Protein AF-0000000080482591 (afdb_homodimer)

Solvent-accessible surface area (backbone atoms only — not comparable to full-atom values): 23354 Å² total; per-residue (Å²): 73,25,28,40,28,28,32,41,30,44,70,78,58,51,58,39,72,62,49,44,59,31,68,75,32,85,56,33,44,74,42,36,35,61,38,74,46,78,33,84,80,27,32,34,32,37,31,32,37,48,74,42,53,70,57,46,51,53,49,53,71,67,36,82,56,42,76,45,73,30,67,38,70,90,74,28,37,31,41,41,30,29,55,61,43,74,59,43,49,51,52,51,46,50,32,34,74,49,56,43,43,75,45,67,59,30,36,47,39,66,87,54,96,52,64,26,38,32,41,34,37,36,28,46,62,68,36,62,71,49,50,73,75,70,54,55,89,56,47,44,75,46,80,70,47,74,45,74,61,66,76,69,45,61,60,54,55,81,62,41,54,72,70,45,42,53,53,50,50,46,32,46,75,50,24,41,42,40,90,75,62,63,41,50,50,58,58,40,8,64,73,72,72,49,53,37,71,56,42,50,53,44,51,50,48,49,44,34,53,29,52,49,45,47,45,25,69,51,62,57,59,120,72,23,28,41,28,30,33,40,30,46,70,78,57,48,58,41,72,61,48,44,60,31,68,73,32,84,57,32,44,74,42,36,36,60,38,74,44,76,32,85,80,26,33,34,32,40,31,32,37,47,74,43,54,70,57,45,52,52,48,52,71,67,35,83,55,44,77,46,70,30,68,37,70,91,74,27,37,30,42,41,32,30,54,61,41,73,57,42,48,50,52,51,47,50,32,34,75,49,57,44,43,74,47,68,60,32,35,48,39,68,88,55,98,52,64,25,38,34,38,35,36,36,27,46,61,68,37,61,70,48,49,73,75,70,54,53,89,55,46,44,75,47,80,70,48,72,46,76,60,66,77,69,45,63,55,50,53,80,59,41,53,74,68,46,42,52,53,49,52,46,31,47,73,50,24,39,43,39,91,74,62,61,42,51,50,58,57,40,9,63,73,73,71,51,54,37,70,56,41,48,53,43,52,50,48,48,45,34,50,27,52,51,46,46,46,28,70,54,61,57,60,119

InterPro domains:
  IPR007050 Bacterioopsin activator-type, HTH domain [PF04967] (160-211)
  IPR036388 Winged helix-like DNA-binding domain superfamily [G3DSA:1.10.10.10] (153-212)
  IPR056493 HVO_0513-like, N-terminal [PF24278] (16-149)

Organism: Haloferax mediterranei (strain ATCC 33500 / DSM 1411 / JCM 8866 / NBRC 14739 / NCIMB 2177 / R-4) (NCBI:txid523841)

Sequence (444 aa):
MRYASGVLIWNDGQLHPLETAIEACPAVTIDTSYQISRVGDRLVELCEFSGDMARLEQLLECEGSVHDFAVTRETGLAYVEYSQSPSMELLFDILVAYSLVLVPPLVYTDDYTDRGVRLTVVGTESAITCITADLPPEVDIYPESLGEYVPKRGQLVDLLTERQRTVFEAAVELGYYEVPREATHEEIAAAVGRAPATVSEQLQRIEANLLPRYLDTEFGRIMRYASGVLIWNDGQLHPLETAIEACPAVTIDTSYQISRVGDRLVELCEFSGDMARLEQLLECEGSVHDFAVTRETGLAYVEYSQSPSMELLFDILVAYSLVLVPPLVYTDDYTDRGVRLTVVGTESAITCITADLPPEVDIYPESLGEYVPKRGQLVDLLTERQRTVFEAAVELGYYEVPREATHEEIAAAVGRAPATVSEQLQRIEANLLPRYLDTEFGRI

Foldseek 3Di:
DKKWKWWKDFQVCPQDVVSNLCVVPVQKAWWKWFDWDDDDQKIKTKTAMDGQVVVVVVSLVPRPQWDDKDADRVGRIMITIGGDDPLNVQVVVLCVVLVKDWHDIWGWDDPDPDITIITMIDDDPVSNVCSVVSRDPRMDIGIDDMDDDDPCVVVLVVQADPLLVLLVVLCVVQQCVPVVGRDALPRSCVVSVHDSVVSVVSVVSSCVRRVVVVCCVVVVPD/DKKWKWWKDFQVCPQDVVSNLCVVPVQKAWWKWFDWDDDDQKIKTKTAMDGQVVVVVVSLVPRPQWDDKDADRVGRIMITIGGDDPLNVQVVVLCVVLVKDWHDIWGWDDPDPDITIITMIDDDPVSNVCSVVSRDPRMDIGIDDMDDDDPCVVVLVVLADPLLVLLVVLLVVQQCVPVVGRDALPRSCVVSVHDSVVSVVSVVSSCVRRVVVVCCVVVVPD

Radius of gyration: 22.98 Å; Cα contacts (8 Å, |Δi|>4): 824; chains: 2; bounding box: 55×59×52 Å

Secondary structure (DSSP, 8-state):
-EEEEEEEEETTS-S-HHHHHHHT-TTEEEEEEEEEEEETTEEEEEEEEEE-HHHHHHHHHH-TTEEEEEEETTTTEEEEEEEPPHHHHHHHHHHHHTTPEEEEEEEEE-SSSS-EEEEEEEE-HHHHHHGGGG--TTEEEEEEEEEE----SSTTGGGS-HHHHHHHHHHHHTTTTSSS----HHHHHHHHT--HHHHHHHHHHHHHHHHHHHHHHHH---/-EEEEEEEEETTS-S-HHHHHHHT-TTEEEEEEEEEEEETTEEEEEEEEEE-HHHHHHHHHH-TTEEEEEEETTTTEEEEEEEPPHHHHHHHHHHHHTTPEEEEEEEEE-SSSS-EEEEEEEE-HHHHHHGGGG--TTEEEEEEEEEE----SSTTGGGS-HHHHHHHHHHHHTTTTSSS----HHHHHHHHTS-HHHHHHHHHHHHHHHHHHHHHHHH---

Nearest PDB structures (foldseek):
  4rww-assembly1_C  TM=5.204E-01  e=1.479E+00  Listeria monocytogenes EGD-e
  6v7w-assembly1_B  TM=1.881E-01  e=3.441E-02  Pseudomonas aeruginosa UCBPP-PA14
  3jz3-assembly1_A  TM=3.760E-01  e=6.970E-01  Escherichia coli K-12
  3jz3-assembly1_B  TM=3.330E-01  e=5.530E-01  Escherichia coli K-12
  7kzt-assembly1_B  TM=1.809E-01  e=2.460E-01  Homo sapiens

pLDDT: mean 83.69, std 12.85, range [25.97, 95.88]

Structure (mmCIF, N/CA/C/O backbone):
data_AF-0000000080482591-model_v1
#
loop_
_entity.id
_entity.type
_entity.pdbx_description
1 polymer 'Transcription regulator'
#
loop_
_atom_site.group_PDB
_atom_site.id
_atom_site.type_symbol
_atom_site.label_atom_id
_atom_site.label_alt_id
_atom_site.label_comp_id
_atom_site.label_asym_id
_atom_site.label_entity_id
_atom_site.label_seq_id
_atom_site.pdbx_PDB_ins_code
_atom_site.Cartn_x
_atom_site.Cartn_y
_atom_site.Cartn_z
_atom_site.occupancy
_atom_site.B_iso_or_equiv
_atom_site.auth_seq_id
_atom_site.auth_comp_id
_atom_site.auth_asym_id
_atom_site.auth_atom_id
_atom_site.pdbx_PDB_model_num
ATOM 1 N N . MET A 1 1 ? 17.844 1.832 -14.484 1 90.19 1 MET A N 1
ATOM 2 C CA . MET A 1 1 ? 16.5 1.256 -14.508 1 90.19 1 MET A CA 1
ATOM 3 C C . MET A 1 1 ? 15.5 2.225 -15.148 1 90.19 1 MET A C 1
ATOM 5 O O . MET A 1 1 ? 15.633 3.439 -14.992 1 90.19 1 MET A O 1
ATOM 9 N N . ARG A 1 2 ? 14.562 1.663 -15.93 1 91.38 2 ARG A N 1
ATOM 10 C CA . ARG A 1 2 ? 13.602 2.469 -16.672 1 91.38 2 ARG A CA 1
ATOM 11 C C . ARG A 1 2 ? 12.164 2.076 -16.328 1 91.38 2 ARG A C 1
ATOM 13 O O . ARG A 1 2 ? 11.93 0.985 -15.805 1 91.38 2 ARG A O 1
ATOM 20 N N . TYR A 1 3 ? 11.305 3.102 -16.516 1 92.25 3 TYR A N 1
ATOM 21 C CA . TYR A 1 3 ? 9.891 2.811 -16.312 1 92.25 3 TYR A CA 1
ATOM 22 C C . TYR A 1 3 ? 9.062 3.25 -17.516 1 92.25 3 TYR A C 1
ATOM 24 O O . TYR A 1 3 ? 9.531 4.051 -18.344 1 92.25 3 TYR A O 1
ATOM 32 N N . ALA A 1 4 ? 7.973 2.635 -17.672 1 93 4 ALA A N 1
ATOM 33 C CA . ALA A 1 4 ? 6.938 3.062 -18.609 1 93 4 ALA A CA 1
ATOM 34 C C . ALA A 1 4 ? 5.574 3.127 -17.938 1 93 4 ALA A C 1
ATOM 36 O O . ALA A 1 4 ? 5.238 2.264 -17.109 1 93 4 ALA A O 1
ATOM 37 N N . SER A 1 5 ? 4.926 4.207 -18.156 1 90.12 5 SER A N 1
ATOM 38 C CA . SER A 1 5 ? 3.557 4.359 -17.672 1 90.12 5 SER A CA 1
ATOM 39 C C . SER A 1 5 ? 2.598 4.676 -18.828 1 90.12 5 SER A C 1
ATOM 41 O O . SER A 1 5 ? 2.969 5.355 -19.781 1 90.12 5 SER A O 1
ATOM 43 N N . GLY A 1 6 ? 1.441 4.148 -18.672 1 91.69 6 GLY A N 1
ATOM 44 C CA . GLY A 1 6 ? 0.423 4.359 -19.688 1 91.69 6 GLY A CA 1
ATOM 45 C C . GLY A 1 6 ? -0.917 3.748 -19.328 1 91.69 6 GLY A C 1
ATOM 46 O O . GLY A 1 6 ? -1.083 3.205 -18.234 1 91.69 6 GLY A O 1
ATOM 47 N N . VAL A 1 7 ? -1.84 3.936 -20.203 1 91.62 7 VAL A N 1
ATOM 48 C CA . VAL A 1 7 ? -3.184 3.4 -20.016 1 91.62 7 VAL A CA 1
ATOM 49 C C . VAL A 1 7 ? -3.424 2.254 -21 1 91.62 7 VAL A C 1
ATOM 51 O O . VAL A 1 7 ? -3.17 2.389 -22.203 1 91.62 7 VAL A O 1
ATOM 54 N N . LEU A 1 8 ? -3.838 1.136 -20.484 1 90.75 8 LEU A N 1
ATOM 55 C CA . LEU A 1 8 ? -4.242 -0.003 -21.312 1 90.75 8 LEU A CA 1
ATOM 56 C C . LEU A 1 8 ? -5.758 -0.047 -21.469 1 90.75 8 LEU A C 1
ATOM 58 O O . LEU A 1 8 ? -6.492 0.11 -20.484 1 90.75 8 LEU A O 1
ATOM 62 N N . ILE A 1 9 ? -6.156 -0.178 -22.672 1 87 9 ILE A N 1
ATOM 63 C CA . ILE A 1 9 ? -7.574 -0.327 -22.969 1 87 9 ILE A CA 1
ATOM 64 C C . ILE A 1 9 ? -7.812 -1.648 -23.703 1 87 9 ILE A C 1
ATOM 66 O O . ILE A 1 9 ? -7.074 -1.996 -24.625 1 87 9 ILE A O 1
ATOM 70 N N . TRP A 1 10 ? -8.789 -2.365 -23.25 1 78.12 10 TRP A N 1
ATOM 71 C CA . TRP A 1 10 ? -9.117 -3.639 -23.891 1 78.12 10 TRP A CA 1
ATOM 72 C C . TRP A 1 10 ? -10.312 -3.488 -24.828 1 78.12 10 TRP A C 1
ATOM 74 O O . TRP A 1 10 ? -11.359 -2.977 -24.422 1 78.12 10 TRP A O 1
ATOM 84 N N . ASN A 1 11 ? -10.07 -3.891 -25.938 1 69.81 11 ASN A N 1
ATOM 85 C CA . ASN A 1 11 ? -11.109 -3.748 -26.953 1 69.81 11 ASN A CA 1
ATOM 86 C C . ASN A 1 11 ? -12.164 -4.848 -26.844 1 69.81 11 ASN A C 1
ATOM 88 O O . ASN A 1 11 ? -13.273 -4.695 -27.344 1 69.81 11 ASN A O 1
ATOM 92 N N . ASP A 1 12 ? -11.781 -5.949 -26.375 1 60.12 12 ASP A N 1
ATOM 93 C CA . ASP A 1 12 ? -12.773 -7.016 -26.422 1 60.12 12 ASP A CA 1
ATOM 94 C C . ASP A 1 12 ? -13.695 -6.965 -25.203 1 60.12 12 ASP A C 1
ATOM 96 O O . ASP A 1 12 ? -14.523 -7.855 -25 1 60.12 12 ASP A O 1
ATOM 100 N N . GLY A 1 13 ? -13.672 -5.93 -24.547 1 56.47 13 GLY A N 1
ATOM 101 C CA . GLY A 1 13 ? -14.57 -5.719 -23.422 1 56.47 13 GLY A CA 1
ATOM 102 C C . GLY A 1 13 ? -14.203 -6.543 -22.203 1 56.47 13 GLY A C 1
ATOM 103 O O . GLY A 1 13 ? -14.969 -6.621 -21.234 1 56.47 13 GLY A O 1
ATOM 104 N N . GLN A 1 14 ? -13.141 -7.344 -22.297 1 59.59 14 GLN A N 1
ATOM 105 C CA . GLN A 1 14 ? -12.945 -8.273 -21.188 1 59.59 14 GLN A CA 1
ATOM 106 C C . GLN A 1 14 ? -11.656 -7.961 -20.438 1 59.59 14 GLN A C 1
ATOM 108 O O . GLN A 1 14 ? -10.852 -8.859 -20.188 1 59.59 14 GLN A O 1
ATOM 113 N N . LEU A 1 15 ? -11.398 -6.77 -20.25 1 59.47 15 LEU A N 1
ATOM 114 C CA . LEU A 1 15 ? -10.125 -6.516 -19.578 1 59.47 15 LEU A CA 1
ATOM 115 C C . LEU A 1 15 ? -10.016 -7.344 -18.297 1 59.47 15 LEU A C 1
ATOM 117 O O . LEU A 1 15 ? -9.086 -8.148 -18.156 1 59.47 15 LEU A O 1
ATOM 121 N N . HIS A 1 16 ? -10.891 -6.973 -17.266 1 66.62 16 HIS A N 1
ATOM 122 C CA . HIS A 1 16 ? -10.914 -7.574 -15.938 1 66.62 16 HIS A CA 1
ATOM 123 C C . HIS A 1 16 ? -12.25 -8.242 -15.656 1 66.62 16 HIS A C 1
ATOM 125 O O . HIS A 1 16 ? -13.312 -7.652 -15.898 1 66.62 16 HIS A O 1
ATOM 131 N N . PRO A 1 17 ? -12.141 -9.547 -15.516 1 68.5 17 PRO A N 1
ATOM 132 C CA . PRO A 1 17 ? -13.43 -10.203 -15.281 1 68.5 17 PRO A CA 1
ATOM 133 C C . PRO A 1 17 ? -14.352 -9.383 -14.375 1 68.5 17 PRO A C 1
ATOM 135 O O . PRO A 1 17 ? -15.562 -9.336 -14.609 1 68.5 17 PRO A O 1
ATOM 138 N N . LEU A 1 18 ? -13.672 -8.734 -13.5 1 74.94 18 LEU A N 1
ATOM 139 C CA . LEU A 1 18 ? -14.5 -7.953 -12.594 1 74.94 18 LEU A CA 1
ATOM 140 C C . LEU A 1 18 ? -15.031 -6.703 -13.289 1 74.94 18 LEU A C 1
ATOM 142 O O . LEU A 1 18 ? -16.094 -6.199 -12.945 1 74.94 18 LEU A O 1
ATOM 146 N N . GLU A 1 19 ? -14.242 -6.27 -14.234 1 72.88 19 GLU A N 1
ATOM 147 C CA . GLU A 1 19 ? -14.703 -5.074 -14.938 1 72.88 19 GLU A CA 1
ATOM 148 C C . GLU A 1 19 ? -15.961 -5.355 -15.742 1 72.88 19 GLU A C 1
ATOM 150 O O . GLU A 1 19 ? -16.891 -4.547 -15.758 1 72.88 19 GLU A O 1
ATOM 155 N N . THR A 1 20 ? -15.906 -6.48 -16.375 1 71.38 20 THR A N 1
ATOM 156 C CA . THR A 1 20 ? -17.078 -6.855 -17.172 1 71.38 20 THR A CA 1
ATOM 157 C C . THR A 1 20 ? -18.312 -6.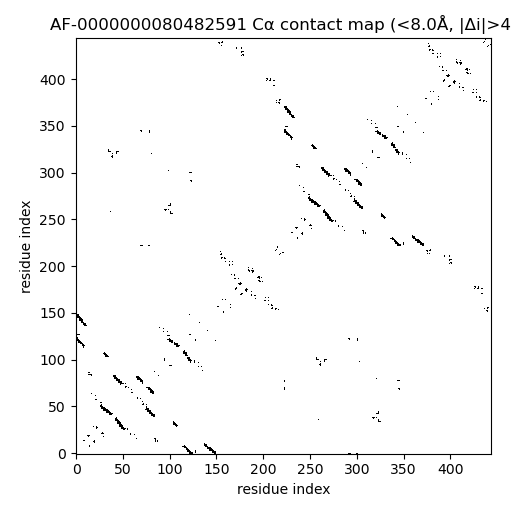98 -16.281 1 71.38 20 THR A C 1
ATOM 159 O O . THR A 1 20 ? -19.391 -6.512 -16.625 1 71.38 20 THR A O 1
ATOM 162 N N . ALA A 1 21 ? -18.094 -7.645 -15.195 1 75.25 21 ALA A N 1
ATOM 163 C CA . ALA A 1 21 ? -19.188 -7.82 -14.25 1 75.25 21 ALA A CA 1
ATOM 164 C C . ALA A 1 21 ? -19.672 -6.477 -13.703 1 75.25 21 ALA A C 1
ATOM 166 O O . ALA A 1 21 ? -20.859 -6.262 -13.516 1 75.25 21 ALA A O 1
ATOM 167 N N . ILE A 1 22 ? -18.75 -5.594 -13.523 1 77.69 22 ILE A N 1
ATOM 168 C CA . ILE A 1 22 ? -19.047 -4.301 -12.93 1 77.69 22 ILE A CA 1
ATOM 169 C C . ILE A 1 22 ? -19.688 -3.391 -13.969 1 77.69 22 ILE A C 1
ATOM 171 O O . ILE A 1 22 ? -20.547 -2.568 -13.641 1 77.69 22 ILE A O 1
ATOM 175 N N . GLU A 1 23 ? -19.266 -3.508 -15.18 1 73.94 23 GLU A N 1
ATOM 176 C CA . GLU A 1 23 ? -19.875 -2.715 -16.25 1 73.94 23 GLU A CA 1
ATOM 177 C C . GLU A 1 23 ? -21.375 -2.912 -16.281 1 73.94 23 GLU A C 1
ATOM 179 O O . GLU A 1 23 ? -22.125 -1.987 -16.625 1 73.94 23 GLU A O 1
ATOM 184 N N . ALA A 1 24 ? -21.719 -4.07 -15.945 1 75.56 24 ALA A N 1
ATOM 185 C CA . ALA A 1 24 ? -23.141 -4.375 -15.961 1 75.56 24 ALA A CA 1
ATOM 186 C C . ALA A 1 24 ? -23.828 -3.85 -14.703 1 75.56 24 ALA A C 1
ATOM 188 O O . ALA A 1 24 ? -25.047 -3.928 -14.578 1 75.56 24 ALA A O 1
ATOM 189 N N . CYS A 1 25 ? -23.109 -3.371 -13.789 1 81.12 25 CYS A N 1
ATOM 190 C CA . CYS A 1 25 ? -23.641 -2.842 -12.539 1 81.12 25 CYS A CA 1
ATOM 191 C C . CYS A 1 25 ? -23.172 -1.406 -12.312 1 81.12 25 CYS A C 1
ATOM 193 O O . CYS A 1 25 ? -22.25 -1.163 -11.539 1 81.12 25 CYS A O 1
ATOM 195 N N . PRO A 1 26 ? -23.953 -0.442 -12.781 1 83.75 26 PRO A N 1
ATOM 196 C CA . PRO A 1 26 ? -23.531 0.958 -12.719 1 83.75 26 PRO A CA 1
ATOM 197 C C . PRO A 1 26 ? -23.422 1.478 -11.289 1 83.75 26 PRO A C 1
ATOM 199 O O . PRO A 1 26 ? -22.828 2.531 -11.055 1 83.75 26 PRO A O 1
ATOM 202 N N . ALA A 1 27 ? -23.891 0.727 -10.352 1 90.12 27 ALA A N 1
ATOM 203 C CA . ALA A 1 27 ? -23.875 1.161 -8.953 1 90.12 27 ALA A CA 1
ATOM 204 C C . ALA A 1 27 ? -22.5 0.973 -8.328 1 90.12 27 ALA A C 1
ATOM 206 O O . ALA A 1 27 ? -22.219 1.519 -7.258 1 90.12 27 ALA A O 1
ATOM 207 N N . VAL A 1 28 ? -21.703 0.268 -9.062 1 89.88 28 VAL A N 1
ATOM 208 C CA . VAL A 1 28 ? -20.391 -0.037 -8.508 1 89.88 28 VAL A CA 1
ATOM 209 C C . VAL A 1 28 ? -19.312 0.296 -9.539 1 89.88 28 VAL A C 1
ATOM 211 O O . VAL A 1 28 ? -19.5 0.078 -10.734 1 89.88 28 VAL A O 1
ATOM 214 N N . THR A 1 29 ? -18.234 0.851 -9.102 1 87.25 29 THR A N 1
ATOM 215 C CA . THR A 1 29 ? -17.094 1.143 -9.961 1 87.25 29 THR A CA 1
ATOM 216 C C . THR A 1 29 ? -15.797 0.696 -9.305 1 87.25 29 THR A C 1
ATOM 218 O O . THR A 1 29 ? -15.617 0.863 -8.094 1 87.25 29 THR A O 1
ATOM 221 N N . ILE A 1 30 ? -14.953 0.106 -10.133 1 88.88 30 ILE A N 1
ATOM 222 C CA . ILE A 1 30 ? -13.625 -0.206 -9.633 1 88.88 30 ILE A CA 1
ATOM 223 C C . ILE A 1 30 ? -12.695 0.985 -9.859 1 88.88 30 ILE A C 1
ATOM 225 O O . ILE A 1 30 ? -12.594 1.502 -10.969 1 88.88 30 ILE A O 1
ATOM 229 N N . ASP A 1 31 ? -12.008 1.396 -8.852 1 85.5 31 ASP A N 1
ATOM 230 C CA . ASP A 1 31 ? -11.242 2.637 -8.922 1 85.5 31 ASP A CA 1
ATOM 231 C C . ASP A 1 31 ? -9.742 2.355 -9.023 1 85.5 31 ASP A C 1
ATOM 233 O O . ASP A 1 31 ? -9.062 2.877 -9.906 1 85.5 31 ASP A O 1
ATOM 237 N N . THR A 1 32 ? -9.266 1.58 -8.047 1 87.06 32 THR A N 1
ATOM 238 C CA . THR A 1 32 ? -7.824 1.431 -7.887 1 87.06 32 THR A CA 1
ATOM 239 C C . THR A 1 32 ? -7.473 0.006 -7.469 1 87.06 32 THR A C 1
ATOM 241 O O . THR A 1 32 ? -8.172 -0.599 -6.656 1 87.06 32 THR A O 1
ATOM 244 N N . SER A 1 33 ? -6.453 -0.58 -8.133 1 90.12 33 SER A N 1
ATOM 245 C CA . SER A 1 33 ? -5.855 -1.831 -7.68 1 90.12 33 SER A CA 1
ATOM 246 C C . SER A 1 33 ? -4.531 -1.582 -6.961 1 90.12 33 SER A C 1
ATOM 248 O O . SER A 1 33 ? -3.596 -1.037 -7.547 1 90.12 33 SER A O 1
ATOM 250 N N . TYR A 1 34 ? -4.457 -1.935 -5.723 1 88.12 34 TYR A N 1
ATOM 251 C CA . TYR A 1 34 ? -3.273 -1.677 -4.91 1 88.12 34 TYR A CA 1
ATOM 252 C C . TYR A 1 34 ? -2.256 -2.803 -5.055 1 88.12 34 TYR A C 1
ATOM 254 O O . TYR A 1 34 ? -1.05 -2.578 -4.934 1 88.12 34 TYR A O 1
ATOM 262 N N . GLN A 1 35 ? -2.807 -3.955 -5.207 1 91.25 35 GLN A N 1
ATOM 263 C CA . GLN A 1 35 ? -1.945 -5.121 -5.363 1 91.25 35 GLN A CA 1
ATOM 264 C C . GLN A 1 35 ? -2.637 -6.211 -6.18 1 91.25 35 GLN A C 1
ATOM 266 O O . GLN A 1 35 ? -3.83 -6.465 -6 1 91.25 35 GLN A O 1
ATOM 271 N N . ILE A 1 36 ? -1.915 -6.762 -7.055 1 92.06 36 ILE A N 1
ATOM 272 C CA . ILE A 1 36 ? -2.406 -7.902 -7.82 1 92.06 36 ILE A CA 1
ATOM 273 C C . ILE A 1 36 ? -1.288 -8.93 -7.992 1 92.06 36 ILE A C 1
ATOM 275 O O . ILE A 1 36 ? -0.133 -8.562 -8.227 1 92.06 36 ILE A O 1
ATOM 279 N N . SER A 1 37 ? -1.583 -10.156 -7.789 1 88.81 37 SER A N 1
ATOM 280 C CA . SER A 1 37 ? -0.582 -11.211 -7.918 1 88.81 37 SER A CA 1
ATOM 281 C C . SER A 1 37 ? -1.201 -12.5 -8.445 1 88.81 37 SER A C 1
ATOM 283 O O . SER A 1 37 ? -2.385 -12.766 -8.227 1 88.81 37 SER A O 1
ATOM 285 N N . ARG A 1 38 ? -0.414 -13.156 -9.062 1 86.06 38 ARG A N 1
ATOM 286 C CA . ARG A 1 38 ? -0.824 -14.484 -9.523 1 86.06 38 ARG A CA 1
ATOM 287 C C . ARG A 1 38 ? -0.598 -15.531 -8.445 1 86.06 38 ARG A C 1
ATOM 289 O O . ARG A 1 38 ? 0.444 -15.539 -7.785 1 86.06 38 ARG A O 1
ATOM 296 N N . VAL A 1 39 ? -1.597 -16.312 -8.25 1 82.62 39 VAL A N 1
ATOM 297 C CA . VAL A 1 39 ? -1.513 -17.453 -7.344 1 82.62 39 VAL A CA 1
ATOM 298 C C . VAL A 1 39 ? -1.964 -18.719 -8.07 1 82.62 39 VAL A C 1
ATOM 300 O O . VAL A 1 39 ? -3.135 -19.094 -7.992 1 82.62 39 VAL A O 1
ATOM 303 N N . GLY A 1 40 ? -0.934 -19.422 -8.594 1 76.44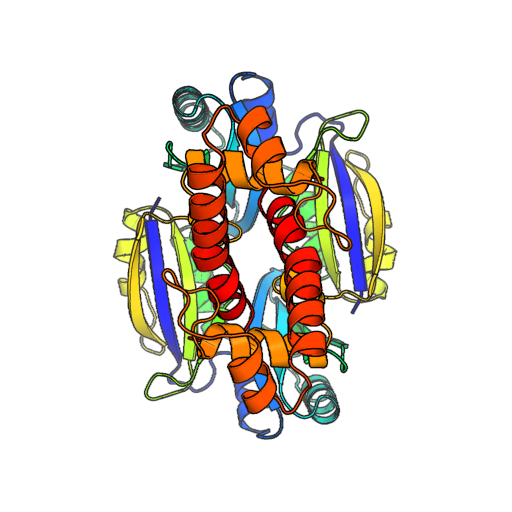 40 GLY A N 1
ATOM 304 C CA . GLY A 1 40 ? -1.295 -20.531 -9.453 1 76.44 40 GLY A CA 1
ATOM 305 C C . GLY A 1 40 ? -2.02 -20.109 -10.711 1 76.44 40 GLY A C 1
ATOM 306 O O . GLY A 1 40 ? -1.505 -19.297 -11.484 1 76.44 40 GLY A O 1
ATOM 307 N N . ASP A 1 41 ? -3.211 -20.656 -10.891 1 81.19 41 ASP A N 1
ATOM 308 C CA . ASP A 1 41 ? -4.012 -20.312 -12.062 1 81.19 41 ASP A CA 1
ATOM 309 C C . ASP A 1 41 ? -5.031 -19.234 -11.742 1 81.19 41 ASP A C 1
ATOM 311 O O . ASP A 1 41 ? -5.945 -18.969 -12.531 1 81.19 41 ASP A O 1
ATOM 315 N N . ARG A 1 42 ? -4.816 -18.641 -10.578 1 89.25 42 ARG A N 1
ATOM 316 C CA . ARG A 1 42 ? -5.734 -17.594 -10.125 1 89.25 42 ARG A CA 1
ATOM 317 C C . ARG A 1 42 ? -4.996 -16.297 -9.844 1 89.25 42 ARG A C 1
ATOM 319 O O . ARG A 1 42 ? -3.766 -16.25 -9.906 1 89.25 42 ARG A O 1
ATOM 326 N N . LEU A 1 43 ? -5.828 -15.305 -9.742 1 92.56 43 LEU A N 1
ATOM 327 C CA . LEU A 1 43 ? -5.297 -14 -9.336 1 92.56 43 LEU A CA 1
ATOM 328 C C . LEU A 1 43 ? -5.883 -13.57 -8 1 92.56 43 LEU A C 1
ATOM 330 O O . LEU A 1 43 ? -7.039 -13.867 -7.691 1 92.56 43 LEU A O 1
ATOM 334 N N . VAL A 1 44 ? -5.109 -13 -7.195 1 93.44 44 VAL A N 1
ATOM 335 C CA . VAL A 1 44 ? -5.586 -12.312 -6 1 93.44 44 VAL A CA 1
ATOM 336 C C . VAL A 1 44 ? -5.309 -10.812 -6.117 1 93.44 44 VAL A C 1
ATOM 338 O O . VAL A 1 44 ? -4.266 -10.406 -6.629 1 93.44 44 VAL A O 1
ATOM 341 N N . GLU A 1 45 ? -6.277 -10.109 -5.688 1 93.44 45 GLU A N 1
ATOM 342 C CA . GLU A 1 45 ? -6.172 -8.664 -5.895 1 93.44 45 GLU A CA 1
ATOM 343 C C . GLU A 1 45 ? -6.742 -7.895 -4.707 1 93.44 45 GLU A C 1
ATOM 345 O O . GLU A 1 45 ? -7.766 -8.289 -4.141 1 93.44 45 GLU A O 1
ATOM 350 N N . LEU A 1 46 ? -6.043 -6.977 -4.242 1 93.12 46 LEU A N 1
ATOM 351 C CA . LEU A 1 46 ? -6.543 -5.953 -3.328 1 93.12 46 LEU A CA 1
ATOM 352 C C . LEU A 1 46 ? -6.898 -4.68 -4.082 1 93.12 46 LEU A C 1
ATOM 354 O O . LEU A 1 46 ? -6.023 -4.035 -4.672 1 93.12 46 LEU A O 1
ATOM 358 N N . CYS A 1 47 ? -8.172 -4.301 -4.094 1 91.94 47 CYS A N 1
ATOM 359 C CA . CYS A 1 47 ? -8.625 -3.178 -4.906 1 91.94 47 CYS A CA 1
ATOM 360 C C . CYS A 1 47 ? -9.664 -2.352 -4.156 1 91.94 47 CYS A C 1
ATOM 362 O O . CYS A 1 47 ? -10.172 -2.775 -3.115 1 91.94 47 CYS A O 1
ATOM 364 N N . GLU A 1 48 ? -9.875 -1.217 -4.656 1 89 48 GLU A N 1
ATOM 365 C CA . GLU A 1 48 ? -10.828 -0.275 -4.086 1 89 48 GLU A CA 1
ATOM 366 C C . GLU A 1 48 ? -11.977 0.005 -5.059 1 89 48 GLU A C 1
ATOM 368 O O . GLU A 1 48 ? -11.742 0.253 -6.242 1 89 48 GLU A O 1
ATOM 373 N N . PHE A 1 49 ? -13.117 -0.069 -4.504 1 89.94 49 PHE A N 1
ATOM 374 C CA . PHE A 1 49 ? -14.328 0.197 -5.266 1 89.94 49 PHE A CA 1
ATOM 375 C C . PHE A 1 49 ? -15.062 1.414 -4.711 1 89.94 49 PHE A C 1
ATOM 377 O O . PHE A 1 49 ? -14.836 1.811 -3.566 1 89.94 49 PHE A O 1
ATOM 384 N N . SER A 1 50 ? -15.805 2 -5.516 1 85.88 50 SER A N 1
ATOM 385 C CA . SER A 1 50 ? -16.734 3.041 -5.094 1 85.88 50 SER A CA 1
ATOM 386 C C . SER A 1 50 ? -18.172 2.695 -5.488 1 85.88 50 SER A C 1
ATOM 388 O O . SER A 1 50 ? -18.391 1.843 -6.348 1 85.88 50 SER A O 1
ATOM 390 N N . GLY A 1 51 ? -19.141 3.391 -4.715 1 90.19 51 GLY A N 1
ATOM 391 C CA . GLY A 1 51 ? -20.547 3.148 -4.984 1 90.19 51 GLY A CA 1
ATOM 392 C C . GLY A 1 51 ? -21.234 2.334 -3.904 1 90.19 51 GLY A C 1
ATOM 393 O O . GLY A 1 51 ? -20.984 2.539 -2.713 1 90.19 51 GLY A O 1
ATOM 394 N N . ASP A 1 52 ? -22.141 1.435 -4.332 1 93.25 52 ASP A N 1
ATOM 395 C CA . ASP A 1 52 ? -22.938 0.629 -3.414 1 93.25 52 ASP A CA 1
ATOM 396 C C . ASP A 1 52 ? -22.234 -0.68 -3.072 1 93.25 52 ASP A C 1
ATOM 398 O O . ASP A 1 52 ? -22.281 -1.638 -3.848 1 93.25 52 ASP A O 1
ATOM 402 N N . MET A 1 53 ? -21.766 -0.759 -1.838 1 92.19 53 MET A N 1
ATOM 403 C CA . MET A 1 53 ? -20.969 -1.911 -1.443 1 92.19 53 MET A CA 1
ATOM 404 C C . MET A 1 53 ? -21.844 -3.148 -1.262 1 92.19 53 MET A C 1
ATOM 406 O O . MET A 1 53 ? -21.359 -4.277 -1.411 1 92.19 53 MET A O 1
ATOM 410 N N . ALA A 1 54 ? -23.078 -2.967 -0.955 1 94.06 54 ALA A N 1
ATOM 411 C CA . ALA A 1 54 ? -23.984 -4.117 -0.881 1 94.06 54 ALA A CA 1
ATOM 412 C C . ALA A 1 54 ? -24.172 -4.758 -2.254 1 94.06 54 ALA A C 1
ATOM 414 O O . ALA A 1 54 ? -24.203 -5.988 -2.369 1 94.06 54 ALA A O 1
ATOM 415 N N . ARG A 1 55 ? -24.328 -3.938 -3.158 1 93.12 55 ARG A N 1
ATOM 416 C CA . ARG A 1 55 ? -24.453 -4.434 -4.523 1 93.12 55 ARG A CA 1
ATOM 417 C C . ARG A 1 55 ? -23.141 -5.082 -4.992 1 93.12 55 ARG A C 1
ATOM 419 O O . ARG A 1 55 ? -23.172 -6.066 -5.738 1 93.12 55 ARG A O 1
ATOM 426 N N . LEU A 1 56 ? -21.984 -4.48 -4.637 1 93.62 56 LEU A N 1
ATOM 427 C CA . LEU A 1 56 ? -20.703 -5.086 -4.969 1 93.62 56 LEU A CA 1
ATOM 428 C C . LEU A 1 56 ? -20.609 -6.508 -4.434 1 93.62 56 LEU A C 1
ATOM 430 O O . LEU A 1 56 ? -20.219 -7.426 -5.156 1 93.62 56 LEU A O 1
ATOM 434 N N . GLU A 1 57 ? -20.969 -6.695 -3.234 1 93.94 57 GLU A N 1
ATOM 435 C CA . GLU A 1 57 ? -20.906 -8.023 -2.625 1 93.94 57 GLU A CA 1
ATOM 436 C C . GLU A 1 57 ? -21.812 -9.008 -3.355 1 93.94 57 GLU A C 1
ATOM 438 O O . GLU A 1 57 ? -21.438 -10.164 -3.559 1 93.94 57 GLU A O 1
ATOM 443 N N . GLN A 1 58 ? -22.969 -8.586 -3.682 1 93 58 GLN A N 1
ATOM 444 C CA . GLN A 1 58 ? -23.891 -9.43 -4.434 1 93 58 GLN A CA 1
ATOM 445 C C . GLN A 1 58 ? -23.297 -9.82 -5.785 1 93 58 GLN A C 1
ATOM 447 O O . GLN A 1 58 ? -23.406 -10.977 -6.211 1 93 58 GLN A O 1
ATOM 452 N N . LEU A 1 59 ? -22.766 -8.836 -6.363 1 91.38 59 LEU A N 1
ATOM 453 C CA . LEU A 1 59 ? -22.156 -9.07 -7.66 1 91.38 59 LEU A CA 1
ATOM 454 C C . LEU A 1 59 ? -21.016 -10.094 -7.551 1 91.38 59 LEU A C 1
ATOM 456 O O . LEU A 1 59 ? -20.938 -11.023 -8.352 1 91.38 59 LEU A O 1
ATOM 460 N N . LEU A 1 60 ? -20.109 -9.938 -6.586 1 91.69 60 LEU A N 1
ATOM 461 C CA . LEU A 1 60 ? -18.969 -10.836 -6.383 1 91.69 60 LEU A CA 1
ATOM 462 C C . LEU A 1 60 ? -19.453 -12.242 -6.035 1 91.69 60 LEU A C 1
ATOM 464 O O . LEU A 1 60 ? -18.844 -13.234 -6.434 1 91.69 60 LEU A O 1
ATOM 468 N N . GLU A 1 61 ? -20.516 -12.344 -5.344 1 92.5 61 GLU A N 1
ATOM 469 C CA . GLU A 1 61 ? -21.078 -13.633 -4.965 1 92.5 61 GLU A CA 1
ATOM 470 C C . GLU A 1 61 ? -21.625 -14.375 -6.184 1 92.5 61 GLU A C 1
ATOM 472 O O . GLU A 1 61 ? -21.625 -15.602 -6.227 1 92.5 61 GLU A O 1
ATOM 477 N N . CYS A 1 62 ? -22.125 -13.664 -7.098 1 90.31 62 CYS A N 1
ATOM 478 C CA . CYS A 1 62 ? -22.828 -14.258 -8.234 1 90.31 62 CYS A CA 1
ATOM 479 C C . CYS A 1 62 ? -21.859 -14.5 -9.391 1 90.31 62 CYS A C 1
ATOM 481 O O . CYS A 1 62 ? -22.156 -15.297 -10.289 1 90.31 62 CYS A O 1
ATOM 483 N N . GLU A 1 63 ? -20.766 -13.797 -9.375 1 89.06 63 GLU A N 1
ATOM 484 C CA . GLU A 1 63 ? -19.797 -13.93 -10.469 1 89.06 63 GLU A CA 1
ATOM 485 C C . GLU A 1 63 ? -19.062 -15.258 -10.391 1 89.06 63 GLU A C 1
ATOM 487 O O . GLU A 1 63 ? -18.281 -15.492 -9.461 1 89.06 63 GLU A O 1
ATOM 492 N N . GLY A 1 64 ? -19.172 -16.078 -11.336 1 88.44 64 GLY A N 1
ATOM 493 C CA . GLY A 1 64 ? -18.625 -17.422 -11.352 1 88.44 64 GLY A CA 1
ATOM 494 C C . GLY A 1 64 ? -17.109 -17.453 -11.312 1 88.44 64 GLY A C 1
ATOM 495 O O . GLY A 1 64 ? -16.5 -18.438 -10.859 1 88.44 64 GLY A O 1
ATOM 496 N N . SER A 1 65 ? -16.516 -16.406 -11.852 1 89.19 65 SER A N 1
ATOM 497 C CA . SER A 1 65 ? -15.055 -16.375 -11.914 1 89.19 65 SER A CA 1
ATOM 498 C C . SER A 1 65 ? -14.445 -16.016 -10.562 1 89.19 65 SER A C 1
ATOM 500 O O . SER A 1 65 ? -13.242 -16.172 -10.352 1 89.19 65 SER A O 1
ATOM 502 N N . VAL A 1 66 ? -15.258 -15.57 -9.617 1 92 66 VAL A N 1
ATOM 503 C CA . VAL A 1 66 ? -14.773 -15.172 -8.297 1 92 66 VAL A CA 1
ATOM 504 C C . VAL A 1 66 ? -14.812 -16.375 -7.352 1 92 66 VAL A C 1
ATOM 506 O O . VAL A 1 66 ? -15.852 -17 -7.191 1 92 66 VAL A O 1
ATOM 509 N N . HIS A 1 67 ? -13.734 -16.672 -6.719 1 93.31 67 HIS A N 1
ATOM 510 C CA . HIS A 1 67 ? -13.625 -17.828 -5.848 1 93.31 67 HIS A CA 1
ATOM 511 C C . HIS A 1 67 ? -13.781 -17.438 -4.383 1 93.31 67 HIS A C 1
ATOM 513 O O . HIS A 1 67 ? -14.266 -18.234 -3.574 1 93.31 67 HIS A O 1
ATOM 519 N N . ASP A 1 68 ? -13.273 -16.391 -4.039 1 93.44 68 ASP A N 1
ATOM 520 C CA . ASP A 1 68 ? -13.344 -15.891 -2.674 1 93.44 68 ASP A CA 1
ATOM 521 C C . ASP A 1 68 ? -13.18 -14.375 -2.641 1 93.44 68 ASP A C 1
ATOM 523 O O . ASP A 1 68 ? -12.609 -13.781 -3.564 1 93.44 68 ASP A O 1
ATOM 527 N N . PHE A 1 69 ? -13.797 -13.773 -1.655 1 94.12 69 PHE A N 1
ATOM 528 C CA . PHE A 1 69 ? -13.656 -12.328 -1.539 1 94.12 69 PHE A CA 1
ATOM 529 C C . PHE A 1 69 ? -13.977 -11.867 -0.122 1 94.12 69 PHE A C 1
ATOM 531 O O . PHE A 1 69 ? -14.57 -12.609 0.661 1 94.12 69 PHE A O 1
ATOM 538 N N . ALA A 1 70 ? -13.484 -10.734 0.198 1 94.69 70 ALA A N 1
ATOM 539 C CA . ALA A 1 70 ? -13.836 -9.984 1.402 1 94.69 70 ALA A CA 1
ATOM 540 C C . ALA A 1 70 ? -13.906 -8.484 1.116 1 94.69 70 ALA A C 1
ATOM 542 O O . ALA A 1 70 ? -13.016 -7.93 0.472 1 94.69 70 ALA A O 1
ATOM 543 N N . VAL A 1 71 ? -15.031 -7.91 1.56 1 92.81 71 VAL A N 1
ATOM 544 C CA . VAL A 1 71 ? -15.242 -6.492 1.291 1 92.81 71 VAL A CA 1
ATOM 545 C C . VAL A 1 71 ? -15.32 -5.723 2.607 1 92.81 71 VAL A C 1
ATOM 547 O O . VAL A 1 71 ? -15.961 -6.172 3.561 1 92.81 71 VAL A O 1
ATOM 550 N N . THR A 1 72 ? -14.609 -4.676 2.664 1 88.75 72 THR A N 1
ATOM 551 C CA . THR A 1 72 ? -14.797 -3.703 3.732 1 88.75 72 THR A CA 1
ATOM 552 C C . THR A 1 72 ? -15.703 -2.564 3.271 1 88.75 72 THR A C 1
ATOM 554 O O . THR A 1 72 ? -15.242 -1.625 2.617 1 88.75 72 THR A O 1
ATOM 557 N N . ARG A 1 73 ? -16.891 -2.561 3.752 1 86.31 73 ARG A N 1
ATOM 558 C CA . ARG A 1 73 ? -17.922 -1.661 3.24 1 86.31 73 ARG A CA 1
ATOM 559 C C . ARG A 1 73 ? -17.578 -0.208 3.559 1 86.31 73 ARG A C 1
ATOM 561 O O . ARG A 1 73 ? -17.859 0.689 2.764 1 86.31 73 ARG A O 1
ATOM 568 N N . GLU A 1 74 ? -16.953 0.01 4.66 1 78.31 74 GLU A N 1
ATOM 569 C CA . GLU A 1 74 ? -16.688 1.368 5.121 1 78.31 74 GLU A CA 1
ATOM 570 C C . GLU A 1 74 ? -15.68 2.07 4.211 1 78.31 74 GLU A C 1
ATOM 572 O O . GLU A 1 74 ? -15.758 3.285 4.016 1 78.31 74 GLU A O 1
ATOM 577 N N . THR A 1 75 ? -14.805 1.338 3.65 1 74.81 75 THR A N 1
ATOM 578 C CA . THR A 1 75 ? -13.727 1.959 2.895 1 74.81 75 THR A CA 1
ATOM 579 C C . THR A 1 75 ? -13.852 1.644 1.407 1 74.81 75 THR A C 1
ATOM 581 O O . THR A 1 75 ? -13.234 2.303 0.571 1 74.81 75 THR A O 1
ATOM 584 N N . GLY A 1 76 ? -14.664 0.616 1.057 1 88 76 GLY A N 1
ATOM 585 C CA . GLY A 1 76 ? -14.773 0.182 -0.327 1 88 76 GLY A CA 1
ATOM 586 C C . GLY A 1 76 ? -13.625 -0.702 -0.77 1 88 76 GLY A C 1
ATOM 587 O O . GLY A 1 76 ? -13.492 -1.015 -1.955 1 88 76 GLY A O 1
ATOM 588 N N . LEU A 1 77 ? -12.773 -1.033 0.181 1 90.06 77 LEU A N 1
ATOM 589 C CA . LEU A 1 77 ? -11.656 -1.932 -0.098 1 90.06 77 LEU A CA 1
ATOM 590 C C . LEU A 1 77 ? -12.141 -3.377 -0.2 1 90.06 77 LEU A C 1
ATOM 592 O O . LEU A 1 77 ? -12.984 -3.812 0.585 1 90.06 77 LEU A O 1
ATOM 596 N N . ALA A 1 78 ? -11.578 -4.09 -1.162 1 93.31 78 ALA A N 1
ATOM 597 C CA . ALA A 1 78 ? -11.969 -5.488 -1.324 1 93.31 78 ALA A CA 1
ATOM 598 C C . ALA A 1 78 ? -10.758 -6.363 -1.65 1 93.31 78 ALA A C 1
ATOM 600 O O . ALA A 1 78 ? -9.875 -5.953 -2.406 1 93.31 78 ALA A O 1
ATOM 601 N N . TYR A 1 79 ? -10.695 -7.457 -1.011 1 95.5 79 TYR A N 1
ATOM 602 C CA . TYR A 1 79 ? -9.875 -8.594 -1.422 1 95.5 79 TYR A CA 1
ATOM 603 C C . TYR A 1 79 ? -10.664 -9.531 -2.332 1 95.5 79 TYR A C 1
ATOM 605 O O . TYR A 1 79 ? -11.773 -9.953 -1.992 1 95.5 79 TYR A O 1
ATOM 613 N N . VAL A 1 80 ? -10.133 -9.836 -3.496 1 94.25 80 VAL A N 1
ATOM 614 C CA . VAL A 1 80 ? -10.859 -10.703 -4.414 1 94.25 80 VAL A CA 1
ATOM 615 C C . VAL A 1 80 ? -9.914 -11.75 -5 1 94.25 80 VAL A C 1
ATOM 617 O O . VAL A 1 80 ? -8.82 -11.414 -5.457 1 94.25 80 VAL A O 1
ATOM 620 N N . GLU A 1 81 ? -10.273 -12.953 -4.91 1 94.31 81 GLU A N 1
ATOM 621 C CA . GLU A 1 81 ? -9.633 -14.055 -5.617 1 94.31 81 GLU A CA 1
ATOM 622 C C . GLU A 1 81 ? -10.477 -14.508 -6.809 1 94.31 81 GLU A C 1
ATOM 624 O O . GLU A 1 81 ? -11.648 -14.844 -6.648 1 94.31 81 GLU A O 1
ATOM 629 N N . TYR A 1 82 ? -9.922 -14.523 -7.977 1 92.81 82 TYR A N 1
ATOM 630 C CA . TYR A 1 82 ? -10.742 -14.828 -9.148 1 92.81 82 TYR A CA 1
ATOM 631 C C . TYR A 1 82 ? -9.914 -15.531 -10.219 1 92.81 82 TYR A C 1
ATOM 633 O O . TYR A 1 82 ? -8.68 -15.523 -10.164 1 92.81 82 TYR A O 1
ATOM 641 N N . SER A 1 83 ? -10.562 -16.094 -11.133 1 90.25 83 SER A N 1
ATOM 642 C CA . SER A 1 83 ? -9.938 -16.812 -12.242 1 90.25 83 SER A CA 1
ATOM 643 C C . SER A 1 83 ? -9.344 -15.836 -13.258 1 90.25 83 SER A C 1
ATOM 645 O O . SER A 1 83 ? -9.93 -14.789 -13.523 1 90.25 83 SER A O 1
ATOM 647 N N . GLN A 1 84 ? -8.289 -16.25 -13.789 1 84 84 GLN A N 1
ATOM 648 C CA . GLN A 1 84 ? -7.621 -15.43 -14.789 1 84 84 GLN A CA 1
ATOM 649 C C . GLN A 1 84 ? -8.367 -15.445 -16.109 1 84 84 GLN A C 1
ATOM 651 O O . GLN A 1 84 ? -8.852 -16.5 -16.547 1 84 84 GLN A O 1
ATOM 656 N N . SER A 1 85 ? -8.602 -14.289 -16.672 1 80.12 85 SER A N 1
ATOM 657 C CA . SER A 1 85 ? -9.078 -14.211 -18.047 1 80.12 85 SER A CA 1
ATOM 658 C C . SER A 1 85 ? -7.93 -14.375 -19.031 1 80.12 85 SER A C 1
ATOM 660 O O . SER A 1 85 ? -6.762 -14.203 -18.672 1 80.12 85 SER A O 1
ATOM 662 N N . PRO A 1 86 ? -8.227 -14.727 -20.266 1 80.62 86 PRO A N 1
ATOM 663 C CA . PRO A 1 86 ? -7.164 -14.852 -21.266 1 80.62 86 PRO A CA 1
ATOM 664 C C . PRO A 1 86 ? -6.363 -13.562 -21.438 1 80.62 86 PRO A C 1
ATOM 666 O O . PRO A 1 86 ? -5.145 -13.609 -21.641 1 80.62 86 PRO A O 1
ATOM 669 N N . SER A 1 87 ? -7.055 -12.445 -21.391 1 79.31 87 SER A N 1
ATOM 670 C CA . SER A 1 87 ? -6.375 -11.164 -21.547 1 79.31 87 SER A CA 1
ATOM 671 C C . SER A 1 87 ? -5.41 -10.906 -20.391 1 79.31 87 SER A C 1
ATOM 673 O O . SER A 1 87 ? -4.289 -10.438 -20.609 1 79.31 87 SER A O 1
ATOM 675 N N . MET A 1 88 ? -5.836 -11.203 -19.234 1 82.88 88 MET A N 1
ATOM 676 C CA . MET A 1 88 ? -4.984 -11.008 -18.062 1 82.88 88 MET A CA 1
ATOM 677 C C . MET A 1 88 ? -3.789 -11.953 -18.094 1 82.88 88 MET A C 1
ATOM 679 O O . MET A 1 88 ? -2.682 -11.586 -17.703 1 82.88 88 MET A O 1
ATOM 683 N N . GLU A 1 89 ? -4.086 -13.156 -18.484 1 85.56 89 GLU A N 1
ATOM 684 C CA . GLU A 1 89 ? -2.998 -14.117 -18.625 1 85.56 89 GLU A CA 1
ATOM 685 C C . GLU A 1 89 ? -1.919 -13.594 -19.578 1 85.56 89 GLU A C 1
ATOM 687 O O . GLU A 1 89 ? -0.725 -13.727 -19.297 1 85.56 89 GLU A O 1
ATOM 692 N N . LEU A 1 90 ? -2.379 -13.047 -20.688 1 84.19 90 LEU A N 1
ATOM 693 C CA . LEU A 1 90 ? -1.445 -12.523 -21.688 1 84.19 90 LEU A CA 1
ATOM 694 C C . LEU A 1 90 ? -0.643 -11.359 -21.109 1 84.19 90 LEU A C 1
ATOM 696 O O . LEU A 1 90 ? 0.563 -11.258 -21.344 1 84.19 90 LEU A O 1
ATOM 700 N N . LEU A 1 91 ? -1.247 -10.516 -20.422 1 86.38 91 LEU A N 1
ATOM 701 C CA . LEU A 1 91 ? -0.568 -9.352 -19.859 1 86.38 91 LEU A CA 1
ATOM 702 C C . LEU A 1 91 ? 0.457 -9.781 -18.812 1 86.38 91 LEU A C 1
ATOM 704 O O . LEU A 1 91 ? 1.567 -9.242 -18.781 1 86.38 91 LEU A O 1
ATOM 708 N N . PHE A 1 92 ? 0.058 -10.695 -18.016 1 88.56 92 PHE A N 1
ATOM 709 C CA . PHE A 1 92 ? 0.999 -11.188 -17.016 1 88.56 92 PHE A CA 1
ATOM 710 C C . PHE A 1 92 ? 2.154 -11.93 -17.688 1 88.56 92 PHE A C 1
ATOM 712 O O . PHE A 1 92 ? 3.289 -11.875 -17.203 1 88.56 92 PHE A O 1
ATOM 719 N N . ASP A 1 93 ? 1.844 -12.664 -18.734 1 88.81 93 ASP A N 1
ATOM 720 C CA . AS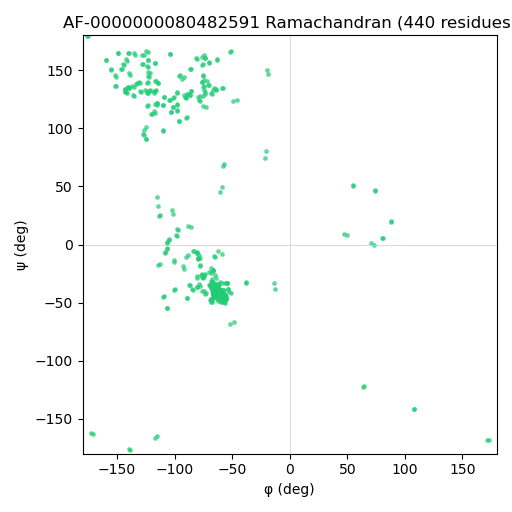P A 1 93 ? 2.902 -13.352 -19.469 1 88.81 93 ASP A CA 1
ATOM 721 C C . ASP A 1 93 ? 3.916 -12.352 -20.031 1 88.81 93 ASP A C 1
ATOM 723 O O . ASP A 1 93 ? 5.109 -12.648 -20.109 1 88.81 93 ASP A O 1
ATOM 727 N N . ILE A 1 94 ? 3.387 -11.242 -20.484 1 89.75 94 ILE A N 1
ATOM 728 C CA . ILE A 1 94 ? 4.277 -10.203 -21 1 89.75 94 ILE A CA 1
ATOM 729 C C . ILE A 1 94 ? 5.172 -9.688 -19.875 1 89.75 94 ILE A C 1
ATOM 731 O O . ILE A 1 94 ? 6.375 -9.492 -20.062 1 89.75 94 ILE A O 1
ATOM 735 N N . LEU A 1 95 ? 4.641 -9.461 -18.641 1 90.31 95 LEU A N 1
ATOM 736 C CA . LEU A 1 95 ? 5.441 -9.039 -17.5 1 90.31 95 LEU A CA 1
ATOM 737 C C . LEU A 1 95 ? 6.551 -10.047 -17.219 1 90.31 95 LEU A C 1
ATOM 739 O O . LEU A 1 95 ? 7.695 -9.664 -16.953 1 90.31 95 LEU A O 1
ATOM 743 N N . VAL A 1 96 ? 6.164 -11.297 -17.328 1 88.88 96 VAL A N 1
ATOM 744 C CA . VAL A 1 96 ? 7.105 -12.383 -17.047 1 88.88 96 VAL A CA 1
ATOM 745 C C . VAL A 1 96 ? 8.18 -12.422 -18.141 1 88.88 96 VAL A C 1
ATOM 747 O O . VAL A 1 96 ? 9.375 -12.508 -17.828 1 88.88 96 VAL A O 1
ATOM 750 N N . ALA A 1 97 ? 7.762 -12.367 -19.391 1 89.81 97 ALA A N 1
ATOM 751 C CA . ALA A 1 97 ? 8.68 -12.492 -20.516 1 89.81 97 ALA A CA 1
ATOM 752 C C . ALA A 1 97 ? 9.734 -11.391 -20.5 1 89.81 97 ALA A C 1
ATOM 754 O O . ALA A 1 97 ? 10.891 -11.625 -20.859 1 89.81 97 ALA A O 1
ATOM 755 N N . TYR A 1 98 ? 9.352 -10.289 -20.031 1 92.06 98 TYR A N 1
ATOM 756 C CA . TYR A 1 98 ? 10.273 -9.148 -20.078 1 92.06 98 TYR A CA 1
ATOM 757 C C . TYR A 1 98 ? 10.828 -8.844 -18.688 1 92.06 98 TYR A C 1
ATOM 759 O O . TYR A 1 98 ? 11.57 -7.875 -18.516 1 92.06 98 TYR A O 1
ATOM 767 N N . SER A 1 99 ? 10.445 -9.648 -17.672 1 92.69 99 SER A N 1
ATOM 768 C CA . SER A 1 99 ? 10.898 -9.484 -16.297 1 92.69 99 SER A CA 1
ATOM 769 C C . SER A 1 99 ? 10.617 -8.086 -15.781 1 92.69 99 SER A C 1
ATOM 771 O O . SER A 1 99 ? 11.508 -7.41 -15.266 1 92.69 99 SER A O 1
ATOM 773 N N . LEU A 1 100 ? 9.391 -7.68 -15.953 1 93.75 100 LEU A N 1
ATOM 774 C CA . LEU A 1 100 ? 8.984 -6.34 -15.539 1 93.75 100 LEU A CA 1
ATOM 775 C C . LEU A 1 100 ? 8.367 -6.359 -14.148 1 93.75 100 LEU A C 1
ATOM 777 O O . LEU A 1 100 ? 7.684 -7.32 -13.781 1 93.75 100 LEU A O 1
ATOM 781 N N . VAL A 1 101 ? 8.617 -5.301 -13.438 1 94.06 101 VAL A N 1
ATOM 782 C CA . VAL A 1 101 ? 7.969 -5.098 -12.141 1 94.06 101 VAL A CA 1
ATOM 783 C C . VAL A 1 101 ? 6.762 -4.18 -12.305 1 94.06 101 VAL A C 1
ATOM 785 O O . VAL A 1 101 ? 6.887 -3.062 -12.812 1 94.06 101 VAL A O 1
ATOM 788 N N . LEU A 1 102 ? 5.629 -4.668 -11.953 1 93 102 LEU A N 1
ATOM 789 C CA . LEU A 1 102 ? 4.422 -3.846 -11.922 1 93 102 LEU A CA 1
ATOM 790 C C . LEU A 1 102 ? 4.379 -2.99 -10.664 1 93 102 LEU A C 1
ATOM 792 O O . LEU A 1 102 ? 4.457 -3.516 -9.547 1 93 102 LEU A O 1
ATOM 796 N N . VAL A 1 103 ? 4.258 -1.689 -10.789 1 89.62 103 VAL A N 1
ATOM 797 C CA . VAL A 1 103 ? 4.289 -0.767 -9.656 1 89.62 103 VAL A CA 1
ATOM 798 C C . VAL A 1 103 ? 2.877 -0.294 -9.328 1 89.62 103 VAL A C 1
ATOM 800 O O . VAL A 1 103 ? 2.271 0.456 -10.102 1 89.62 103 VAL A O 1
ATOM 803 N N . PRO A 1 104 ? 2.436 -0.651 -8.25 1 87.62 104 PRO A N 1
ATOM 804 C CA . PRO A 1 104 ? 1.118 -0.158 -7.844 1 87.62 104 PRO A CA 1
ATOM 805 C C . PRO A 1 104 ? 1.14 1.312 -7.43 1 87.62 104 PRO A C 1
ATOM 807 O O . PRO A 1 104 ? 2.211 1.868 -7.172 1 87.62 104 PRO A O 1
ATOM 810 N N . PRO A 1 105 ? -0.07 1.983 -7.438 1 85.19 105 PRO A N 1
ATOM 811 C CA . PRO A 1 105 ? -1.388 1.436 -7.77 1 85.19 105 PRO A CA 1
ATOM 812 C C . PRO A 1 105 ? -1.679 1.467 -9.266 1 85.19 105 PRO A C 1
ATOM 814 O O . PRO A 1 105 ? -1.094 2.271 -10 1 85.19 105 PRO A O 1
ATOM 817 N N . LEU A 1 106 ? -2.506 0.502 -9.664 1 89.12 106 LEU A N 1
ATOM 818 C CA . LEU A 1 106 ? -3.156 0.604 -10.969 1 89.12 106 LEU A CA 1
ATOM 819 C C . LEU A 1 106 ? -4.453 1.4 -10.867 1 89.12 106 LEU A C 1
ATOM 821 O O . LEU A 1 106 ? -5.293 1.122 -10.008 1 89.12 106 LEU A O 1
ATOM 825 N N . VAL A 1 107 ? -4.613 2.357 -11.672 1 86.62 107 VAL A N 1
ATOM 826 C CA . VAL A 1 107 ? -5.766 3.246 -11.547 1 86.62 107 VAL A CA 1
ATOM 827 C C . VAL A 1 107 ? -6.66 3.109 -12.781 1 86.62 107 VAL A C 1
ATOM 829 O O . VAL A 1 107 ? -6.207 3.32 -13.906 1 86.62 107 VAL A O 1
ATOM 832 N N . TYR A 1 108 ? -7.875 2.756 -12.477 1 87.69 108 TYR A N 1
ATOM 833 C CA . TYR A 1 108 ? -8.852 2.715 -13.562 1 87.69 108 TYR A CA 1
ATOM 834 C C . TYR A 1 108 ? -9.281 4.121 -13.961 1 87.69 108 TYR A C 1
ATOM 836 O O . TYR A 1 108 ? -9.484 4.98 -13.102 1 87.69 108 TYR A O 1
ATOM 844 N N . THR A 1 109 ? -9.328 4.312 -15.273 1 83.31 109 THR A N 1
ATOM 845 C CA . THR A 1 109 ? -9.57 5.676 -15.727 1 83.31 109 THR A CA 1
ATOM 846 C C . THR A 1 109 ? -10.438 5.684 -16.984 1 83.31 109 THR A C 1
ATOM 848 O O . THR A 1 109 ? -10.461 4.711 -17.734 1 83.31 109 THR A O 1
ATOM 851 N N . ASP A 1 110 ? -11.094 6.793 -17.094 1 84.31 110 ASP A N 1
ATOM 852 C CA . ASP A 1 110 ? -11.914 7.035 -18.281 1 84.31 110 ASP A CA 1
ATOM 853 C C . ASP A 1 110 ? -11.328 8.164 -19.125 1 84.31 110 ASP A C 1
ATOM 855 O O . ASP A 1 110 ? -12.062 8.859 -19.828 1 84.31 110 ASP A O 1
ATOM 859 N N . ASP A 1 111 ? -10.109 8.375 -19.016 1 83.19 111 ASP A N 1
ATOM 860 C CA . ASP A 1 111 ? -9.438 9.5 -19.672 1 83.19 111 ASP A CA 1
ATOM 861 C C . ASP A 1 111 ? -9.445 9.344 -21.188 1 83.19 111 ASP A C 1
ATOM 863 O O . ASP A 1 111 ? -9.234 10.312 -21.922 1 83.19 111 ASP A O 1
ATOM 867 N N . TYR A 1 112 ? -9.602 8.188 -21.719 1 85.12 112 TYR A N 1
ATOM 868 C CA . TYR A 1 112 ? -9.562 7.93 -23.156 1 85.12 112 TYR A CA 1
ATOM 869 C C . TYR A 1 112 ? -10.906 7.41 -23.656 1 85.12 112 TYR A C 1
ATOM 871 O O . TYR A 1 112 ? -11.938 7.641 -23.016 1 85.12 112 TYR A O 1
ATOM 879 N N . THR A 1 113 ? -10.93 6.887 -24.844 1 78.25 113 THR A N 1
ATOM 880 C CA . THR A 1 113 ? -12.18 6.531 -25.516 1 78.25 113 THR A CA 1
ATOM 881 C C . THR A 1 113 ? -12.961 5.508 -24.688 1 78.25 113 THR A C 1
ATOM 883 O O . THR A 1 113 ? -14.18 5.609 -24.547 1 78.25 113 THR A O 1
ATOM 886 N N . ASP A 1 114 ? -12.328 4.551 -24.125 1 82.25 114 ASP A N 1
ATOM 887 C CA . ASP A 1 114 ? -12.922 3.514 -23.297 1 82.25 114 ASP A CA 1
ATOM 888 C C . ASP A 1 114 ? -12.227 3.428 -21.938 1 82.25 114 ASP A C 1
ATOM 890 O O . ASP A 1 114 ? -11.148 3.998 -21.766 1 82.25 114 ASP A O 1
ATOM 894 N N . ARG A 1 115 ? -12.898 2.82 -21.125 1 82.88 115 ARG A N 1
ATOM 895 C CA . ARG A 1 115 ? -12.305 2.639 -19.797 1 82.88 115 ARG A CA 1
ATOM 896 C C . ARG A 1 115 ? -11.047 1.783 -19.875 1 82.88 115 ARG A C 1
ATOM 898 O O . ARG A 1 115 ? -11 0.8 -20.625 1 82.88 115 ARG A O 1
ATOM 905 N N . GLY A 1 116 ? -10.047 2.275 -19.188 1 87.62 116 GLY A N 1
ATOM 906 C CA . GLY A 1 116 ? -8.773 1.571 -19.188 1 87.62 116 GLY A CA 1
ATOM 907 C C . GLY A 1 116 ? -8.109 1.565 -17.812 1 87.62 116 GLY A C 1
ATOM 908 O O . GLY A 1 116 ? -8.727 1.928 -16.812 1 87.62 116 GLY A O 1
ATOM 909 N N . VAL A 1 117 ? -6.953 1.032 -17.734 1 89.5 117 VAL A N 1
ATOM 910 C CA . VAL A 1 117 ? -6.188 0.97 -16.5 1 89.5 117 VAL A CA 1
ATOM 911 C C . VAL A 1 117 ? -4.824 1.629 -16.703 1 89.5 117 VAL A C 1
ATOM 913 O O . VAL A 1 117 ? -4.098 1.298 -17.641 1 89.5 117 VAL A O 1
ATOM 916 N N . ARG A 1 118 ? -4.617 2.639 -15.914 1 90.81 118 ARG A N 1
ATOM 917 C CA . ARG A 1 118 ? -3.299 3.264 -15.883 1 90.81 118 ARG A CA 1
ATOM 918 C C . ARG A 1 118 ? -2.328 2.449 -15.031 1 90.81 118 ARG A C 1
ATOM 920 O O . ARG A 1 118 ? -2.637 2.105 -13.891 1 90.81 118 ARG A O 1
ATOM 927 N N . LEU A 1 119 ? -1.188 2.113 -15.609 1 91.94 119 LEU A N 1
ATOM 928 C CA . LEU A 1 119 ? -0.221 1.307 -14.875 1 91.94 119 LEU A CA 1
ATOM 929 C C . LEU A 1 119 ? 1.203 1.769 -15.164 1 91.94 119 LEU A C 1
ATOM 931 O O . LEU A 1 119 ? 1.441 2.486 -16.141 1 91.94 119 LEU A O 1
ATOM 935 N N . THR A 1 120 ? 2.07 1.439 -14.266 1 90.44 120 THR A N 1
ATOM 936 C CA . THR A 1 120 ? 3.502 1.699 -14.375 1 90.44 120 THR A CA 1
ATOM 937 C C . THR A 1 120 ? 4.297 0.404 -14.242 1 90.44 120 THR A C 1
ATOM 939 O O . THR A 1 120 ? 4.016 -0.414 -13.359 1 90.44 120 THR A O 1
ATOM 942 N N . VAL A 1 121 ? 5.219 0.206 -15.148 1 93.81 121 VAL A N 1
ATOM 943 C CA . VAL A 1 121 ? 6.121 -0.936 -15.062 1 93.81 121 VAL A CA 1
ATOM 944 C C . VAL A 1 121 ? 7.566 -0.448 -15.016 1 93.81 121 VAL A C 1
ATOM 946 O O . VAL A 1 121 ? 7.891 0.607 -15.57 1 93.81 121 VAL A O 1
ATOM 949 N N . VAL A 1 122 ? 8.375 -1.193 -14.32 1 93.06 122 VAL A N 1
ATOM 950 C CA . VAL A 1 122 ? 9.797 -0.897 -14.195 1 93.06 122 VAL A CA 1
ATOM 951 C C . VAL A 1 122 ? 10.617 -2.098 -14.664 1 93.06 122 VAL A C 1
ATOM 953 O O . VAL A 1 122 ? 10.25 -3.246 -14.406 1 93.06 122 VAL A O 1
ATOM 956 N N . GLY A 1 123 ? 11.68 -1.873 -15.352 1 94.25 123 GLY A N 1
ATOM 957 C CA . GLY A 1 123 ? 12.602 -2.895 -15.82 1 94.25 123 GLY A CA 1
ATOM 958 C C . GLY A 1 123 ? 13.852 -2.322 -16.453 1 94.25 123 GLY A C 1
ATOM 959 O O . GLY A 1 123 ? 14.25 -1.196 -16.141 1 94.25 123 GLY A O 1
ATOM 960 N N . THR A 1 124 ? 14.469 -3.166 -17.172 1 92.12 124 THR A N 1
ATOM 961 C CA . THR A 1 124 ? 15.656 -2.721 -17.891 1 92.12 124 THR A CA 1
ATOM 962 C C . THR A 1 124 ? 15.266 -1.892 -19.109 1 92.12 124 THR A C 1
ATOM 964 O O . THR A 1 124 ? 14.117 -1.933 -19.547 1 92.12 124 THR A O 1
ATOM 967 N N . GLU A 1 125 ? 16.203 -1.158 -19.594 1 90.81 125 GLU A N 1
ATOM 968 C CA . GLU A 1 125 ? 15.961 -0.327 -20.781 1 90.81 125 GLU A CA 1
ATOM 969 C C . GLU A 1 125 ? 15.453 -1.163 -21.953 1 90.81 125 GLU A C 1
ATOM 971 O O . GLU A 1 125 ? 14.516 -0.767 -22.641 1 90.81 125 GLU A O 1
ATOM 976 N N . SER A 1 126 ? 16.109 -2.256 -22.188 1 89.19 126 SER A N 1
ATOM 977 C CA . SER A 1 126 ? 15.719 -3.115 -23.297 1 89.19 126 SER A CA 1
ATOM 978 C C . SER A 1 126 ? 14.297 -3.633 -23.125 1 89.19 126 SER A C 1
ATOM 980 O O . SER A 1 126 ? 13.523 -3.678 -24.094 1 89.19 126 SER A O 1
ATOM 982 N N . ALA A 1 127 ? 13.961 -4 -21.938 1 90.94 127 ALA A N 1
ATOM 983 C CA . ALA A 1 127 ? 12.625 -4.523 -21.672 1 90.94 127 ALA A CA 1
ATOM 984 C C . ALA A 1 127 ? 11.562 -3.463 -21.922 1 90.94 127 ALA A C 1
ATOM 986 O O . ALA A 1 127 ? 10.555 -3.729 -22.594 1 90.94 127 ALA A O 1
ATOM 987 N N . ILE A 1 128 ? 11.789 -2.293 -21.484 1 91.25 128 ILE A N 1
ATOM 988 C CA . ILE A 1 128 ? 10.812 -1.207 -21.578 1 91.25 128 ILE A CA 1
ATOM 989 C C . ILE A 1 128 ? 10.633 -0.798 -23.031 1 91.25 128 ILE A C 1
ATOM 991 O O . ILE A 1 128 ? 9.523 -0.47 -23.453 1 91.25 128 ILE A O 1
ATOM 995 N N . THR A 1 129 ? 11.609 -0.795 -23.781 1 86.5 129 THR A N 1
ATOM 996 C CA . THR A 1 129 ? 11.547 -0.365 -25.172 1 86.5 129 THR A CA 1
ATOM 997 C C . THR A 1 129 ? 10.844 -1.411 -26.031 1 86.5 129 THR A C 1
ATOM 999 O O . THR A 1 129 ? 10.188 -1.073 -27.016 1 86.5 129 THR A O 1
ATOM 1002 N N . CYS A 1 130 ? 10.844 -2.686 -25.641 1 86.56 130 CYS A N 1
ATOM 1003 C CA . CYS A 1 130 ? 10.359 -3.77 -26.484 1 86.56 130 CYS A CA 1
ATOM 1004 C C . CYS A 1 130 ? 8.953 -4.188 -26.078 1 86.56 130 CYS A C 1
ATOM 1006 O O . CYS A 1 130 ? 8.227 -4.789 -26.875 1 86.56 130 CYS A O 1
ATOM 1008 N N . ILE A 1 131 ? 8.57 -3.734 -24.953 1 84.94 131 ILE A N 1
ATOM 1009 C CA . ILE A 1 131 ? 7.344 -4.285 -24.391 1 84.94 131 ILE A CA 1
ATOM 1010 C C . ILE A 1 131 ? 6.148 -3.885 -25.25 1 84.94 131 ILE A C 1
ATOM 1012 O O . ILE A 1 131 ? 5.207 -4.664 -25.422 1 84.94 131 ILE A O 1
ATOM 1016 N N . THR A 1 132 ? 6.168 -2.762 -25.812 1 78.69 132 THR A N 1
ATOM 1017 C CA . THR A 1 132 ? 5.023 -2.252 -26.547 1 78.69 132 THR A CA 1
ATOM 1018 C C . THR A 1 132 ? 4.816 -3.053 -27.844 1 78.69 132 THR A C 1
ATOM 1020 O O . THR A 1 132 ? 3.693 -3.17 -28.328 1 78.69 132 THR A O 1
ATOM 1023 N N . ALA A 1 133 ? 5.836 -3.617 -28.266 1 80.12 133 ALA A N 1
ATOM 1024 C CA . ALA A 1 133 ? 5.766 -4.352 -29.516 1 80.12 133 ALA A CA 1
ATOM 1025 C C . ALA A 1 133 ? 5.113 -5.719 -29.328 1 80.12 133 ALA A C 1
ATOM 1027 O O . ALA A 1 133 ? 4.602 -6.312 -30.281 1 80.12 133 ALA A O 1
ATOM 1028 N N . ASP A 1 134 ? 5.027 -6.191 -28.188 1 83.19 134 ASP A N 1
ATOM 1029 C CA . ASP A 1 134 ? 4.547 -7.547 -27.938 1 83.19 134 ASP A CA 1
ATOM 1030 C C . ASP A 1 134 ? 3.127 -7.531 -27.375 1 83.19 134 ASP A C 1
ATOM 1032 O O . ASP A 1 134 ? 2.576 -8.578 -27.031 1 83.19 134 ASP A O 1
ATOM 1036 N N . LEU A 1 135 ? 2.562 -6.375 -27.312 1 84.94 135 LEU A N 1
ATOM 1037 C CA . LEU A 1 135 ? 1.19 -6.309 -26.812 1 84.94 135 LEU A CA 1
ATOM 1038 C C . LEU A 1 135 ? 0.224 -6.91 -27.828 1 84.94 135 LEU A C 1
ATOM 1040 O O . LEU A 1 135 ? 0.385 -6.723 -29.031 1 84.94 135 LEU A O 1
ATOM 1044 N N . PRO A 1 136 ? -0.694 -7.668 -27.312 1 80.62 136 PRO A N 1
ATOM 1045 C CA . PRO A 1 136 ? -1.684 -8.242 -28.234 1 80.62 136 PRO A CA 1
ATOM 1046 C C . PRO A 1 136 ? -2.535 -7.176 -28.922 1 80.62 136 PRO A C 1
ATOM 1048 O O . PRO A 1 136 ? -2.738 -6.09 -28.375 1 80.62 136 PRO A O 1
ATOM 1051 N N . PRO A 1 137 ? -3.129 -7.566 -30.047 1 80.19 137 PRO A N 1
ATOM 1052 C CA . PRO A 1 137 ? -3.918 -6.598 -30.797 1 80.19 137 PRO A CA 1
ATOM 1053 C C . PRO A 1 137 ? -5.191 -6.168 -30.078 1 80.19 137 PRO A C 1
ATOM 1055 O O . PRO A 1 137 ? -5.73 -5.094 -30.344 1 80.19 137 PRO A O 1
ATOM 1058 N N . GLU A 1 138 ? -5.617 -6.961 -29.141 1 80 138 GLU A N 1
ATOM 1059 C CA . GLU A 1 138 ? -6.855 -6.672 -28.438 1 80 138 GLU A CA 1
ATOM 1060 C C . GLU A 1 138 ? -6.633 -5.613 -27.344 1 80 138 GLU A C 1
ATOM 1062 O O . GLU A 1 138 ? -7.594 -5.117 -26.75 1 80 138 GLU A O 1
ATOM 1067 N N . VAL A 1 139 ? -5.383 -5.301 -27.172 1 83.56 139 VAL A N 1
ATOM 1068 C CA . VAL A 1 139 ? -5.059 -4.34 -26.125 1 83.56 139 VAL A CA 1
ATOM 1069 C C . VAL A 1 139 ? -4.438 -3.09 -26.75 1 83.56 139 VAL A C 1
ATOM 1071 O O . VAL A 1 139 ? -3.436 -3.178 -27.453 1 83.56 139 VAL A O 1
ATOM 1074 N N . ASP A 1 140 ? -5.109 -2.01 -26.484 1 86.69 140 ASP A N 1
ATOM 1075 C CA . ASP A 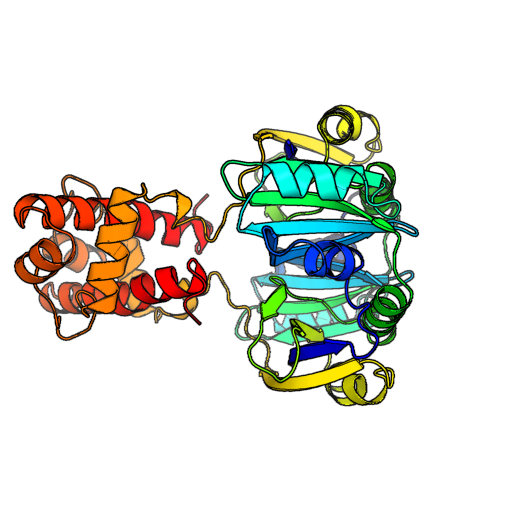1 140 ? -4.531 -0.729 -26.875 1 86.69 140 ASP A CA 1
ATOM 1076 C C . ASP A 1 140 ? -3.732 -0.114 -25.734 1 86.69 140 ASP A C 1
ATOM 1078 O O . ASP A 1 140 ? -4.121 -0.222 -24.562 1 86.69 140 ASP A O 1
ATOM 1082 N N . ILE A 1 141 ? -2.646 0.505 -26.141 1 88.81 141 ILE A N 1
ATOM 1083 C CA . ILE A 1 141 ? -1.834 1.165 -25.125 1 88.81 141 ILE A CA 1
ATOM 1084 C C . ILE A 1 141 ? -1.684 2.646 -25.469 1 88.81 141 ILE A C 1
ATOM 1086 O O . ILE A 1 141 ? -1.478 3.004 -26.625 1 88.81 141 ILE A O 1
ATOM 1090 N N . TYR A 1 142 ? -1.93 3.455 -24.547 1 91.25 142 TYR A N 1
ATOM 1091 C CA . TYR A 1 142 ? -1.664 4.891 -24.609 1 91.25 142 TYR A CA 1
ATOM 1092 C C . TYR A 1 142 ? -0.516 5.27 -23.672 1 91.25 142 TYR A C 1
ATOM 1094 O O . TYR A 1 142 ? -0.72 5.492 -22.484 1 91.25 142 TYR A O 1
ATOM 1102 N N . PRO A 1 143 ? 0.672 5.379 -24.281 1 90.5 143 PRO A N 1
ATOM 1103 C CA . PRO A 1 143 ? 1.83 5.703 -23.438 1 90.5 143 PRO A CA 1
ATOM 1104 C C . PRO A 1 143 ? 1.739 7.098 -22.828 1 90.5 143 PRO A C 1
ATOM 1106 O O . PRO A 1 143 ? 1.322 8.047 -23.5 1 90.5 143 PRO A O 1
ATOM 1109 N N . GLU A 1 144 ? 2.012 7.199 -21.641 1 88.69 144 GLU A N 1
ATOM 1110 C CA . GLU A 1 144 ? 1.93 8.492 -20.953 1 88.69 144 GLU A CA 1
ATOM 1111 C C . GLU A 1 144 ? 3.316 9.016 -20.594 1 88.69 144 GLU A C 1
ATOM 1113 O O . GLU A 1 144 ? 3.596 10.203 -20.734 1 88.69 144 GLU A O 1
ATOM 1118 N N . SER A 1 145 ? 4.156 8.18 -20.062 1 85.81 145 SER A N 1
ATOM 1119 C CA . SER A 1 145 ? 5.488 8.633 -19.672 1 85.81 145 SER A CA 1
ATOM 1120 C C . SER A 1 145 ? 6.504 7.496 -19.75 1 85.81 145 SER A C 1
ATOM 1122 O O . SER A 1 145 ? 6.152 6.332 -19.562 1 85.81 145 SER A O 1
ATOM 1124 N N . LEU A 1 146 ? 7.727 7.785 -20.141 1 88.06 146 LEU A N 1
ATOM 1125 C CA . LEU A 1 146 ? 8.891 6.906 -20.141 1 88.06 146 LEU A CA 1
ATOM 1126 C C . LEU A 1 146 ? 10.117 7.629 -19.594 1 88.06 146 LEU A C 1
ATOM 1128 O O . LEU A 1 146 ? 10.32 8.812 -19.859 1 88.06 146 LEU A O 1
ATOM 1132 N N . GLY A 1 147 ? 10.875 7.016 -18.75 1 87.25 147 GLY A N 1
ATOM 1133 C CA . GLY A 1 147 ? 12.086 7.641 -18.25 1 87.25 147 GLY A CA 1
ATOM 1134 C C . GLY A 1 147 ? 12.758 6.844 -17.141 1 87.25 147 GLY A C 1
ATOM 1135 O O . GLY A 1 147 ? 12.508 5.645 -17 1 87.25 147 GLY A O 1
ATOM 1136 N N . GLU A 1 148 ? 13.672 7.523 -16.547 1 85.69 148 GLU A N 1
ATOM 1137 C CA . GLU A 1 148 ? 14.297 6.934 -15.359 1 85.69 148 GLU A CA 1
ATOM 1138 C C . GLU A 1 148 ? 13.305 6.848 -14.203 1 85.69 148 GLU A C 1
ATOM 1140 O O . GLU A 1 148 ? 12.555 7.793 -13.953 1 85.69 148 GLU A O 1
ATOM 1145 N N . TYR A 1 149 ? 13.344 5.66 -13.734 1 85.06 149 TYR A N 1
ATOM 1146 C CA . TYR A 1 149 ? 12.383 5.461 -12.656 1 85.06 149 TYR A CA 1
ATOM 1147 C C . TYR A 1 149 ? 12.852 6.125 -11.367 1 85.06 149 TYR A C 1
ATOM 1149 O O . TYR A 1 149 ? 13.953 5.848 -10.891 1 85.06 149 TYR A O 1
ATOM 1157 N N . VAL A 1 150 ? 12.055 6.875 -10.836 1 67.31 150 VAL A N 1
ATOM 1158 C CA . VAL A 1 150 ? 12.234 7.496 -9.531 1 67.31 150 VAL A CA 1
ATOM 1159 C C . VAL A 1 150 ? 11.047 7.164 -8.625 1 67.31 150 VAL A C 1
ATOM 1161 O O . VAL A 1 150 ? 9.922 7.578 -8.898 1 67.31 150 VAL A O 1
ATOM 1164 N N . PRO A 1 151 ? 11.438 6.121 -7.727 1 61.66 151 PRO A N 1
ATOM 1165 C CA . PRO A 1 151 ? 10.312 5.715 -6.883 1 61.66 151 PRO A CA 1
ATOM 1166 C C . PRO A 1 151 ? 9.602 6.906 -6.242 1 61.66 151 PRO A C 1
ATOM 1168 O O . PRO A 1 151 ? 10.242 7.906 -5.902 1 61.66 151 PRO A O 1
ATOM 1171 N N . LYS A 1 152 ? 8.492 6.824 -6.57 1 50.78 152 LYS A N 1
ATOM 1172 C CA . LYS A 1 152 ? 7.738 7.852 -5.863 1 50.78 152 LYS A CA 1
ATOM 1173 C C . LYS A 1 152 ? 7.852 7.676 -4.352 1 50.78 152 LYS A C 1
ATOM 1175 O O . LYS A 1 152 ? 7.387 6.676 -3.801 1 50.78 152 LYS A O 1
ATOM 1180 N N . ARG A 1 153 ? 9.211 7.516 -3.941 1 45.47 153 ARG A N 1
ATOM 1181 C CA . ARG A 1 153 ? 9.227 7.414 -2.486 1 45.47 153 ARG A CA 1
ATOM 1182 C C . ARG A 1 153 ? 7.941 7.988 -1.889 1 45.47 153 ARG A C 1
ATOM 1184 O O . ARG A 1 153 ? 7.234 8.758 -2.545 1 45.47 153 ARG A O 1
ATOM 1191 N N . GLY A 1 154 ? 7.508 7.492 -0.783 1 45.16 154 GLY A N 1
ATOM 1192 C CA . GLY A 1 154 ? 6.523 8.398 -0.22 1 45.16 154 GLY A CA 1
ATOM 1193 C C . GLY A 1 154 ? 6.645 9.812 -0.75 1 45.16 154 GLY A C 1
ATOM 1194 O O . GLY A 1 154 ? 7.738 10.383 -0.765 1 45.16 154 GLY A O 1
ATOM 1195 N N . GLN A 1 155 ? 6.051 9.977 -1.99 1 44.97 155 GLN A N 1
ATOM 1196 C CA . GLN A 1 155 ? 5.945 11.141 -2.863 1 44.97 155 GLN A CA 1
ATOM 1197 C C . GLN A 1 155 ? 6.332 12.414 -2.123 1 44.97 155 GLN A C 1
ATOM 1199 O O . GLN A 1 155 ? 6.875 13.344 -2.723 1 44.97 155 GLN A O 1
ATOM 1204 N N . LEU A 1 156 ? 5.977 12.492 -0.965 1 47.25 156 LEU A N 1
ATOM 1205 C CA . LEU A 1 156 ? 6.02 13.805 -0.32 1 47.25 156 LEU A CA 1
ATOM 1206 C C . LEU A 1 156 ? 7.449 14.172 0.068 1 47.25 156 LEU A C 1
ATOM 1208 O O . LEU A 1 156 ? 7.824 15.344 0.031 1 47.25 156 LEU A O 1
ATOM 1212 N N . VAL A 1 157 ? 8.328 13.148 0.303 1 47.53 157 VAL A N 1
ATOM 1213 C CA . VAL A 1 157 ? 9.68 13.461 0.75 1 47.53 157 VAL A CA 1
ATOM 1214 C C . VAL A 1 157 ? 10.5 14.008 -0.417 1 47.53 157 VAL A C 1
ATOM 1216 O O . VAL A 1 157 ? 11.336 14.898 -0.235 1 47.53 157 VAL A O 1
ATOM 1219 N N . ASP A 1 158 ? 10.273 13.398 -1.494 1 51 158 ASP A N 1
ATOM 1220 C CA . ASP A 1 158 ? 11.047 13.852 -2.648 1 51 158 ASP A CA 1
ATOM 1221 C C . ASP A 1 158 ? 10.727 15.305 -2.982 1 51 158 ASP A C 1
ATOM 1223 O O . ASP A 1 158 ? 11.43 15.938 -3.775 1 51 158 ASP A O 1
ATOM 1227 N N . LEU A 1 159 ? 9.789 15.734 -2.25 1 56.75 159 LEU A N 1
ATOM 1228 C CA . LEU A 1 159 ? 9.336 17.094 -2.541 1 56.75 159 LEU A CA 1
ATOM 1229 C C . LEU A 1 159 ? 10.117 18.109 -1.724 1 56.75 159 LEU A C 1
ATOM 1231 O O . LEU A 1 159 ? 10.055 19.312 -2 1 56.75 159 LEU A O 1
ATOM 1235 N N . LEU A 1 160 ? 10.914 17.516 -0.706 1 67.44 160 LEU A N 1
ATOM 1236 C CA . LEU A 1 160 ? 11.617 18.438 0.163 1 67.44 160 LEU A CA 1
ATOM 1237 C C . LEU A 1 160 ? 13.125 18.391 -0.098 1 67.44 160 LEU A C 1
ATOM 1239 O O . LEU A 1 160 ? 13.695 17.312 -0.231 1 67.44 160 LEU A O 1
ATOM 1243 N N . THR A 1 161 ? 13.672 19.5 -0.481 1 66.12 161 THR A N 1
ATOM 1244 C CA . THR A 1 161 ? 15.125 19.578 -0.522 1 66.12 161 THR A CA 1
ATOM 1245 C C . THR A 1 161 ? 15.727 19.125 0.807 1 66.12 161 THR A C 1
ATOM 1247 O O . THR A 1 161 ? 15.023 19.016 1.811 1 66.12 161 THR A O 1
ATOM 1250 N N . GLU A 1 162 ? 17.016 18.875 0.853 1 71.25 162 GLU A N 1
ATOM 1251 C CA . GLU A 1 162 ? 17.703 18.469 2.074 1 71.25 162 GLU A CA 1
ATOM 1252 C C . GLU A 1 162 ? 17.5 19.484 3.189 1 71.25 162 GLU A C 1
ATOM 1254 O O . GLU A 1 162 ? 17.281 19.125 4.344 1 71.25 162 GLU A O 1
ATOM 1259 N N . ARG A 1 163 ? 17.625 20.75 2.795 1 76.19 163 ARG A N 1
ATOM 1260 C CA . ARG A 1 163 ? 17.453 21.812 3.768 1 76.19 163 ARG A CA 1
ATOM 1261 C C . ARG A 1 163 ? 16.031 21.844 4.316 1 76.19 163 ARG A C 1
ATOM 1263 O O . ARG A 1 163 ? 15.828 22.016 5.52 1 76.19 163 ARG A O 1
ATOM 1270 N N . GLN A 1 164 ? 15.102 21.594 3.445 1 78.81 164 GLN A N 1
ATOM 1271 C CA . GLN A 1 164 ? 13.695 21.562 3.846 1 78.81 164 GLN A CA 1
ATOM 1272 C C . GLN A 1 164 ? 13.406 20.375 4.754 1 78.81 164 GLN A C 1
ATOM 1274 O O . GLN A 1 164 ? 12.664 20.5 5.73 1 78.81 164 GLN A O 1
ATOM 1279 N N . ARG A 1 165 ? 14.047 19.406 4.43 1 80.88 165 ARG A N 1
ATOM 1280 C CA . ARG A 1 165 ? 13.852 18.188 5.219 1 80.88 165 ARG A CA 1
ATOM 1281 C C . ARG A 1 165 ? 14.352 18.375 6.645 1 80.88 165 ARG A C 1
ATOM 1283 O O . ARG A 1 165 ? 13.688 17.969 7.602 1 80.88 165 ARG A O 1
ATOM 1290 N N . THR A 1 166 ? 15.531 18.953 6.734 1 83.69 166 THR A N 1
ATOM 1291 C CA . THR A 1 166 ? 16.125 19.203 8.047 1 83.69 166 THR A CA 1
ATOM 1292 C C . THR A 1 166 ? 15.203 20.078 8.898 1 83.69 166 THR A C 1
ATOM 1294 O O . THR A 1 166 ? 14.969 19.781 10.07 1 83.69 166 THR A O 1
ATOM 1297 N N . VAL A 1 167 ? 14.727 21.109 8.336 1 89.56 167 VAL A N 1
ATOM 1298 C CA . VAL A 1 167 ? 13.828 22.031 9.031 1 89.56 167 VAL A CA 1
ATOM 1299 C C . VAL A 1 167 ? 12.539 21.312 9.398 1 89.56 167 VAL A C 1
ATOM 1301 O O . VAL A 1 167 ? 12.016 21.484 10.508 1 89.56 167 VAL A O 1
ATOM 1304 N N . PHE A 1 168 ? 12.023 20.516 8.469 1 88.69 168 PHE A N 1
ATOM 1305 C CA . PHE A 1 168 ? 10.781 19.797 8.68 1 88.69 168 PHE A CA 1
ATOM 1306 C C . PHE A 1 168 ? 10.914 18.797 9.82 1 88.69 168 PHE A C 1
ATOM 1308 O O . PHE A 1 168 ? 10.062 18.734 10.703 1 88.69 168 PHE A O 1
ATOM 1315 N N . GLU A 1 169 ? 11.969 18.062 9.805 1 86.94 169 GLU A N 1
ATOM 1316 C CA . GLU A 1 169 ? 12.227 17.078 10.859 1 86.94 169 GLU A CA 1
ATOM 1317 C C . GLU A 1 169 ? 12.328 17.75 12.227 1 86.94 169 GLU A C 1
ATOM 1319 O O . GLU A 1 169 ? 11.766 17.266 13.211 1 86.94 169 GLU A O 1
ATOM 1324 N N . ALA A 1 170 ? 13.07 18.812 12.266 1 92.44 170 ALA A N 1
ATOM 1325 C CA . ALA A 1 170 ? 13.219 19.562 13.516 1 92.44 170 ALA A CA 1
ATOM 1326 C C . ALA A 1 170 ? 11.867 20.078 14.008 1 92.44 170 ALA A C 1
ATOM 1328 O O . ALA A 1 170 ? 11.578 20.031 15.203 1 92.44 170 ALA A O 1
ATOM 1329 N N . ALA A 1 171 ? 11.078 20.641 13.141 1 93.69 171 ALA A N 1
ATOM 1330 C CA . ALA A 1 171 ? 9.758 21.156 13.484 1 93.69 171 ALA A CA 1
ATOM 1331 C C . ALA A 1 171 ? 8.875 20.078 14.086 1 93.69 171 ALA A C 1
ATOM 1333 O O . ALA A 1 171 ? 8.203 20.297 15.094 1 93.69 171 ALA A O 1
ATOM 1334 N N . VAL A 1 172 ? 8.914 18.891 13.461 1 88.94 172 VAL A N 1
ATOM 1335 C CA . VAL A 1 172 ? 8.094 17.781 13.93 1 88.94 172 VAL A CA 1
ATOM 1336 C C . VAL A 1 172 ? 8.609 17.297 15.281 1 88.94 172 VAL A C 1
ATOM 1338 O O . VAL A 1 172 ? 7.824 17.078 16.203 1 88.94 172 VAL A O 1
ATOM 1341 N N . GLU A 1 173 ? 9.875 17.125 15.391 1 89.31 173 GLU A N 1
ATOM 1342 C CA . GLU A 1 173 ? 10.492 16.609 16.609 1 89.31 173 GLU A CA 1
ATOM 1343 C C . GLU A 1 173 ? 10.25 17.547 17.797 1 89.31 173 GLU A C 1
ATOM 1345 O O . GLU A 1 173 ? 10.031 17.078 18.922 1 89.31 173 GLU A O 1
ATOM 1350 N N . LEU A 1 174 ? 10.266 18.828 17.516 1 93.81 174 LEU A N 1
ATOM 1351 C CA . LEU A 1 174 ? 10.117 19.812 18.578 1 93.81 174 LEU A CA 1
ATOM 1352 C C . LEU A 1 174 ? 8.648 20.062 18.906 1 93.81 174 LEU A C 1
ATOM 1354 O O . LEU A 1 174 ? 8.328 20.781 19.844 1 93.81 174 LEU A O 1
ATOM 1358 N N . GLY A 1 175 ? 7.789 19.438 18.109 1 91.94 175 GLY A N 1
ATOM 1359 C CA . GLY A 1 175 ? 6.367 19.5 18.406 1 91.94 175 GLY A CA 1
ATOM 1360 C C . GLY A 1 175 ? 5.676 20.703 17.781 1 91.94 175 GLY A C 1
ATOM 1361 O O . GLY A 1 175 ? 4.684 21.188 18.328 1 91.94 175 GLY A O 1
ATOM 1362 N N . TYR A 1 176 ? 6.246 21.344 16.75 1 93.38 176 TYR A N 1
ATOM 1363 C CA . TYR A 1 176 ? 5.648 22.484 16.078 1 93.38 176 TYR A CA 1
ATOM 1364 C C . TYR A 1 176 ? 4.238 22.156 15.594 1 93.38 176 TYR A C 1
ATOM 1366 O O . TYR A 1 176 ? 3.363 23.031 15.578 1 93.38 176 TYR A O 1
ATOM 1374 N N . TYR A 1 177 ? 3.992 20.922 15.203 1 90.62 177 TYR A N 1
ATOM 1375 C CA . TYR A 1 177 ? 2.709 20.547 14.625 1 90.62 177 TYR A CA 1
ATOM 1376 C C . TYR A 1 177 ? 1.808 19.906 15.672 1 90.62 177 TYR A C 1
ATOM 1378 O O . TYR A 1 177 ? 0.712 19.438 15.352 1 90.62 177 TYR A O 1
ATOM 1386 N N . GLU A 1 178 ? 2.223 19.922 16.859 1 88.25 178 GLU A N 1
ATOM 1387 C CA . GLU A 1 178 ? 1.367 19.422 17.922 1 88.25 178 GLU A CA 1
ATOM 1388 C C . GLU A 1 178 ? 0.255 20.422 18.25 1 88.25 178 GLU A C 1
ATOM 1390 O O . GLU A 1 178 ? 0.365 21.609 17.938 1 88.25 178 GLU A O 1
ATOM 1395 N N . VAL A 1 179 ? -0.839 19.953 18.797 1 84.25 179 VAL A N 1
ATOM 1396 C CA . VAL A 1 179 ? -1.938 20.781 19.281 1 84.25 179 VAL A CA 1
ATOM 1397 C C . VAL A 1 179 ? -2.16 20.531 20.766 1 84.25 179 VAL A C 1
ATOM 1399 O O . VAL A 1 179 ? -2.65 19.469 21.156 1 84.25 179 VAL A O 1
ATOM 1402 N N . PRO A 1 180 ? -1.848 21.594 21.578 1 88 180 PRO A N 1
ATOM 1403 C CA . PRO A 1 180 ? -1.294 22.906 21.203 1 88 180 PRO A CA 1
ATOM 1404 C C . PRO A 1 180 ? 0.16 22.812 20.75 1 88 180 PRO A C 1
ATOM 1406 O O . PRO A 1 180 ? 0.829 21.797 20.984 1 88 180 PRO A O 1
ATOM 1409 N N . ARG A 1 181 ? 0.577 23.891 19.922 1 89 181 ARG A N 1
ATOM 1410 C CA . ARG A 1 181 ? 1.936 23.953 19.391 1 89 181 ARG A CA 1
ATOM 1411 C C . ARG A 1 181 ? 2.961 23.969 20.516 1 89 181 ARG A C 1
ATOM 1413 O O . ARG A 1 181 ? 2.82 24.719 21.484 1 89 181 ARG A O 1
ATOM 1420 N N . GLU A 1 182 ? 3.975 23.188 20.375 1 93.06 182 GLU A N 1
ATOM 1421 C CA . GLU A 1 182 ? 4.961 23.031 21.438 1 93.06 182 GLU A CA 1
ATOM 1422 C C . GLU A 1 182 ? 6.277 23.719 21.062 1 93.06 182 GLU A C 1
ATOM 1424 O O . GLU A 1 182 ? 7.207 23.75 21.875 1 93.06 182 GLU A O 1
ATOM 1429 N N . ALA A 1 183 ? 6.387 24.188 19.906 1 93.81 183 ALA A N 1
ATOM 1430 C CA . ALA A 1 183 ? 7.621 24.828 19.469 1 93.81 183 ALA A CA 1
ATOM 1431 C C . ALA A 1 183 ? 7.328 26.062 18.625 1 93.81 183 ALA A C 1
ATOM 1433 O O . ALA A 1 183 ? 6.324 26.109 17.906 1 93.81 183 ALA A O 1
ATOM 1434 N N . THR A 1 184 ? 8.172 27.031 18.719 1 93.31 184 THR A N 1
ATOM 1435 C CA . THR A 1 184 ? 8.062 28.25 17.922 1 93.31 184 THR A CA 1
ATOM 1436 C C . THR A 1 184 ? 9.094 28.25 16.781 1 93.31 184 THR A C 1
ATOM 1438 O O . THR A 1 184 ? 9.977 27.391 16.75 1 93.31 184 THR A O 1
ATOM 1441 N N . HIS A 1 185 ? 8.844 29.125 15.859 1 93.5 185 HIS A N 1
ATOM 1442 C CA . HIS A 1 185 ? 9.805 29.281 14.766 1 93.5 185 HIS A CA 1
ATOM 1443 C C . HIS A 1 185 ? 11.203 29.547 15.305 1 93.5 185 HIS A C 1
ATOM 1445 O O . HIS A 1 185 ? 12.195 29.078 14.734 1 93.5 185 HIS A O 1
ATOM 1451 N N . GLU A 1 186 ? 11.266 30.359 16.422 1 94.94 186 GLU A N 1
ATOM 1452 C CA . GLU A 1 186 ? 12.547 30.719 17.016 1 94.94 186 GLU A CA 1
ATOM 1453 C C . GLU A 1 186 ? 13.266 29.484 17.547 1 94.94 186 GLU A C 1
ATOM 1455 O O . GLU A 1 186 ? 14.484 29.344 17.375 1 94.94 186 GLU A O 1
ATOM 1460 N N . GLU A 1 187 ? 12.555 28.641 18.172 1 95.81 187 GLU A N 1
ATOM 1461 C CA . GLU A 1 187 ? 13.133 27.422 18.719 1 95.81 187 GLU A CA 1
ATOM 1462 C C . GLU A 1 187 ? 13.609 26.484 17.609 1 95.81 187 GLU A C 1
ATOM 1464 O O . GLU A 1 187 ? 14.664 25.844 17.75 1 95.81 187 GLU A O 1
ATOM 1469 N N . ILE A 1 188 ? 12.836 26.391 16.547 1 95.06 188 ILE A N 1
ATOM 1470 C CA . ILE A 1 188 ? 13.227 25.547 15.422 1 95.06 188 ILE A CA 1
ATOM 1471 C C . ILE A 1 188 ? 14.477 26.125 14.758 1 95.06 188 ILE A C 1
ATOM 1473 O O . ILE A 1 188 ? 15.398 25.391 14.406 1 95.06 188 ILE A O 1
ATOM 1477 N N . ALA A 1 189 ? 14.477 27.453 14.617 1 94.88 189 ALA A N 1
ATOM 1478 C CA . ALA A 1 189 ? 15.609 28.141 14.023 1 94.88 189 ALA A CA 1
ATOM 1479 C C . ALA A 1 189 ? 16.891 27.859 14.805 1 94.88 189 ALA A C 1
ATOM 1481 O O . ALA A 1 189 ? 17.938 27.609 14.211 1 94.88 189 ALA A O 1
ATOM 1482 N N . ALA A 1 190 ? 16.766 27.953 16.078 1 95.19 190 ALA A N 1
ATOM 1483 C CA . ALA A 1 190 ? 17.906 27.672 16.953 1 95.19 190 ALA A CA 1
ATOM 1484 C C . ALA A 1 190 ? 18.406 26.25 16.781 1 95.19 190 ALA A C 1
ATOM 1486 O O . ALA A 1 190 ? 19.609 25.984 16.797 1 95.19 190 ALA A O 1
ATOM 1487 N N . ALA A 1 191 ? 17.484 25.312 16.625 1 93.62 191 ALA A N 1
ATOM 1488 C CA . ALA A 1 191 ? 17.812 23.891 16.531 1 93.62 191 ALA A CA 1
ATOM 1489 C C . ALA A 1 191 ? 18.531 23.594 15.219 1 93.62 191 ALA A C 1
ATOM 1491 O O . ALA A 1 191 ? 19.375 22.703 15.156 1 93.62 191 ALA A O 1
ATOM 1492 N N . VAL A 1 192 ? 18.203 24.266 14.148 1 92.69 192 VAL A N 1
ATOM 1493 C CA . VAL A 1 192 ? 18.734 23.922 12.844 1 92.69 192 VAL A CA 1
ATOM 1494 C C . VAL A 1 192 ? 19.781 24.953 12.414 1 92.69 192 VAL A C 1
ATOM 1496 O O . VAL A 1 192 ? 20.391 24.828 11.352 1 92.69 192 VAL A O 1
ATOM 1499 N N . GLY A 1 193 ? 19.984 26.031 13.242 1 92.62 193 GLY A N 1
ATOM 1500 C CA . GLY A 1 193 ? 20.984 27.047 12.969 1 92.62 193 GLY A CA 1
ATOM 1501 C C . GLY A 1 193 ? 20.594 27.984 11.836 1 92.62 193 GLY A C 1
ATOM 1502 O O . GLY A 1 193 ? 21.391 28.188 10.906 1 92.62 193 GLY A O 1
ATOM 1503 N N . ARG A 1 194 ? 19.406 28.453 11.859 1 90.81 194 ARG A N 1
ATOM 1504 C CA . ARG A 1 194 ? 18.875 29.375 10.844 1 90.81 194 ARG A CA 1
ATOM 1505 C C . ARG A 1 194 ? 18.125 30.531 11.492 1 90.81 194 ARG A C 1
ATOM 1507 O O . ARG A 1 194 ? 17.906 30.531 12.703 1 90.81 194 ARG A O 1
ATOM 1514 N N . ALA A 1 195 ? 17.906 31.547 10.758 1 92.69 195 ALA A N 1
ATOM 1515 C CA . ALA A 1 195 ? 17.094 32.656 11.234 1 92.69 195 ALA A CA 1
ATOM 1516 C C . ALA A 1 195 ? 15.609 32.281 11.297 1 92.69 195 ALA A C 1
ATOM 1518 O O . ALA A 1 195 ? 15.125 31.547 10.438 1 92.69 195 ALA A O 1
ATOM 1519 N N . PRO A 1 196 ? 14.961 32.75 12.328 1 92.62 196 PRO A N 1
ATOM 1520 C CA . PRO A 1 196 ? 13.531 32.438 12.477 1 92.62 196 PRO A CA 1
ATOM 1521 C C . PRO A 1 196 ? 12.727 32.75 11.219 1 92.62 196 PRO A C 1
ATOM 1523 O O . PRO A 1 196 ? 11.828 32 10.844 1 92.62 196 PRO A O 1
ATOM 1526 N N . ALA A 1 197 ? 12.969 33.875 10.547 1 91.19 197 ALA A N 1
ATOM 1527 C CA . ALA A 1 197 ? 12.258 34.25 9.336 1 91.19 197 ALA A CA 1
ATOM 1528 C C . ALA A 1 197 ? 12.43 33.188 8.242 1 91.19 197 ALA A C 1
ATOM 1530 O O . ALA A 1 197 ? 11.484 32.906 7.496 1 91.19 197 ALA A O 1
ATOM 1531 N N . THR A 1 198 ? 13.602 32.656 8.125 1 89.62 198 THR A N 1
ATOM 1532 C CA . THR A 1 198 ? 13.906 31.625 7.141 1 89.62 198 THR A CA 1
ATOM 1533 C C . THR A 1 198 ? 13.148 30.328 7.449 1 89.62 198 THR A C 1
ATOM 1535 O O . THR A 1 198 ? 12.641 29.672 6.543 1 89.62 198 THR A O 1
ATOM 1538 N N . VAL A 1 199 ? 13.102 30.016 8.711 1 92.31 199 VAL A N 1
ATOM 1539 C CA . VAL A 1 199 ? 12.406 28.797 9.148 1 92.31 199 VAL A CA 1
ATOM 1540 C C . VAL A 1 199 ? 10.914 28.922 8.812 1 92.31 199 VAL A C 1
ATOM 1542 O O . VAL A 1 199 ? 10.312 27.969 8.32 1 92.31 199 VAL A O 1
ATOM 1545 N N . SER A 1 200 ? 10.398 30.078 9.125 1 90.75 200 SER A N 1
ATOM 1546 C CA . SER A 1 200 ? 8.992 30.312 8.82 1 90.75 200 SER A CA 1
ATOM 1547 C C . SER A 1 200 ? 8.703 30.109 7.336 1 90.75 200 SER A C 1
ATOM 1549 O O . SER A 1 200 ? 7.746 29.422 6.969 1 90.75 200 SER A O 1
ATOM 1551 N N . GLU A 1 201 ? 9.508 30.734 6.566 1 89.88 201 GLU A N 1
ATOM 1552 C CA . GLU A 1 201 ? 9.352 30.625 5.117 1 89.88 201 GLU A CA 1
ATOM 1553 C C . GLU A 1 201 ? 9.508 29.188 4.652 1 89.88 201 GLU A C 1
ATOM 1555 O O . GLU A 1 201 ? 8.75 28.719 3.795 1 89.88 201 GLU A O 1
ATOM 1560 N N . GLN A 1 202 ? 10.422 28.5 5.164 1 90.31 202 GLN A N 1
ATOM 1561 C CA . GLN A 1 202 ? 10.688 27.125 4.77 1 90.31 202 GLN A CA 1
ATOM 1562 C C . GLN A 1 202 ? 9.531 26.203 5.156 1 90.31 202 GLN A C 1
ATOM 1564 O O . GLN A 1 202 ? 9.156 25.312 4.391 1 90.31 202 GLN A O 1
ATOM 1569 N N . LEU A 1 203 ? 9.016 26.391 6.344 1 91.06 203 LEU A N 1
ATOM 1570 C CA . LEU A 1 203 ? 7.891 25.562 6.777 1 91.06 203 LEU A CA 1
ATOM 1571 C C . LEU A 1 203 ? 6.68 25.781 5.875 1 91.06 203 LEU A C 1
ATOM 1573 O O . LEU A 1 203 ? 5.98 24.828 5.527 1 91.06 203 LEU A O 1
ATOM 1577 N N . GLN A 1 204 ? 6.473 27.031 5.547 1 87.94 204 GLN A N 1
ATOM 1578 C CA . GLN A 1 204 ? 5.383 27.328 4.621 1 87.94 204 GLN A CA 1
ATOM 1579 C C . GLN A 1 204 ? 5.586 26.609 3.289 1 87.94 204 GLN A C 1
ATOM 1581 O O . GLN A 1 204 ? 4.637 26.062 2.725 1 87.94 204 GLN A O 1
ATOM 1586 N N . ARG A 1 205 ? 6.738 26.641 2.828 1 86.06 205 ARG A N 1
ATOM 1587 C CA . ARG A 1 205 ? 7.043 25.984 1.553 1 86.06 205 ARG A CA 1
ATOM 1588 C C . ARG A 1 205 ? 6.91 24.469 1.659 1 86.06 205 ARG A C 1
ATOM 1590 O O . ARG A 1 205 ? 6.457 23.812 0.718 1 86.06 205 ARG A O 1
ATOM 1597 N N . ILE A 1 206 ? 7.359 24 2.717 1 85.81 206 ILE A N 1
ATOM 1598 C CA . ILE A 1 206 ? 7.234 22.562 2.971 1 85.81 206 ILE A CA 1
ATOM 1599 C C . ILE A 1 206 ? 5.758 22.172 2.947 1 85.81 206 ILE A C 1
ATOM 1601 O O . ILE A 1 206 ? 5.383 21.203 2.277 1 85.81 206 ILE A O 1
ATOM 1605 N N . GLU A 1 207 ? 4.969 22.922 3.676 1 87.25 207 GLU A N 1
ATOM 1606 C CA . GLU A 1 207 ? 3.537 22.641 3.723 1 87.25 207 GLU A CA 1
ATOM 1607 C C . GLU A 1 207 ? 2.902 22.781 2.342 1 87.25 207 GLU A C 1
ATOM 1609 O O . GLU A 1 207 ? 2.066 21.969 1.949 1 87.25 207 GLU A O 1
ATOM 1614 N N . ALA A 1 208 ? 3.365 23.766 1.65 1 84.69 208 ALA A N 1
ATOM 1615 C CA . ALA A 1 208 ? 2.859 24.031 0.304 1 84.69 208 ALA A CA 1
ATOM 1616 C C . ALA A 1 208 ? 3.199 22.875 -0.639 1 84.69 208 ALA A C 1
ATOM 1618 O O . ALA A 1 208 ? 2.439 22.578 -1.562 1 84.69 208 ALA A O 1
ATOM 1619 N N . ASN A 1 209 ? 4.266 22.344 -0.411 1 76.88 209 ASN A N 1
ATOM 1620 C CA . ASN A 1 209 ? 4.723 21.25 -1.259 1 76.88 209 ASN A CA 1
ATOM 1621 C C . ASN A 1 209 ? 4.074 19.938 -0.865 1 76.88 209 ASN A C 1
ATOM 1623 O O . ASN A 1 209 ? 3.773 19.109 -1.726 1 76.88 209 ASN A O 1
ATOM 1627 N N . LEU A 1 210 ? 3.881 19.75 0.378 1 77 210 LEU A N 1
ATOM 1628 C CA . LEU A 1 210 ? 3.48 18.438 0.889 1 77 210 LEU A CA 1
ATOM 1629 C C . LEU A 1 210 ? 1.961 18.297 0.899 1 77 210 LEU A C 1
ATOM 1631 O O . LEU A 1 210 ? 1.42 17.312 0.415 1 77 210 LEU A O 1
ATOM 1635 N N . LEU A 1 211 ? 1.293 19.312 1.381 1 80.44 211 LEU A N 1
ATOM 1636 C CA . LEU A 1 211 ? -0.102 19.141 1.77 1 80.44 211 LEU A CA 1
ATOM 1637 C C . LEU A 1 211 ? -0.996 19.016 0.541 1 80.44 211 LEU A C 1
ATOM 1639 O O . LEU A 1 211 ? -1.838 18.109 0.473 1 80.44 211 LEU A O 1
ATOM 1643 N N . PRO A 1 212 ? -0.756 19.828 -0.519 1 72.81 212 PRO A N 1
ATOM 1644 C CA . PRO A 1 212 ? -1.578 19.609 -1.71 1 72.81 212 PRO A CA 1
ATOM 1645 C C . PRO A 1 212 ? -1.321 18.25 -2.355 1 72.81 212 PRO A C 1
ATOM 1647 O O . PRO A 1 212 ? -2.256 17.609 -2.842 1 72.81 212 PRO A O 1
ATOM 1650 N N . ARG A 1 213 ? -0.1 17.875 -2.33 1 67.19 213 ARG A N 1
ATOM 1651 C CA . ARG A 1 213 ? 0.263 16.625 -2.967 1 67.19 213 ARG A CA 1
ATOM 1652 C C . ARG A 1 213 ? -0.294 15.43 -2.189 1 67.19 213 ARG A C 1
ATOM 1654 O O . ARG A 1 213 ? -0.628 14.398 -2.775 1 67.19 213 ARG A O 1
ATOM 1661 N N . TYR A 1 214 ? -0.248 15.781 -0.915 1 66.25 214 TYR A N 1
ATOM 1662 C CA . TYR A 1 214 ? -0.884 14.773 -0.079 1 66.25 214 TYR A CA 1
ATOM 1663 C C . TYR A 1 214 ? -2.326 14.531 -0.514 1 66.25 214 TYR A C 1
ATOM 1665 O O . TYR A 1 214 ? -2.789 13.391 -0.548 1 66.25 214 TYR A O 1
ATOM 1673 N N . LEU A 1 215 ? -2.967 15.609 -0.749 1 62.12 215 LEU A N 1
ATOM 1674 C CA . LEU A 1 215 ? -4.355 15.516 -1.19 1 62.12 215 LEU A CA 1
ATOM 1675 C C . LEU A 1 215 ? -4.445 14.859 -2.562 1 62.12 215 LEU A C 1
ATOM 1677 O O . LEU A 1 215 ? -5.348 14.055 -2.814 1 62.12 215 LEU A O 1
ATOM 1681 N N . ASP A 1 216 ? -3.459 15.203 -3.359 1 59.59 216 ASP A N 1
ATOM 1682 C CA . ASP A 1 216 ? -3.457 14.656 -4.711 1 59.59 216 ASP A CA 1
ATOM 1683 C C . ASP A 1 216 ? -3.203 13.148 -4.695 1 59.59 216 ASP A C 1
ATOM 1685 O O . ASP A 1 216 ? -3.836 12.398 -5.441 1 59.59 216 ASP A O 1
ATOM 1689 N N . THR A 1 217 ? -2.158 12.844 -3.949 1 53.75 217 THR A N 1
ATOM 1690 C CA . THR A 1 217 ? -1.758 11.445 -3.904 1 53.75 217 THR A CA 1
ATOM 1691 C C . THR A 1 217 ? -2.84 10.594 -3.244 1 53.75 217 THR A C 1
ATOM 1693 O O . THR A 1 217 ? -3.08 9.453 -3.656 1 53.75 217 THR A O 1
ATOM 1696 N N . GLU A 1 218 ? -3.303 11.203 -2.26 1 49.34 218 GLU A N 1
ATOM 1697 C CA . GLU A 1 218 ? -4.246 10.406 -1.478 1 49.34 218 GLU A CA 1
ATOM 1698 C C . GLU A 1 218 ? -5.652 10.492 -2.061 1 49.34 218 GLU A C 1
ATOM 1700 O O . GLU A 1 218 ? -6.426 9.539 -1.967 1 49.34 218 GLU A O 1
ATOM 1705 N N . PHE A 1 219 ? -5.934 11.719 -2.51 1 45.22 219 PHE A N 1
ATOM 1706 C CA . PHE A 1 219 ? -7.301 11.844 -3 1 45.22 219 PHE A CA 1
ATOM 1707 C C . PHE A 1 219 ? -7.34 11.781 -4.523 1 45.22 219 PHE A C 1
ATOM 1709 O O . PHE A 1 219 ? -8.406 11.922 -5.129 1 45.22 219 PHE A O 1
ATOM 1716 N N . GLY A 1 220 ? -6.297 11.086 -5.051 1 40.59 220 GLY A N 1
ATOM 1717 C CA . GLY A 1 220 ? -6.359 10.922 -6.496 1 40.59 220 GLY A CA 1
ATOM 1718 C C . GLY A 1 220 ? -6.625 12.219 -7.23 1 40.59 220 GLY A C 1
ATOM 1719 O O . GLY A 1 220 ? -7.207 12.219 -8.32 1 40.59 220 GLY A O 1
ATOM 1720 N N . ARG A 1 221 ? -6.637 13.406 -6.645 1 33.84 221 ARG A N 1
ATOM 1721 C CA . ARG A 1 221 ? -6.965 14.492 -7.562 1 33.84 221 ARG A CA 1
ATOM 1722 C C . ARG A 1 221 ? -5.988 14.539 -8.734 1 33.84 221 ARG A C 1
ATOM 1724 O O . ARG A 1 221 ? -4.785 14.719 -8.531 1 33.84 221 ARG A O 1
ATOM 1731 N N . ILE A 1 222 ? -5.965 13.594 -9.602 1 26.41 222 ILE A N 1
ATOM 1732 C CA . ILE A 1 222 ? -5.418 13.766 -10.945 1 26.41 222 ILE A CA 1
ATOM 1733 C C . ILE A 1 222 ? -5.852 15.109 -11.516 1 26.41 222 ILE A C 1
ATOM 1735 O O . ILE A 1 222 ? -7.043 15.43 -11.531 1 26.41 222 ILE A O 1
ATOM 1739 N N . MET B 1 1 ? -12.094 -8.656 5.453 1 90.31 1 MET B N 1
ATOM 1740 C CA . MET B 1 1 ? -10.711 -8.969 5.09 1 90.31 1 MET B CA 1
ATOM 1741 C C . MET B 1 1 ? -9.773 -8.742 6.27 1 90.31 1 MET B C 1
ATOM 1743 O O . MET B 1 1 ? -10 -7.844 7.082 1 90.31 1 MET B O 1
ATOM 1747 N N . ARG B 1 2 ? -8.773 -9.625 6.395 1 91.69 2 ARG B N 1
ATOM 1748 C CA . ARG B 1 2 ? -7.852 -9.594 7.527 1 91.69 2 ARG B CA 1
ATOM 1749 C C . ARG B 1 2 ? -6.41 -9.477 7.051 1 91.69 2 ARG B C 1
ATOM 1751 O O . ARG B 1 2 ? -6.102 -9.781 5.895 1 91.69 2 ARG B O 1
ATOM 1758 N N . TYR B 1 3 ? -5.637 -8.875 7.984 1 92.5 3 TYR B N 1
ATOM 1759 C CA . TYR B 1 3 ? -4.211 -8.805 7.684 1 92.5 3 TYR B CA 1
ATOM 1760 C C . TYR B 1 3 ? -3.383 -9.367 8.836 1 92.5 3 TYR B C 1
ATOM 1762 O O . TYR B 1 3 ? -3.877 -9.5 9.953 1 92.5 3 TYR B O 1
ATOM 1770 N N . ALA B 1 4 ? -2.229 -9.812 8.516 1 93.12 4 ALA B N 1
ATOM 1771 C CA . ALA B 1 4 ? -1.196 -10.164 9.492 1 93.12 4 ALA B CA 1
ATOM 1772 C C . ALA B 1 4 ? 0.133 -9.5 9.141 1 93.12 4 ALA B C 1
ATOM 1774 O O . ALA B 1 4 ? 0.502 -9.414 7.965 1 93.12 4 ALA B O 1
ATOM 1775 N N . SER B 1 5 ? 0.694 -8.891 10.141 1 90.62 5 SER B N 1
ATOM 1776 C CA . SER B 1 5 ? 2.027 -8.32 9.984 1 90.62 5 SER B CA 1
ATOM 1777 C C . SER B 1 5 ? 3 -8.898 11 1 90.62 5 SER B C 1
ATOM 1779 O O . SER B 1 5 ? 2.613 -9.211 12.133 1 90.62 5 SER B O 1
ATOM 1781 N N . GLY B 1 6 ? 4.199 -9.062 10.547 1 92.19 6 GLY B N 1
ATOM 1782 C CA . GLY B 1 6 ? 5.234 -9.617 11.414 1 92.19 6 GLY B CA 1
ATOM 1783 C C . GLY B 1 6 ? 6.605 -9.633 10.758 1 92.19 6 GLY B C 1
ATOM 1784 O O . GLY B 1 6 ? 6.773 -9.141 9.641 1 92.19 6 GLY B O 1
ATOM 1785 N N . VAL B 1 7 ? 7.535 -10.102 11.508 1 91.94 7 VAL B N 1
ATOM 1786 C CA . VAL B 1 7 ? 8.906 -10.203 11.023 1 91.94 7 VAL B CA 1
ATOM 1787 C C . VAL B 1 7 ? 9.273 -11.664 10.805 1 91.94 7 VAL B C 1
ATOM 1789 O O . VAL B 1 7 ? 9.055 -12.5 11.68 1 91.94 7 VAL B O 1
ATOM 1792 N N . LEU B 1 8 ? 9.75 -11.977 9.648 1 90.81 8 LEU B N 1
ATOM 1793 C CA . LEU B 1 8 ? 10.273 -13.305 9.336 1 90.81 8 LEU B CA 1
ATOM 1794 C C . LEU B 1 8 ? 11.789 -13.328 9.461 1 90.81 8 LEU B C 1
ATOM 1796 O O . LEU B 1 8 ? 12.469 -12.43 8.961 1 90.81 8 LEU B O 1
ATOM 1800 N N . ILE B 1 9 ? 12.25 -14.289 10.148 1 87.19 9 ILE B N 1
ATOM 1801 C CA . ILE B 1 9 ? 13.688 -14.5 10.281 1 87.19 9 ILE B CA 1
ATOM 1802 C C . ILE B 1 9 ? 14.055 -15.883 9.758 1 87.19 9 ILE B C 1
ATOM 1804 O O . ILE B 1 9 ? 13.391 -16.875 10.07 1 87.19 9 ILE B O 1
ATOM 1808 N N . TRP B 1 10 ? 15.055 -15.93 8.961 1 78.19 10 TRP B N 1
ATOM 1809 C CA . TRP B 1 10 ? 15.5 -17.203 8.414 1 78.19 10 TRP B CA 1
ATOM 1810 C C . TRP B 1 10 ? 16.734 -17.719 9.156 1 78.19 10 TRP B C 1
ATOM 1812 O O . TRP B 1 10 ? 17.719 -16.984 9.305 1 78.19 10 TRP B O 1
ATOM 1822 N N . ASN B 1 11 ? 16.578 -18.828 9.57 1 69.19 11 ASN B N 1
ATOM 1823 C CA . ASN B 1 11 ? 17.656 -19.422 10.359 1 69.19 11 ASN B CA 1
ATOM 1824 C C . ASN B 1 11 ? 18.766 -19.969 9.469 1 69.19 11 ASN B C 1
ATOM 1826 O O . ASN B 1 11 ? 19.891 -20.188 9.938 1 69.19 11 ASN B O 1
ATOM 1830 N N . ASP B 1 12 ? 18.453 -20.328 8.312 1 60 12 ASP B N 1
ATOM 1831 C CA . ASP B 1 12 ? 19.516 -20.984 7.555 1 60 12 ASP B CA 1
ATOM 1832 C C . ASP B 1 12 ? 20.359 -19.953 6.789 1 60 12 ASP B C 1
ATOM 1834 O O . ASP B 1 12 ? 21.219 -20.328 5.984 1 60 12 ASP B O 1
ATOM 1838 N N . GLY B 1 13 ? 20.25 -18.781 7.129 1 56.28 13 GLY B N 1
ATOM 1839 C CA . GLY B 1 13 ? 21.062 -17.719 6.543 1 56.28 13 GLY B CA 1
ATOM 1840 C C . GLY B 1 13 ? 20.703 -17.406 5.105 1 56.28 13 GLY B C 1
ATOM 1841 O O . GLY B 1 13 ? 21.422 -16.688 4.414 1 56.28 13 GLY B O 1
ATOM 1842 N N . GLN B 1 14 ? 19.703 -18.094 4.566 1 59.47 14 GLN B N 1
ATOM 1843 C CA . GLN B 1 14 ? 19.516 -17.938 3.129 1 59.47 14 GLN B CA 1
ATOM 1844 C C . GLN B 1 14 ? 18.188 -17.25 2.82 1 59.47 14 GLN B C 1
ATOM 1846 O O . GLN B 1 14 ? 17.453 -17.688 1.928 1 59.47 14 GLN B O 1
ATOM 1851 N N . LEU B 1 15 ? 17.797 -16.406 3.641 1 59.12 15 LEU B N 1
ATOM 1852 C CA . LEU B 1 15 ? 16.484 -15.836 3.348 1 59.12 15 LEU B CA 1
ATOM 1853 C C . LEU B 1 15 ? 16.406 -15.383 1.893 1 59.12 15 LEU B C 1
ATOM 1855 O O . LEU B 1 15 ? 15.531 -15.836 1.146 1 59.12 15 LEU B O 1
ATOM 1859 N N . HIS B 1 16 ? 17.25 -14.281 1.57 1 66.38 16 HIS B N 1
ATOM 1860 C CA . HIS B 1 16 ? 17.297 -13.641 0.26 1 66.38 16 HIS B CA 1
ATOM 1861 C C . HIS B 1 16 ? 18.672 -13.789 -0.374 1 66.38 16 HIS B C 1
ATOM 1863 O O . HIS B 1 16 ? 19.688 -13.523 0.272 1 66.38 16 HIS B O 1
ATOM 1869 N N . PRO B 1 17 ? 18.656 -14.555 -1.465 1 68.31 17 PRO B N 1
ATOM 1870 C CA . PRO B 1 17 ? 19.984 -14.719 -2.061 1 68.31 17 PRO B CA 1
ATOM 1871 C C . PRO B 1 17 ? 20.812 -13.445 -1.995 1 68.31 17 PRO B C 1
ATOM 1873 O O . PRO B 1 17 ? 22.031 -13.508 -1.769 1 68.31 17 PRO B O 1
ATOM 1876 N N . LEU B 1 18 ? 20.062 -12.391 -2.082 1 74.81 18 LEU B N 1
ATOM 1877 C CA . LEU B 1 18 ? 20.812 -11.141 -2.047 1 74.81 18 LEU B CA 1
ATOM 1878 C C . LEU B 1 18 ? 21.266 -10.82 -0.626 1 74.81 18 LEU B C 1
ATOM 1880 O O . LEU B 1 18 ? 22.281 -10.156 -0.429 1 74.81 18 LEU B O 1
ATOM 1884 N N . GLU B 1 19 ? 20.484 -11.305 0.286 1 72.75 19 GLU B N 1
ATOM 1885 C CA . GLU B 1 19 ? 20.875 -11.023 1.666 1 72.75 19 GLU B CA 1
ATOM 1886 C C . GLU B 1 19 ? 22.172 -11.719 2.031 1 72.75 19 GLU B C 1
ATOM 1888 O O . GLU B 1 19 ? 23.031 -11.125 2.684 1 72.75 19 GLU B O 1
ATOM 1893 N N . THR B 1 20 ? 22.219 -12.938 1.627 1 71 20 THR B N 1
ATOM 1894 C CA . THR B 1 20 ? 23.453 -13.68 1.905 1 71 20 THR B CA 1
ATOM 1895 C C . THR B 1 20 ? 24.656 -12.984 1.279 1 71 20 THR B C 1
ATOM 1897 O O . THR B 1 20 ? 25.703 -12.859 1.915 1 71 20 THR B O 1
ATOM 1900 N N . ALA B 1 21 ? 24.469 -12.617 0.027 1 74.62 21 ALA B N 1
ATOM 1901 C CA . ALA B 1 21 ? 25.547 -11.93 -0.67 1 74.62 21 ALA B CA 1
ATOM 1902 C C . ALA B 1 21 ? 25.891 -10.602 0.006 1 74.62 21 ALA B C 1
ATOM 1904 O O . ALA B 1 21 ? 27.062 -10.227 0.102 1 74.62 21 ALA B O 1
ATOM 1905 N N . ILE B 1 22 ? 24.875 -9.969 0.542 1 77.62 22 ILE B N 1
ATOM 1906 C CA . ILE B 1 22 ? 25.047 -8.648 1.141 1 77.62 22 ILE B CA 1
ATOM 1907 C C . ILE B 1 22 ? 25.656 -8.789 2.535 1 77.62 22 ILE B C 1
ATOM 1909 O O . ILE B 1 22 ? 26.422 -7.938 2.975 1 77.62 22 ILE B O 1
ATOM 1913 N N . GLU B 1 23 ? 25.297 -9.828 3.199 1 74.06 23 GLU B N 1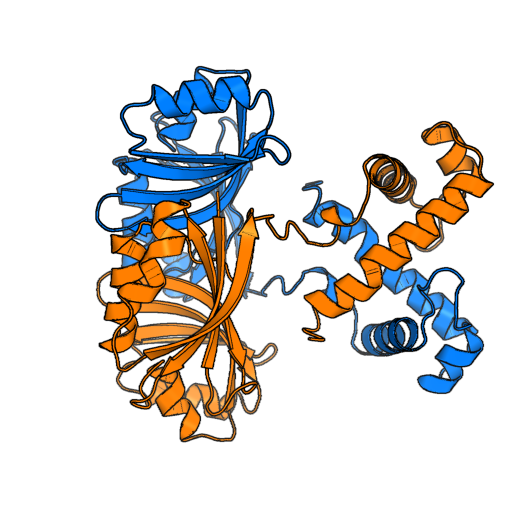
ATOM 1914 C CA . GLU B 1 23 ? 25.875 -10.062 4.516 1 74.06 23 GLU B CA 1
ATOM 1915 C C . GLU B 1 23 ? 27.391 -10.102 4.453 1 74.06 23 GLU B C 1
ATOM 1917 O O . GLU B 1 23 ? 28.078 -9.688 5.398 1 74.06 23 GLU B O 1
ATOM 1922 N N . ALA B 1 24 ? 27.797 -10.578 3.379 1 75.5 24 ALA B N 1
ATOM 1923 C CA . ALA B 1 24 ? 29.25 -10.68 3.213 1 75.5 24 ALA B CA 1
ATOM 1924 C C . ALA B 1 24 ? 29.844 -9.336 2.803 1 75.5 24 ALA B C 1
ATOM 1926 O O . ALA B 1 24 ? 31.062 -9.195 2.701 1 75.5 24 ALA B O 1
ATOM 1927 N N . CYS B 1 25 ? 29.062 -8.383 2.537 1 81 25 CYS B N 1
ATOM 1928 C CA . CYS B 1 25 ? 29.516 -7.055 2.133 1 81 25 CYS B CA 1
ATOM 1929 C C . CYS B 1 25 ? 28.938 -5.98 3.047 1 81 25 CYS B C 1
ATOM 1931 O O . CYS B 1 25 ? 27.969 -5.305 2.684 1 81 25 CYS B O 1
ATOM 1933 N N . PRO B 1 26 ? 29.656 -5.664 4.102 1 83.81 26 PRO B N 1
ATOM 1934 C CA . PRO B 1 26 ? 29.125 -4.73 5.102 1 83.81 26 PRO B CA 1
ATOM 1935 C C . PRO B 1 26 ? 28.922 -3.322 4.543 1 83.81 26 PRO B C 1
ATOM 1937 O O . PRO B 1 26 ? 28.234 -2.5 5.16 1 83.81 26 PRO B O 1
ATOM 1940 N N . ALA B 1 27 ? 29.406 -3.082 3.402 1 90 27 ALA B N 1
ATOM 1941 C CA . ALA B 1 27 ? 29.328 -1.748 2.812 1 90 27 ALA B CA 1
ATOM 1942 C C . ALA B 1 27 ? 27.938 -1.505 2.209 1 90 27 ALA B C 1
ATOM 1944 O O . ALA B 1 27 ? 27.578 -0.366 1.9 1 90 27 ALA B O 1
ATOM 1945 N N . VAL B 1 28 ? 27.219 -2.572 2.113 1 90 28 VAL B N 1
ATOM 1946 C CA . VAL B 1 28 ? 25.922 -2.457 1.478 1 90 28 VAL B CA 1
ATOM 1947 C C . VAL B 1 28 ? 24.844 -3.096 2.365 1 90 28 VAL B C 1
ATOM 1949 O O . VAL B 1 28 ? 25.094 -4.129 2.994 1 90 28 VAL B O 1
ATOM 1952 N N . THR B 1 29 ? 23.734 -2.482 2.465 1 87.5 29 THR B N 1
ATOM 1953 C CA . THR B 1 29 ? 22.609 -3.029 3.209 1 87.5 29 THR B CA 1
ATOM 1954 C C . THR B 1 29 ? 21.312 -2.922 2.396 1 87.5 29 THR B C 1
ATOM 1956 O O . THR B 1 29 ? 21.078 -1.915 1.725 1 87.5 29 THR B O 1
ATOM 1959 N N . ILE B 1 30 ? 20.547 -3.984 2.477 1 88.94 30 ILE B N 1
ATOM 1960 C CA . ILE B 1 30 ? 19.219 -3.912 1.864 1 88.94 30 ILE B CA 1
ATOM 1961 C C . ILE B 1 30 ? 18.219 -3.383 2.879 1 88.94 30 ILE B C 1
ATOM 1963 O O . ILE B 1 30 ? 18.109 -3.9 3.994 1 88.94 30 ILE B O 1
ATOM 1967 N N . ASP B 1 31 ? 17.469 -2.406 2.498 1 85.81 31 ASP B N 1
ATOM 1968 C CA . ASP B 1 31 ? 16.609 -1.714 3.457 1 85.81 31 ASP B CA 1
ATOM 1969 C C . ASP B 1 31 ? 15.141 -2.084 3.254 1 85.81 31 ASP B C 1
ATOM 1971 O O . ASP B 1 31 ? 14.453 -2.459 4.203 1 85.81 31 ASP B O 1
ATOM 1975 N N . THR B 1 32 ? 14.672 -1.901 2.031 1 87.44 32 THR B N 1
ATOM 1976 C CA . THR B 1 32 ? 13.242 -1.988 1.763 1 87.44 32 THR B CA 1
ATOM 1977 C C . THR B 1 32 ? 12.984 -2.633 0.403 1 87.44 32 THR B C 1
ATOM 1979 O O . THR B 1 32 ? 13.695 -2.357 -0.564 1 87.44 32 THR B O 1
ATOM 1982 N N . SER B 1 33 ? 12.055 -3.578 0.343 1 90.31 33 SER B N 1
ATOM 1983 C CA . SER B 1 33 ? 11.539 -4.098 -0.919 1 90.31 33 SER B CA 1
ATOM 1984 C C . SER B 1 33 ? 10.18 -3.496 -1.25 1 90.31 33 SER B C 1
ATOM 1986 O O . SER B 1 33 ? 9.219 -3.658 -0.492 1 90.31 33 SER B O 1
ATOM 1988 N N . TYR B 1 34 ? 10.086 -2.805 -2.324 1 88.25 34 TYR B N 1
ATOM 1989 C CA . TYR B 1 34 ? 8.859 -2.113 -2.705 1 88.25 34 TYR B CA 1
ATOM 1990 C C . TYR B 1 34 ? 7.938 -3.033 -3.496 1 88.25 34 TYR B C 1
ATOM 1992 O O . TYR B 1 34 ? 6.715 -2.891 -3.443 1 88.25 34 TYR B O 1
ATOM 2000 N N . GLN B 1 35 ? 8.555 -3.84 -4.25 1 91.25 35 GLN B N 1
ATOM 2001 C CA . GLN B 1 35 ? 7.793 -4.785 -5.051 1 91.25 35 GLN B CA 1
ATOM 2002 C C . GLN B 1 35 ? 8.594 -6.059 -5.316 1 91.25 35 GLN B C 1
ATOM 2004 O O . GLN B 1 35 ? 9.789 -5.996 -5.59 1 91.25 35 GLN B O 1
ATOM 2009 N N . ILE B 1 36 ? 7.965 -7.145 -5.191 1 92.12 36 ILE B N 1
ATOM 2010 C CA . ILE B 1 36 ? 8.57 -8.422 -5.535 1 92.12 36 ILE B CA 1
ATOM 2011 C C . ILE B 1 36 ? 7.543 -9.312 -6.234 1 92.12 36 ILE B C 1
ATOM 2013 O O . ILE B 1 36 ? 6.371 -9.344 -5.844 1 92.12 36 ILE B O 1
ATOM 2017 N N . SER B 1 37 ? 7.918 -9.93 -7.285 1 88.69 37 SER B N 1
ATOM 2018 C CA . SER B 1 37 ? 7.008 -10.789 -8.023 1 88.69 37 SER B CA 1
ATOM 2019 C C . SER B 1 37 ? 7.742 -11.984 -8.625 1 88.69 37 SER B C 1
ATOM 2021 O O . SER B 1 37 ? 8.938 -11.898 -8.93 1 88.69 37 SER B O 1
ATOM 2023 N N . ARG B 1 38 ? 7.023 -12.953 -8.742 1 86.06 38 ARG B N 1
ATOM 2024 C CA . ARG B 1 38 ? 7.555 -14.133 -9.422 1 86.06 38 ARG B CA 1
ATOM 2025 C C . ARG B 1 38 ? 7.371 -14.023 -10.938 1 86.06 38 ARG B C 1
ATOM 2027 O O . ARG B 1 38 ? 6.312 -13.609 -11.406 1 86.06 38 ARG B O 1
ATOM 2034 N N . VAL B 1 39 ? 8.422 -14.289 -11.617 1 82.38 39 VAL B N 1
ATOM 2035 C CA . VAL B 1 39 ? 8.398 -14.359 -13.078 1 82.38 39 VAL B CA 1
ATOM 2036 C C . VAL B 1 39 ? 8.977 -15.695 -13.539 1 82.38 39 VAL B C 1
ATOM 2038 O O . VAL B 1 39 ? 10.164 -15.797 -13.828 1 82.38 39 VAL B O 1
ATOM 2041 N N . GLY B 1 40 ? 8.008 -16.641 -13.75 1 76.12 40 GLY B N 1
ATOM 2042 C CA . GLY B 1 40 ? 8.484 -18 -14.008 1 76.12 40 GLY B CA 1
ATOM 2043 C C . GLY B 1 40 ? 9.219 -18.609 -12.836 1 76.12 40 GLY B C 1
ATOM 2044 O O . GLY B 1 40 ? 8.672 -18.703 -11.734 1 76.12 40 GLY B O 1
ATOM 2045 N N . ASP B 1 41 ? 10.469 -18.984 -13.094 1 80.94 41 ASP B N 1
ATOM 2046 C CA . ASP B 1 41 ? 11.281 -19.594 -12.047 1 80.94 41 ASP B CA 1
ATOM 2047 C C . ASP B 1 41 ? 12.203 -18.562 -11.398 1 80.94 41 ASP B C 1
ATOM 2049 O O . ASP B 1 41 ? 13.125 -18.922 -10.664 1 80.94 41 ASP B O 1
ATOM 2053 N N . ARG B 1 42 ? 11.891 -17.328 -11.703 1 89.06 42 ARG B N 1
ATOM 2054 C CA . ARG B 1 42 ? 12.719 -16.25 -11.188 1 89.06 42 ARG B CA 1
ATOM 2055 C C . ARG B 1 42 ? 11.867 -15.234 -10.422 1 89.06 42 ARG B C 1
ATOM 2057 O O . ARG B 1 42 ? 10.641 -15.352 -10.375 1 89.06 42 ARG B O 1
ATOM 2064 N N . LEU B 1 43 ? 12.625 -14.438 -9.734 1 92.5 43 LEU B N 1
ATOM 2065 C CA . LEU B 1 43 ? 11.984 -13.328 -9.039 1 92.5 43 LEU B CA 1
ATOM 2066 C C . LEU B 1 43 ? 12.477 -11.984 -9.57 1 92.5 43 LEU B C 1
ATOM 2068 O O . LEU B 1 43 ? 13.641 -11.867 -9.961 1 92.5 43 LEU B O 1
ATOM 2072 N N . VAL B 1 44 ? 11.633 -11.062 -9.695 1 93.31 44 VAL B N 1
ATOM 2073 C CA . VAL B 1 44 ? 12.016 -9.672 -9.938 1 93.31 44 VAL B CA 1
ATOM 2074 C C . VAL B 1 44 ? 11.625 -8.812 -8.742 1 93.31 44 VAL B C 1
ATOM 2076 O O . VAL B 1 44 ? 10.57 -9.016 -8.133 1 93.31 44 VAL B O 1
ATOM 2079 N N . GLU B 1 45 ? 12.523 -7.957 -8.461 1 93.38 45 GLU B N 1
ATOM 2080 C CA . GLU B 1 45 ? 12.312 -7.188 -7.242 1 93.38 45 GLU B CA 1
ATOM 2081 C C . GLU B 1 45 ? 12.781 -5.746 -7.414 1 93.38 45 GLU B C 1
ATOM 2083 O O . GLU B 1 45 ? 13.805 -5.488 -8.047 1 93.38 45 GLU B O 1
ATOM 2088 N N . LEU B 1 46 ? 12 -4.836 -7.047 1 93.12 46 LEU B N 1
ATOM 2089 C CA . LEU B 1 46 ? 12.383 -3.441 -6.855 1 93.12 46 LEU B CA 1
ATOM 2090 C C . LEU B 1 46 ? 12.664 -3.152 -5.387 1 93.12 46 LEU B C 1
ATOM 2092 O O . LEU B 1 46 ? 11.766 -3.238 -4.551 1 93.12 46 LEU B O 1
ATOM 2096 N N . CYS B 1 47 ? 13.898 -2.826 -5.062 1 92.12 47 CYS B N 1
ATOM 2097 C CA . CYS B 1 47 ? 14.297 -2.674 -3.67 1 92.12 47 CYS B CA 1
ATOM 2098 C C . CYS B 1 47 ? 15.234 -1.487 -3.498 1 92.12 47 CYS B C 1
ATOM 2100 O O . CYS B 1 47 ? 15.734 -0.936 -4.48 1 92.12 47 CYS B O 1
ATOM 2102 N N . GLU B 1 48 ? 15.391 -1.107 -2.299 1 89.31 48 GLU B N 1
ATOM 2103 C CA . GLU B 1 48 ? 16.25 0.011 -1.927 1 89.31 48 GLU B CA 1
ATOM 2104 C C . GLU B 1 48 ? 17.406 -0.45 -1.037 1 89.31 48 GLU B C 1
ATOM 2106 O O . GLU B 1 48 ? 17.188 -1.195 -0.078 1 89.31 48 GLU B O 1
ATOM 2111 N N . PHE B 1 49 ? 18.516 0.009 -1.421 1 90.06 49 PHE B N 1
ATOM 2112 C CA . PHE B 1 49 ? 19.734 -0.3 -0.678 1 90.06 49 PHE B CA 1
ATOM 2113 C C . PHE B 1 49 ? 20.344 0.967 -0.097 1 90.06 49 PHE B C 1
ATOM 2115 O O . PHE B 1 49 ? 20.047 2.074 -0.553 1 90.06 49 PHE B O 1
ATOM 2122 N N . SER B 1 50 ? 21.078 0.804 0.902 1 86.31 50 SER B N 1
ATOM 2123 C CA . SER B 1 50 ? 21.922 1.875 1.442 1 86.31 50 SER B CA 1
ATOM 2124 C C . SER B 1 50 ? 23.391 1.465 1.491 1 86.31 50 SER B C 1
ATOM 2126 O O . SER B 1 50 ? 23.703 0.276 1.424 1 86.31 50 SER B O 1
ATOM 2128 N N . GLY B 1 51 ? 24.266 2.562 1.532 1 90.31 51 GLY B N 1
ATOM 2129 C CA . GLY B 1 51 ? 25.703 2.312 1.579 1 90.31 51 GLY B CA 1
ATOM 2130 C C . GLY B 1 51 ? 26.406 2.645 0.279 1 90.31 51 GLY B C 1
ATOM 2131 O O . GLY B 1 51 ? 26.094 3.654 -0.361 1 90.31 51 GLY B O 1
ATOM 2132 N N . ASP B 1 52 ? 27.391 1.813 -0.081 1 93.38 52 ASP B N 1
ATOM 2133 C CA . ASP B 1 52 ? 28.219 2.041 -1.263 1 93.38 52 ASP B CA 1
ATOM 2134 C C . ASP B 1 52 ? 27.594 1.392 -2.498 1 93.38 52 ASP B C 1
ATOM 2136 O O . ASP B 1 52 ? 27.75 0.186 -2.711 1 93.38 52 ASP B O 1
ATOM 2140 N N . MET B 1 53 ? 27.109 2.209 -3.379 1 92.38 53 MET B N 1
ATOM 2141 C CA . MET B 1 53 ? 26.375 1.694 -4.535 1 92.38 53 MET B CA 1
ATOM 2142 C C . MET B 1 53 ? 27.344 1.091 -5.559 1 92.38 53 MET B C 1
ATOM 2144 O O . MET B 1 53 ? 26.953 0.204 -6.324 1 92.38 53 MET B O 1
ATOM 2148 N N . ALA B 1 54 ? 28.547 1.562 -5.598 1 94.19 54 ALA B N 1
ATOM 2149 C CA . ALA B 1 54 ? 29.516 0.939 -6.484 1 94.19 54 ALA B CA 1
ATOM 2150 C C . ALA B 1 54 ? 29.797 -0.501 -6.066 1 94.19 54 ALA B C 1
ATOM 2152 O O . ALA B 1 54 ? 29.938 -1.385 -6.914 1 94.19 54 ALA B O 1
ATOM 2153 N N . ARG B 1 55 ? 29.938 -0.657 -4.828 1 93.19 55 ARG B N 1
ATOM 2154 C CA . ARG B 1 55 ? 30.141 -2.002 -4.305 1 93.19 55 ARG B CA 1
ATOM 2155 C C . ARG B 1 55 ? 28.922 -2.879 -4.531 1 93.19 55 ARG B C 1
ATOM 2157 O O . ARG B 1 55 ? 29.047 -4.078 -4.789 1 93.19 55 ARG B O 1
ATOM 2164 N N . LEU B 1 56 ? 27.703 -2.295 -4.363 1 93.69 56 LEU B N 1
ATOM 2165 C CA . LEU B 1 56 ? 26.469 -3.037 -4.645 1 93.69 56 LEU B CA 1
ATOM 2166 C C . LEU B 1 56 ? 26.469 -3.568 -6.074 1 93.69 56 LEU B C 1
ATOM 2168 O O . LEU B 1 56 ? 26.172 -4.742 -6.309 1 93.69 56 LEU B O 1
ATOM 2172 N N . GLU B 1 57 ? 26.797 -2.758 -6.988 1 94 57 GLU B N 1
ATOM 2173 C CA . GLU B 1 57 ? 26.812 -3.166 -8.391 1 94 57 GLU B CA 1
ATOM 2174 C C . GLU B 1 57 ? 27.828 -4.289 -8.625 1 94 57 GLU B C 1
ATOM 2176 O O . GLU B 1 57 ? 27.547 -5.23 -9.375 1 94 57 GLU B O 1
ATOM 2181 N N . GLN B 1 58 ? 28.969 -4.172 -8.031 1 93.12 58 GLN B N 1
ATOM 2182 C CA . GLN B 1 58 ? 29.969 -5.219 -8.141 1 93.12 58 GLN B CA 1
ATOM 2183 C C . GLN B 1 58 ? 29.469 -6.539 -7.57 1 93.12 58 GLN B C 1
ATOM 2185 O O . GLN B 1 58 ? 29.688 -7.602 -8.156 1 93.12 58 GLN B O 1
ATOM 2190 N N . LEU B 1 59 ? 28.859 -6.379 -6.496 1 91.44 59 LEU B N 1
ATOM 2191 C CA . LEU B 1 59 ? 28.312 -7.562 -5.848 1 91.44 59 LEU B CA 1
ATOM 2192 C C . LEU B 1 59 ? 27.266 -8.227 -6.73 1 91.44 59 LEU B C 1
ATOM 2194 O O . LEU B 1 59 ? 27.281 -9.445 -6.914 1 91.44 59 LEU B O 1
ATOM 2198 N N . LEU B 1 60 ? 26.312 -7.473 -7.258 1 91.75 60 LEU B N 1
ATOM 2199 C CA . LEU B 1 60 ? 25.25 -7.996 -8.109 1 91.75 60 LEU B CA 1
ATOM 2200 C C . LEU B 1 60 ? 25.812 -8.609 -9.383 1 91.75 60 LEU B C 1
ATOM 2202 O O . LEU B 1 60 ? 25.297 -9.602 -9.891 1 91.75 60 LEU B O 1
ATOM 2206 N N . GLU B 1 61 ? 26.844 -8.055 -9.891 1 92.5 61 GLU B N 1
ATOM 2207 C CA . GLU B 1 61 ? 27.5 -8.562 -11.094 1 92.5 61 GLU B CA 1
ATOM 2208 C C . GLU B 1 61 ? 28.156 -9.922 -10.836 1 92.5 61 GLU B C 1
ATOM 2210 O O . GLU B 1 61 ? 28.219 -10.758 -11.742 1 92.5 61 GLU B O 1
ATOM 2215 N N . CYS B 1 62 ? 28.625 -10.133 -9.656 1 90.44 62 CYS B N 1
ATOM 2216 C CA . CYS B 1 62 ? 29.406 -11.32 -9.336 1 90.44 62 CYS B CA 1
ATOM 2217 C C . CYS B 1 62 ? 28.516 -12.438 -8.797 1 90.44 62 CYS B C 1
ATOM 2219 O O . CYS B 1 62 ? 28.906 -13.602 -8.805 1 90.44 62 CYS B O 1
ATOM 2221 N N . GLU B 1 63 ? 27.344 -12.039 -8.367 1 89.06 63 GLU B N 1
ATOM 2222 C CA . GLU B 1 63 ? 26.438 -13.023 -7.777 1 89.06 63 GLU B CA 1
ATOM 2223 C C . GLU B 1 63 ? 25.797 -13.891 -8.859 1 89.06 63 GLU B C 1
ATOM 2225 O O . GLU B 1 63 ? 25.016 -13.398 -9.664 1 89.06 63 GLU B O 1
ATOM 2230 N N . GLY B 1 64 ? 26.031 -15.156 -8.812 1 88.38 64 GLY B N 1
ATOM 2231 C CA . GLY B 1 64 ? 25.578 -16.078 -9.844 1 88.38 64 GLY B CA 1
ATOM 2232 C C . GLY B 1 64 ? 24.078 -16.188 -9.93 1 88.38 64 GLY B C 1
ATOM 2233 O O . GLY B 1 64 ? 23.531 -16.531 -10.984 1 88.38 64 GLY B O 1
ATOM 2234 N N . SER B 1 65 ? 23.406 -15.922 -8.836 1 89.06 65 SER B N 1
ATOM 2235 C CA . SER B 1 65 ? 21.953 -16.062 -8.82 1 89.06 65 SER B CA 1
ATOM 2236 C C . SER B 1 65 ? 21.281 -14.859 -9.453 1 89.06 65 SER B C 1
ATOM 2238 O O . SER B 1 65 ? 20.078 -14.898 -9.742 1 89.06 65 SER B O 1
ATOM 2240 N N . VAL B 1 66 ? 22.016 -13.812 -9.703 1 92 66 VAL B N 1
ATOM 2241 C CA . VAL B 1 66 ? 21.453 -12.594 -10.281 1 92 66 VAL B CA 1
ATOM 2242 C C . VAL B 1 66 ? 21.562 -12.656 -11.805 1 92 66 VAL B C 1
ATOM 2244 O O . VAL B 1 66 ? 22.641 -12.875 -12.359 1 92 66 VAL B O 1
ATOM 2247 N N . HIS B 1 67 ? 20.5 -12.438 -12.484 1 93.19 67 HIS B N 1
ATOM 2248 C CA . HIS B 1 67 ? 20.438 -12.547 -13.938 1 93.19 67 HIS B CA 1
ATOM 2249 C C . HIS B 1 67 ? 20.516 -11.18 -14.602 1 93.19 67 HIS B C 1
ATOM 2251 O O . HIS B 1 67 ? 21.031 -11.047 -15.711 1 93.19 67 HIS B O 1
ATOM 2257 N N . ASP B 1 68 ? 19.906 -10.273 -14.039 1 93.31 68 ASP B N 1
ATOM 2258 C CA . ASP B 1 68 ? 19.891 -8.906 -14.547 1 93.31 68 ASP B CA 1
ATOM 2259 C C . ASP B 1 68 ? 19.609 -7.91 -13.43 1 93.31 68 ASP B C 1
ATOM 2261 O O . ASP B 1 68 ? 19.031 -8.266 -12.406 1 93.31 68 ASP B O 1
ATOM 2265 N N . PHE B 1 69 ? 20.141 -6.738 -13.617 1 94.25 69 PHE B N 1
ATOM 2266 C CA . PHE B 1 69 ? 19.891 -5.719 -12.609 1 94.25 69 PHE B CA 1
ATOM 2267 C C . PHE B 1 69 ? 20.125 -4.324 -13.172 1 94.25 69 PHE B C 1
ATOM 2269 O O . PHE B 1 69 ? 20.75 -4.172 -14.227 1 94.25 69 PHE B O 1
ATOM 2276 N N . ALA B 1 70 ? 19.547 -3.359 -12.539 1 94.75 70 ALA B N 1
ATOM 2277 C CA . ALA B 1 70 ? 19.812 -1.937 -12.75 1 94.75 70 ALA B CA 1
ATOM 2278 C C . ALA B 1 70 ? 19.781 -1.174 -11.43 1 94.75 70 ALA B C 1
ATOM 2280 O O . ALA B 1 70 ? 18.875 -1.37 -10.609 1 94.75 70 ALA B O 1
ATOM 2281 N N . VAL B 1 71 ? 20.812 -0.387 -11.234 1 93 71 VAL B N 1
ATOM 2282 C CA . VAL B 1 71 ? 20.938 0.351 -9.984 1 93 71 VAL B CA 1
ATOM 2283 C C . VAL B 1 71 ? 20.906 1.853 -10.266 1 93 71 VAL B C 1
ATOM 2285 O O . VAL B 1 71 ? 21.531 2.33 -11.203 1 93 71 VAL B O 1
ATOM 2288 N N . THR B 1 72 ? 20.094 2.523 -9.539 1 88.81 72 THR B N 1
ATOM 2289 C CA . THR B 1 72 ? 20.172 3.979 -9.5 1 88.81 72 THR B CA 1
ATOM 2290 C C . THR B 1 72 ? 21 4.438 -8.305 1 88.81 72 THR B C 1
ATOM 2292 O O . THR B 1 72 ? 20.5 4.52 -7.184 1 88.81 72 THR B O 1
ATOM 2295 N N . ARG B 1 73 ? 22.188 4.891 -8.562 1 86.31 73 ARG B N 1
ATOM 2296 C CA . ARG B 1 73 ? 23.156 5.164 -7.512 1 86.31 73 ARG B CA 1
ATOM 2297 C C . ARG B 1 73 ? 22.703 6.324 -6.633 1 86.31 73 ARG B C 1
ATOM 2299 O O . ARG B 1 73 ? 22.953 6.328 -5.426 1 86.31 73 ARG B O 1
ATOM 2306 N N . GLU B 1 74 ? 22 7.289 -7.211 1 78.5 74 GLU B N 1
ATOM 2307 C CA . GLU B 1 74 ? 21.609 8.5 -6.496 1 78.5 74 GLU B CA 1
ATOM 2308 C C . GLU B 1 74 ? 20.594 8.188 -5.398 1 78.5 74 GLU B C 1
ATOM 2310 O O . GLU B 1 74 ? 20.594 8.828 -4.348 1 78.5 74 GLU B O 1
ATOM 2315 N N . THR B 1 75 ? 19.828 7.191 -5.625 1 75.19 75 THR B N 1
ATOM 2316 C CA . THR B 1 75 ? 18.734 6.941 -4.691 1 75.19 75 THR B CA 1
ATOM 2317 C C . THR B 1 75 ? 18.938 5.621 -3.955 1 75.19 75 THR B C 1
ATOM 2319 O O . THR B 1 75 ? 18.297 5.367 -2.932 1 75.19 75 THR B O 1
ATOM 2322 N N . GLY B 1 76 ? 19.797 4.77 -4.484 1 88.31 76 GLY B N 1
ATOM 2323 C CA . GLY B 1 76 ? 20 3.451 -3.904 1 88.31 76 GLY B CA 1
ATOM 2324 C C . GLY B 1 76 ? 18.938 2.453 -4.32 1 88.31 76 GLY B C 1
ATOM 2325 O O . GLY B 1 76 ? 18.875 1.344 -3.787 1 88.31 76 GLY B O 1
ATOM 2326 N N . LEU B 1 77 ? 18.094 2.879 -5.207 1 90.31 77 LEU B N 1
ATOM 2327 C CA . LEU B 1 77 ? 17.062 1.997 -5.742 1 90.31 77 LEU B CA 1
ATOM 2328 C C . LEU B 1 77 ? 17.656 1.017 -6.75 1 90.31 77 LEU B C 1
ATOM 2330 O O . LEU B 1 77 ? 18.5 1.39 -7.559 1 90.31 77 LEU B O 1
ATOM 2334 N N . ALA B 1 78 ? 17.188 -0.212 -6.699 1 93.56 78 ALA B N 1
ATOM 2335 C CA . ALA B 1 78 ? 17.688 -1.213 -7.633 1 93.56 78 ALA B CA 1
ATOM 2336 C C . ALA B 1 78 ? 16.562 -2.123 -8.125 1 93.56 78 ALA B C 1
ATOM 2338 O O . ALA B 1 78 ? 15.68 -2.494 -7.352 1 93.56 78 ALA B O 1
ATOM 2339 N N . TYR B 1 79 ? 16.562 -2.35 -9.359 1 95.44 79 TYR B N 1
ATOM 2340 C CA . TYR B 1 79 ? 15.844 -3.463 -9.977 1 95.44 79 TYR B CA 1
ATOM 2341 C C . TYR B 1 79 ? 16.734 -4.699 -10.062 1 95.44 79 TYR B C 1
ATOM 2343 O O . TYR B 1 79 ? 17.859 -4.633 -10.562 1 95.44 79 TYR B O 1
ATOM 2351 N N . VAL B 1 80 ? 16.266 -5.82 -9.562 1 94.19 80 VAL B N 1
ATOM 2352 C CA . VAL B 1 80 ? 17.078 -7.023 -9.594 1 94.19 80 VAL B CA 1
ATOM 2353 C C . VAL B 1 80 ? 16.234 -8.219 -10.031 1 94.19 80 VAL B C 1
ATOM 2355 O O . VAL B 1 80 ? 15.141 -8.43 -9.516 1 94.19 80 VAL B O 1
ATOM 2358 N N . GLU B 1 81 ? 16.688 -8.922 -10.969 1 94.25 81 GLU B N 1
ATOM 2359 C CA . GLU B 1 81 ? 16.156 -10.227 -11.367 1 94.25 81 GLU B CA 1
ATOM 2360 C C . GLU B 1 81 ? 17.078 -11.352 -10.898 1 94.25 81 GLU B C 1
ATOM 2362 O O . GLU B 1 81 ? 18.266 -11.367 -11.211 1 94.25 81 GLU B O 1
ATOM 2367 N N . TYR B 1 82 ? 16.578 -12.273 -10.172 1 92.69 82 TYR B N 1
ATOM 2368 C CA . TYR B 1 82 ? 17.453 -13.289 -9.602 1 92.69 82 TYR B CA 1
ATOM 2369 C C . TYR B 1 82 ? 16.719 -14.617 -9.453 1 92.69 82 TYR B C 1
ATOM 2371 O O . TYR B 1 82 ? 15.484 -14.672 -9.523 1 92.69 82 TYR B O 1
ATOM 2379 N N . SER B 1 83 ? 17.438 -15.648 -9.258 1 90 83 SER B N 1
ATOM 2380 C CA . SER B 1 83 ? 16.891 -17 -9.086 1 90 83 SER B CA 1
ATOM 2381 C C . SER B 1 83 ? 16.281 -17.172 -7.707 1 90 83 SER B C 1
ATOM 2383 O O . SER B 1 83 ? 16.797 -16.641 -6.719 1 90 83 SER B O 1
ATOM 2385 N N . GLN B 1 84 ? 15.281 -17.922 -7.684 1 84.06 84 GLN B N 1
ATOM 2386 C CA . GLN B 1 84 ? 14.594 -18.188 -6.426 1 84.06 84 GLN B CA 1
ATOM 2387 C C . GLN B 1 84 ? 15.391 -19.141 -5.551 1 84.06 84 GLN B C 1
ATOM 2389 O O . GLN B 1 84 ? 15.977 -20.109 -6.051 1 84.06 84 GLN B O 1
ATOM 2394 N N . SER B 1 85 ? 15.523 -18.797 -4.332 1 80.19 85 SER B N 1
ATOM 2395 C CA . SER B 1 85 ? 16.031 -19.75 -3.354 1 80.19 85 SER B CA 1
ATOM 2396 C C . SER B 1 85 ? 14.945 -20.703 -2.867 1 80.19 85 SER B C 1
ATOM 2398 O O . SER B 1 85 ? 13.758 -20.406 -3.006 1 80.19 85 SER B O 1
ATOM 2400 N N . PRO B 1 86 ? 15.336 -21.828 -2.309 1 80.62 86 PRO B N 1
ATOM 2401 C CA . PRO B 1 86 ? 14.328 -22.734 -1.783 1 80.62 86 PRO B CA 1
ATOM 2402 C C . PRO B 1 86 ? 13.43 -22.094 -0.727 1 80.62 86 PRO B C 1
ATOM 2404 O O . PRO B 1 86 ? 12.227 -22.359 -0.683 1 80.62 86 PRO B O 1
ATOM 2407 N N . SER B 1 87 ? 14.023 -21.297 0.112 1 79.44 87 SER B N 1
ATOM 2408 C CA . SER B 1 87 ? 13.25 -20.625 1.158 1 79.44 87 SER B CA 1
ATOM 2409 C C . SER B 1 87 ? 12.227 -19.656 0.565 1 79.44 87 SER B C 1
ATOM 2411 O O . SER B 1 87 ? 11.086 -19.609 1.019 1 79.44 87 SER B O 1
ATOM 2413 N N . MET B 1 88 ? 12.648 -18.922 -0.42 1 82.88 88 MET B N 1
ATOM 2414 C CA . MET B 1 88 ? 11.734 -17.969 -1.067 1 82.88 88 MET B CA 1
ATOM 2415 C C . MET B 1 88 ? 10.625 -18.719 -1.805 1 82.88 88 MET B C 1
ATOM 2417 O O . MET B 1 88 ? 9.477 -18.266 -1.813 1 82.88 88 MET B O 1
ATOM 2421 N N . GLU B 1 89 ? 11.023 -19.781 -2.422 1 85.56 89 GLU B N 1
ATOM 2422 C CA . GLU B 1 89 ? 10.016 -20.594 -3.094 1 85.56 89 GLU B CA 1
ATOM 2423 C C . GLU B 1 89 ? 8.938 -21.047 -2.119 1 85.56 89 GLU B C 1
ATOM 2425 O O . GLU B 1 89 ? 7.746 -21.016 -2.439 1 85.56 89 GLU B O 1
ATOM 2430 N N . LEU B 1 90 ? 9.406 -21.5 -0.974 1 84.44 90 LEU B N 1
ATOM 2431 C CA . LEU B 1 90 ? 8.469 -21.984 0.037 1 84.44 90 LEU B CA 1
ATOM 2432 C C . LEU B 1 90 ? 7.559 -20.859 0.514 1 84.44 90 LEU B C 1
ATOM 2434 O O . LEU B 1 90 ? 6.355 -21.062 0.707 1 84.44 90 LEU B O 1
ATOM 2438 N N . LEU B 1 91 ? 8.062 -19.766 0.739 1 86.56 91 LEU B N 1
ATOM 2439 C CA . LEU B 1 91 ? 7.273 -18.625 1.221 1 86.56 91 LEU B CA 1
ATOM 2440 C C . LEU B 1 91 ? 6.25 -18.188 0.178 1 86.56 91 LEU B C 1
ATOM 2442 O O . LEU B 1 91 ? 5.098 -17.906 0.515 1 86.56 91 LEU B O 1
ATOM 2446 N N . PHE B 1 92 ? 6.695 -18.141 -1.041 1 88.56 92 PHE B N 1
ATOM 2447 C CA . PHE B 1 92 ? 5.758 -17.781 -2.1 1 88.56 92 PHE B CA 1
ATOM 2448 C C . PHE B 1 92 ? 4.688 -18.859 -2.262 1 88.56 92 PHE B C 1
ATOM 2450 O O . PHE B 1 92 ? 3.535 -18.547 -2.57 1 88.56 92 PHE B O 1
ATOM 2457 N N . ASP B 1 93 ? 5.102 -20.109 -2.1 1 88.94 93 ASP B N 1
ATOM 2458 C CA . ASP B 1 93 ? 4.125 -21.203 -2.17 1 88.94 93 ASP B CA 1
ATOM 2459 C C . ASP B 1 93 ? 3.057 -21.047 -1.088 1 88.94 93 ASP B C 1
ATOM 2461 O O . ASP B 1 93 ? 1.894 -21.391 -1.303 1 88.94 93 ASP B O 1
ATOM 2465 N N . ILE B 1 94 ? 3.5 -20.625 0.044 1 89.94 94 ILE B N 1
ATOM 2466 C CA . ILE B 1 94 ? 2.553 -20.406 1.131 1 89.94 94 ILE B CA 1
ATOM 2467 C C . ILE B 1 94 ? 1.582 -19.281 0.749 1 89.94 94 ILE B C 1
ATOM 2469 O O . ILE B 1 94 ? 0.376 -19.391 0.982 1 89.94 94 ILE B O 1
ATOM 2473 N N . LEU B 1 95 ? 2.051 -18.172 0.161 1 90.44 95 LEU B N 1
ATOM 2474 C CA . LEU B 1 95 ? 1.179 -17.094 -0.304 1 90.44 95 LEU B CA 1
ATOM 2475 C C . LEU B 1 95 ? 0.143 -17.625 -1.29 1 90.44 95 LEU B C 1
ATOM 2477 O O . LEU B 1 95 ? -1.035 -17.266 -1.211 1 90.44 95 LEU B O 1
ATOM 2481 N N . VAL B 1 96 ? 0.627 -18.469 -2.162 1 89.06 96 VAL B N 1
ATOM 2482 C CA . VAL B 1 96 ? -0.235 -19.047 -3.191 1 89.06 96 VAL B CA 1
ATOM 2483 C C . VAL B 1 96 ? -1.266 -19.969 -2.545 1 89.06 96 VAL B C 1
ATOM 2485 O O . VAL B 1 96 ? -2.459 -19.891 -2.85 1 89.06 96 VAL B O 1
ATOM 2488 N N . ALA B 1 97 ? -0.804 -20.875 -1.67 1 90.06 97 ALA B N 1
ATOM 2489 C CA . ALA B 1 97 ? -1.67 -21.875 -1.06 1 90.06 97 ALA B CA 1
ATOM 2490 C C . ALA B 1 97 ? -2.807 -21.219 -0.281 1 90.06 97 ALA B C 1
ATOM 2492 O O . ALA B 1 97 ? -3.928 -21.734 -0.255 1 90.06 97 ALA B O 1
ATOM 2493 N N . TYR B 1 98 ? -2.539 -20.125 0.26 1 92.19 98 TYR B N 1
ATOM 2494 C CA . TYR B 1 98 ? -3.535 -19.484 1.114 1 92.19 98 TYR B CA 1
ATOM 2495 C C . TYR B 1 98 ? -4.16 -18.281 0.42 1 92.19 98 TYR B C 1
ATOM 2497 O O . TYR B 1 98 ? -4.984 -17.578 1.007 1 92.19 98 TYR B O 1
ATOM 2505 N N . SER B 1 99 ? -3.766 -18 -0.826 1 92.69 99 SER B N 1
ATOM 2506 C CA . SER B 1 99 ? -4.281 -16.891 -1.626 1 92.69 99 SER B CA 1
ATOM 2507 C C . SER B 1 99 ? -4.121 -15.562 -0.898 1 92.69 99 SER B C 1
ATOM 2509 O O . SER B 1 99 ? -5.082 -14.797 -0.76 1 92.69 99 SER B O 1
ATOM 2511 N N . LEU B 1 100 ? -2.906 -15.359 -0.458 1 93.94 100 LEU B N 1
ATOM 2512 C CA . LEU B 1 100 ? -2.617 -14.141 0.297 1 93.94 100 LEU B CA 1
ATOM 2513 C C . LEU B 1 100 ? -2.047 -13.055 -0.611 1 93.94 100 LEU B C 1
ATOM 2515 O O . LEU B 1 100 ? -1.309 -13.359 -1.553 1 93.94 100 LEU B O 1
ATOM 2519 N N . VAL B 1 101 ? -2.416 -11.82 -0.275 1 94.12 101 VAL B N 1
ATOM 2520 C CA . VAL B 1 101 ? -1.833 -10.664 -0.948 1 94.12 101 VAL B CA 1
ATOM 2521 C C . VAL B 1 101 ? -0.695 -10.094 -0.103 1 94.12 101 VAL B C 1
ATOM 2523 O O . VAL B 1 101 ? -0.891 -9.758 1.067 1 94.12 101 VAL B O 1
ATOM 2526 N N . LEU B 1 102 ? 0.467 -10.078 -0.671 1 93.06 102 LEU B N 1
ATOM 2527 C CA . LEU B 1 102 ? 1.602 -9.422 -0.028 1 93.06 102 LEU B CA 1
ATOM 2528 C C . LEU B 1 102 ? 1.529 -7.906 -0.205 1 93.06 102 LEU B C 1
ATOM 2530 O O . LEU B 1 102 ? 1.455 -7.414 -1.333 1 93.06 102 LEU B O 1
ATOM 2534 N N . VAL B 1 103 ? 1.542 -7.145 0.88 1 89.75 103 VAL B N 1
ATOM 2535 C CA . VAL B 1 103 ? 1.393 -5.691 0.832 1 89.75 103 VAL B CA 1
ATOM 2536 C C . VAL B 1 103 ? 2.754 -5.027 1.021 1 89.75 103 VAL B C 1
ATOM 2538 O O . VAL B 1 103 ? 3.326 -5.07 2.111 1 89.75 103 VAL B O 1
ATOM 2541 N N . PRO B 1 104 ? 3.201 -4.402 0.04 1 87.81 104 PRO B N 1
ATOM 2542 C CA . PRO B 1 104 ? 4.465 -3.676 0.2 1 87.81 104 PRO B CA 1
ATOM 2543 C C . PRO B 1 104 ? 4.312 -2.408 1.035 1 87.81 104 PRO B C 1
ATOM 2545 O O . PRO B 1 104 ? 3.197 -1.926 1.239 1 87.81 104 PRO B O 1
ATOM 2548 N N . PRO B 1 105 ? 5.441 -1.878 1.592 1 85.62 105 PRO B N 1
ATOM 2549 C CA . PRO B 1 105 ? 6.812 -2.379 1.446 1 85.62 105 PRO B CA 1
ATOM 2550 C C . PRO B 1 105 ? 7.156 -3.463 2.467 1 85.62 105 PRO B C 1
ATOM 2552 O O . PRO B 1 105 ? 6.539 -3.529 3.533 1 85.62 105 PRO B O 1
ATOM 2555 N N . LEU B 1 106 ? 8.07 -4.332 2.039 1 89.44 106 LEU B N 1
ATOM 2556 C CA . LEU B 1 106 ? 8.758 -5.199 2.994 1 89.44 106 LEU B CA 1
ATOM 2557 C C . LEU B 1 106 ? 9.977 -4.5 3.576 1 89.44 106 LEU B C 1
ATOM 2559 O O . LEU B 1 106 ? 10.812 -3.971 2.834 1 89.44 106 LEU B O 1
ATOM 2563 N N . VAL B 1 107 ? 10.102 -4.461 4.82 1 87.12 107 VAL B N 1
ATOM 2564 C CA . VAL B 1 107 ? 11.18 -3.695 5.445 1 87.12 107 VAL B CA 1
ATOM 2565 C C . VAL B 1 107 ? 12.125 -4.641 6.184 1 87.12 107 VAL B C 1
ATOM 2567 O O . VAL B 1 107 ? 11.695 -5.387 7.07 1 87.12 107 VAL B O 1
ATOM 2570 N N . TYR B 1 108 ? 13.344 -4.562 5.758 1 88 108 TYR B N 1
ATOM 2571 C CA . TYR B 1 108 ? 14.359 -5.332 6.473 1 88 108 TYR B CA 1
ATOM 2572 C C . TYR B 1 108 ? 14.688 -4.684 7.812 1 88 108 TYR B C 1
ATOM 2574 O O . TYR B 1 108 ? 14.789 -3.457 7.91 1 88 108 TYR B O 1
ATOM 2582 N N . THR B 1 109 ? 14.781 -5.547 8.812 1 83.88 109 THR B N 1
ATOM 2583 C CA . THR B 1 109 ? 14.93 -4.977 10.148 1 83.88 109 THR B CA 1
ATOM 2584 C C . THR B 1 109 ? 15.844 -5.852 11.008 1 83.88 109 THR B C 1
ATOM 2586 O O . THR B 1 109 ? 15.969 -7.051 10.766 1 83.88 109 THR B O 1
ATOM 2589 N N . ASP B 1 110 ? 16.406 -5.164 11.953 1 85 110 ASP B N 1
ATOM 2590 C CA . ASP B 1 110 ? 17.25 -5.836 12.938 1 85 110 ASP B CA 1
ATOM 2591 C C . ASP B 1 110 ? 16.609 -5.785 14.328 1 85 110 ASP B C 1
ATOM 2593 O O . ASP B 1 110 ? 17.312 -5.801 15.344 1 85 110 ASP B O 1
ATOM 2597 N N . ASP B 1 111 ? 15.383 -5.66 14.367 1 84.88 111 ASP B N 1
ATOM 2598 C CA . ASP B 1 111 ? 14.648 -5.469 15.617 1 84.88 111 ASP B CA 1
ATOM 2599 C C . ASP B 1 111 ? 14.727 -6.715 16.5 1 84.88 111 ASP B C 1
ATOM 2601 O O . ASP B 1 111 ? 14.469 -6.648 17.703 1 84.88 111 ASP B O 1
ATOM 2605 N N . TYR B 1 112 ? 14.969 -7.848 16 1 86 112 TYR B N 1
ATOM 2606 C CA . TYR B 1 112 ? 15.008 -9.102 16.734 1 86 112 TYR B CA 1
ATOM 2607 C C . TYR B 1 112 ? 16.406 -9.703 16.719 1 86 112 TYR B C 1
ATOM 2609 O O . TYR B 1 112 ? 17.391 -9 16.516 1 86 112 TYR B O 1
ATOM 2617 N N . THR B 1 113 ? 16.516 -10.984 17.078 1 78.5 113 THR B N 1
ATOM 2618 C CA . THR B 1 113 ? 17.812 -11.617 17.297 1 78.5 113 THR B CA 1
ATOM 2619 C C . THR B 1 113 ? 18.641 -11.594 16.016 1 78.5 113 THR B C 1
ATOM 2621 O O . THR B 1 113 ? 19.844 -11.336 16.047 1 78.5 113 THR B O 1
ATOM 2624 N N . ASP B 1 114 ? 18.062 -11.812 14.914 1 82.56 114 ASP B N 1
ATOM 2625 C CA . ASP B 1 114 ? 18.703 -11.812 13.602 1 82.56 114 ASP B CA 1
ATOM 2626 C C . ASP B 1 114 ? 17.969 -10.906 12.625 1 82.56 114 ASP B C 1
ATOM 2628 O O . ASP B 1 114 ? 16.844 -10.477 12.898 1 82.56 114 ASP B O 1
ATOM 2632 N N . ARG B 1 115 ? 18.672 -10.641 11.648 1 83.31 115 ARG B N 1
ATOM 2633 C CA . ARG B 1 115 ? 18.047 -9.812 10.625 1 83.31 115 ARG B CA 1
ATOM 2634 C C . ARG B 1 115 ? 16.875 -10.523 9.984 1 83.31 115 ARG B C 1
ATOM 2636 O O . ARG B 1 115 ? 16.938 -11.727 9.719 1 83.31 115 ARG B O 1
ATOM 2643 N N . GLY B 1 116 ? 15.805 -9.766 9.883 1 87.75 116 GLY B N 1
ATOM 2644 C CA . GLY B 1 116 ? 14.586 -10.312 9.297 1 87.75 116 GLY B CA 1
ATOM 2645 C C . GLY B 1 116 ? 13.875 -9.344 8.375 1 87.75 116 GLY B C 1
ATOM 2646 O O . GLY B 1 116 ? 14.43 -8.305 8.016 1 87.75 116 GLY B O 1
ATOM 2647 N N . VAL B 1 117 ? 12.766 -9.711 7.875 1 89.56 117 VAL B N 1
ATOM 2648 C CA . VAL B 1 117 ? 11.961 -8.875 6.988 1 89.56 117 VAL B CA 1
ATOM 2649 C C . VAL B 1 117 ? 10.562 -8.711 7.566 1 89.56 117 VAL B C 1
ATOM 2651 O O . VAL B 1 117 ? 9.898 -9.695 7.902 1 89.56 117 VAL B O 1
ATOM 2654 N N . ARG B 1 118 ? 10.242 -7.496 7.82 1 91.25 118 ARG B N 1
ATOM 2655 C CA . ARG B 1 118 ? 8.883 -7.168 8.219 1 91.25 118 ARG B CA 1
ATOM 2656 C C . ARG B 1 118 ? 7.949 -7.133 7.016 1 91.25 118 ARG B C 1
ATOM 2658 O O . ARG B 1 118 ? 8.242 -6.469 6.02 1 91.25 118 ARG B O 1
ATOM 2665 N N . LEU B 1 119 ? 6.859 -7.848 7.094 1 92.25 119 LEU B N 1
ATOM 2666 C CA . LEU B 1 119 ? 5.934 -7.895 5.969 1 92.25 119 LEU B CA 1
ATOM 2667 C C . LEU B 1 119 ? 4.488 -7.926 6.453 1 92.25 119 LEU B C 1
ATOM 2669 O O . LEU B 1 119 ? 4.227 -8.219 7.625 1 92.25 119 LEU B O 1
ATOM 2673 N N . THR B 1 120 ? 3.615 -7.566 5.59 1 90.75 120 THR B N 1
ATOM 2674 C CA . THR B 1 120 ? 2.174 -7.594 5.805 1 90.75 120 THR B CA 1
ATOM 2675 C C . THR B 1 120 ? 1.478 -8.398 4.711 1 90.75 120 THR B C 1
ATOM 2677 O O . THR B 1 120 ? 1.793 -8.25 3.527 1 90.75 120 THR B O 1
ATOM 2680 N N . VAL B 1 121 ? 0.615 -9.25 5.121 1 93.88 121 VAL B N 1
ATOM 2681 C CA . VAL B 1 121 ? -0.199 -10 4.172 1 93.88 121 VAL B CA 1
ATOM 2682 C C . VAL B 1 121 ? -1.68 -9.766 4.457 1 93.88 121 VAL B C 1
ATOM 2684 O O . VAL B 1 121 ? -2.066 -9.516 5.602 1 93.88 121 VAL B O 1
ATOM 2687 N N . VAL B 1 122 ? -2.461 -9.805 3.41 1 93.06 122 VAL B N 1
ATOM 2688 C CA . VAL B 1 122 ? -3.906 -9.633 3.502 1 93.06 122 VAL B CA 1
ATOM 2689 C C . VAL B 1 122 ? -4.613 -10.828 2.875 1 93.06 122 VAL B C 1
ATOM 2691 O O . VAL B 1 122 ? -4.168 -11.359 1.851 1 93.06 122 VAL B O 1
ATOM 2694 N N . GLY B 1 123 ? -5.645 -11.289 3.471 1 94.25 123 GLY B N 1
ATOM 2695 C CA . GLY B 1 123 ? -6.465 -12.383 2.979 1 94.25 123 GLY B CA 1
ATOM 2696 C C . GLY B 1 123 ? -7.738 -12.578 3.781 1 94.25 123 GLY B C 1
ATOM 2697 O O . GLY B 1 123 ? -8.234 -11.641 4.41 1 94.25 123 GLY B O 1
ATOM 2698 N N . THR B 1 124 ? -8.281 -13.711 3.58 1 91.94 124 THR B N 1
ATOM 2699 C CA . THR B 1 124 ? -9.469 -14.055 4.352 1 91.94 124 THR B CA 1
ATOM 2700 C C . THR B 1 124 ? -9.102 -14.398 5.789 1 91.94 124 THR B C 1
ATOM 2702 O O . THR B 1 124 ? -7.938 -14.672 6.09 1 91.94 124 THR B O 1
ATOM 2705 N N . GLU B 1 125 ? -10.07 -14.383 6.656 1 90.88 125 GLU B N 1
ATOM 2706 C CA . GLU B 1 125 ? -9.859 -14.711 8.062 1 90.88 125 GLU B CA 1
ATOM 2707 C C . GLU B 1 125 ? -9.242 -16.094 8.211 1 90.88 125 GLU B C 1
ATOM 2709 O O . GLU B 1 125 ? -8.312 -16.297 9 1 90.88 125 GLU B O 1
ATOM 2714 N N . SER B 1 126 ? -9.805 -17.016 7.516 1 89.38 126 SER B N 1
ATOM 2715 C CA . SER B 1 126 ? -9.305 -18.375 7.613 1 89.38 126 SER B CA 1
ATOM 2716 C C . SER B 1 126 ? -7.855 -18.484 7.156 1 89.38 126 SER B C 1
ATOM 2718 O O . SER B 1 126 ? -7.047 -19.172 7.777 1 89.38 126 SER B O 1
ATOM 2720 N N . ALA B 1 127 ? -7.523 -17.844 6.078 1 91.06 127 ALA B N 1
ATOM 2721 C CA . ALA B 1 127 ? -6.16 -17.875 5.555 1 91.06 127 ALA B CA 1
ATOM 2722 C C . ALA B 1 127 ?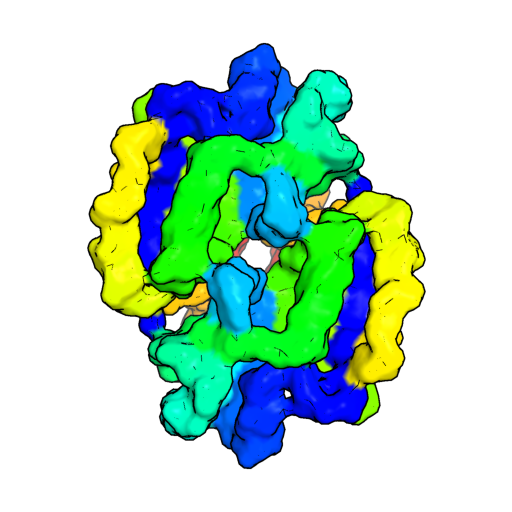 -5.172 -17.297 6.562 1 91.06 127 ALA B C 1
ATOM 2724 O O . ALA B 1 127 ? -4.125 -17.891 6.828 1 91.06 127 ALA B O 1
ATOM 2725 N N . ILE B 1 128 ? -5.52 -16.172 7.195 1 91.31 128 ILE B N 1
ATOM 2726 C CA . ILE B 1 128 ? -4.633 -15.461 8.109 1 91.31 128 ILE B CA 1
ATOM 2727 C C . ILE B 1 128 ? -4.43 -16.281 9.375 1 91.31 128 ILE B C 1
ATOM 2729 O O . ILE B 1 128 ? -3.334 -16.297 9.945 1 91.31 128 ILE B O 1
ATOM 2733 N N . THR B 1 129 ? -5.355 -16.953 9.797 1 86.75 129 THR B N 1
ATOM 2734 C CA . THR B 1 129 ? -5.273 -17.719 11.031 1 86.75 129 THR B CA 1
ATOM 2735 C C . THR B 1 129 ? -4.457 -19 10.828 1 86.75 129 THR B C 1
ATOM 2737 O O . THR B 1 129 ? -3.793 -19.469 11.75 1 86.75 129 THR B O 1
ATOM 2740 N N . CYS B 1 130 ? -4.391 -19.5 9.648 1 86.69 130 CYS B N 1
ATOM 2741 C CA . CYS B 1 130 ? -3.791 -20.812 9.398 1 86.69 130 CYS B CA 1
ATOM 2742 C C . CYS B 1 130 ? -2.371 -20.656 8.859 1 86.69 130 CYS B C 1
ATOM 2744 O O . CYS B 1 130 ? -1.568 -21.594 8.953 1 86.69 130 CYS B O 1
ATOM 2746 N N . ILE B 1 131 ? -2.07 -19.5 8.445 1 85.19 131 ILE B N 1
ATOM 2747 C CA . ILE B 1 131 ? -0.831 -19.344 7.699 1 85.19 131 ILE B CA 1
ATOM 2748 C C . ILE B 1 131 ? 0.364 -19.641 8.602 1 85.19 131 ILE B C 1
ATOM 2750 O O . ILE B 1 131 ? 1.366 -20.203 8.148 1 85.19 131 ILE B O 1
ATOM 2754 N N . THR B 1 132 ? 0.275 -19.328 9.836 1 78.94 132 THR B N 1
ATOM 2755 C CA . THR B 1 132 ? 1.406 -19.469 10.75 1 78.94 132 THR B CA 1
ATOM 2756 C C . THR B 1 132 ? 1.727 -20.938 10.977 1 78.94 132 THR B C 1
ATOM 2758 O O . THR B 1 132 ? 2.877 -21.297 11.242 1 78.94 132 THR B O 1
ATOM 2761 N N . ALA B 1 133 ? 0.792 -21.719 10.797 1 80.81 133 ALA B N 1
ATOM 2762 C CA . ALA B 1 133 ? 0.965 -23.141 11.055 1 80.81 133 ALA B CA 1
ATOM 2763 C C . ALA B 1 133 ? 1.722 -23.812 9.914 1 80.81 133 ALA B C 1
ATOM 2765 O O . ALA B 1 133 ? 2.322 -24.875 10.102 1 80.81 133 ALA B O 1
ATOM 2766 N N . ASP B 1 134 ? 1.792 -23.25 8.828 1 83.62 134 ASP B N 1
ATOM 2767 C CA . ASP B 1 134 ? 2.371 -23.891 7.656 1 83.62 134 ASP B CA 1
ATOM 2768 C C . ASP B 1 134 ? 3.762 -23.344 7.355 1 83.62 134 ASP B C 1
ATOM 2770 O O . ASP B 1 134 ? 4.383 -23.719 6.355 1 83.62 134 ASP B O 1
ATOM 2774 N N . LEU B 1 135 ? 4.199 -22.5 8.203 1 85.25 135 LEU B N 1
ATOM 2775 C CA . LEU B 1 135 ? 5.547 -21.969 7.988 1 85.25 135 LEU B CA 1
ATOM 2776 C C . LEU B 1 135 ? 6.594 -23.047 8.234 1 85.25 135 LEU B C 1
ATOM 2778 O O . LEU B 1 135 ? 6.461 -23.859 9.156 1 85.25 135 LEU B O 1
ATOM 2782 N N . PRO B 1 136 ? 7.582 -23.094 7.355 1 80.69 136 PRO B N 1
ATOM 2783 C CA . PRO B 1 136 ? 8.641 -24.078 7.559 1 80.69 136 PRO B CA 1
ATOM 2784 C C . PRO B 1 136 ? 9.43 -23.844 8.844 1 80.69 136 PRO B C 1
ATOM 2786 O O . PRO B 1 136 ? 9.531 -22.703 9.305 1 80.69 136 PRO B O 1
ATOM 2789 N N . PRO B 1 137 ? 10.07 -24.875 9.312 1 80.5 137 PRO B N 1
ATOM 2790 C CA . PRO B 1 137 ? 10.812 -24.766 10.57 1 80.5 137 PRO B CA 1
ATOM 2791 C C . PRO B 1 137 ? 12.016 -23.828 10.461 1 80.5 137 PRO B C 1
ATOM 2793 O O . PRO B 1 137 ? 12.477 -23.297 11.469 1 80.5 137 PRO B O 1
ATOM 2796 N N . GLU B 1 138 ? 12.469 -23.625 9.281 1 80.06 138 GLU B N 1
ATOM 2797 C CA . GLU B 1 138 ? 13.656 -22.812 9.078 1 80.06 138 GLU B CA 1
ATOM 2798 C C . GLU B 1 138 ? 13.312 -21.312 9.156 1 80.06 138 GLU B C 1
ATOM 2800 O O . GLU B 1 138 ? 14.211 -20.469 9.18 1 80.06 138 GLU B O 1
ATOM 2805 N N . VAL B 1 139 ? 12.047 -21.078 9.203 1 83.62 139 VAL B N 1
ATOM 2806 C CA . VAL B 1 139 ? 11.609 -19.688 9.227 1 83.62 139 VAL B CA 1
ATOM 2807 C C . VAL B 1 139 ? 10.906 -19.391 10.555 1 83.62 139 VAL B C 1
ATOM 2809 O O . VAL B 1 139 ? 9.938 -20.062 10.914 1 83.62 139 VAL B O 1
ATOM 2812 N N . ASP B 1 140 ? 11.484 -18.453 11.227 1 86.88 140 ASP B N 1
ATOM 2813 C CA . ASP B 1 140 ? 10.82 -17.953 12.438 1 86.88 140 ASP B CA 1
ATOM 2814 C C . ASP B 1 140 ? 9.93 -16.75 12.117 1 86.88 140 ASP B C 1
ATOM 2816 O O . ASP B 1 140 ? 10.281 -15.922 11.289 1 86.88 140 ASP B O 1
ATOM 2820 N N . ILE B 1 141 ? 8.836 -16.734 12.836 1 88.94 141 ILE B N 1
ATOM 2821 C CA . ILE B 1 141 ? 7.934 -15.602 12.641 1 88.94 141 ILE B CA 1
ATOM 2822 C C . ILE B 1 141 ? 7.688 -14.906 13.977 1 88.94 141 ILE B C 1
ATOM 2824 O O . ILE B 1 141 ? 7.496 -15.57 15 1 88.94 141 ILE B O 1
ATOM 2828 N N . TYR B 1 142 ? 7.824 -13.68 13.992 1 91.5 142 TYR B N 1
ATOM 2829 C CA . TYR B 1 142 ? 7.449 -12.812 15.102 1 91.5 142 TYR B CA 1
ATOM 2830 C C . TYR B 1 142 ? 6.238 -11.961 14.742 1 91.5 142 TYR B C 1
ATOM 2832 O O . TYR B 1 142 ? 6.379 -10.891 14.141 1 91.5 142 TYR B O 1
ATOM 2840 N N . PRO B 1 143 ? 5.07 -12.43 15.195 1 90.75 143 PRO B N 1
ATOM 2841 C CA . PRO B 1 143 ? 3.859 -11.688 14.852 1 90.75 143 PRO B CA 1
ATOM 2842 C C . PRO B 1 143 ? 3.812 -10.305 15.5 1 90.75 143 PRO B C 1
ATOM 2844 O O . PRO B 1 143 ? 4.164 -10.156 16.672 1 90.75 143 PRO B O 1
ATOM 2847 N N . GLU B 1 144 ? 3.506 -9.359 14.773 1 89.25 144 GLU B N 1
ATOM 2848 C CA . GLU B 1 144 ? 3.459 -8 15.312 1 89.25 144 GLU B CA 1
ATOM 2849 C C . GLU B 1 144 ? 2.021 -7.5 15.422 1 89.25 144 GLU B C 1
ATOM 2851 O O . GLU B 1 144 ? 1.652 -6.859 16.406 1 89.25 144 GLU B O 1
ATOM 2856 N N . SER B 1 145 ? 1.188 -7.707 14.406 1 86.44 145 SER B N 1
ATOM 2857 C CA . SER B 1 145 ? -0.189 -7.223 14.453 1 86.44 145 SER B CA 1
ATOM 2858 C C . SER B 1 145 ? -1.108 -8.102 13.609 1 86.44 145 SER B C 1
ATOM 2860 O O . SER B 1 145 ? -0.679 -8.672 12.602 1 86.44 145 SER B O 1
ATOM 2862 N N . LEU B 1 146 ? -2.303 -8.281 14.008 1 88.5 146 LEU B N 1
ATOM 2863 C CA . LEU B 1 146 ? -3.393 -8.945 13.305 1 88.5 146 LEU B CA 1
ATOM 2864 C C . LEU B 1 146 ? -4.691 -8.156 13.445 1 88.5 146 LEU B C 1
ATOM 2866 O O . LEU B 1 146 ? -4.973 -7.602 14.508 1 88.5 146 LEU B O 1
ATOM 2870 N N . GLY B 1 147 ? -5.418 -8.008 12.422 1 87.5 147 GLY B N 1
ATOM 2871 C CA . GLY B 1 147 ? -6.695 -7.312 12.523 1 87.5 147 GLY B CA 1
ATOM 2872 C C . GLY B 1 147 ? -7.34 -7.051 11.172 1 87.5 147 GLY B C 1
ATOM 2873 O O . GLY B 1 147 ? -7.008 -7.707 10.188 1 87.5 147 GLY B O 1
ATOM 2874 N N . GLU B 1 148 ? -8.352 -6.223 11.25 1 85.88 148 GLU B N 1
ATOM 2875 C CA . GLU B 1 148 ? -8.969 -5.762 10 1 85.88 148 GLU B CA 1
ATOM 2876 C C . GLU B 1 148 ? -8.008 -4.871 9.219 1 85.88 148 GLU B C 1
ATOM 2878 O O . GLU B 1 148 ? -7.336 -4.012 9.789 1 85.88 148 GLU B O 1
ATOM 2883 N N . TYR B 1 149 ? -7.953 -5.309 8.023 1 85.38 149 TYR B N 1
ATOM 2884 C CA . TYR B 1 149 ? -7.012 -4.555 7.199 1 85.38 149 TYR B CA 1
ATOM 2885 C C . TYR B 1 149 ? -7.574 -3.184 6.844 1 85.38 149 TYR B C 1
ATOM 2887 O O . TYR B 1 149 ? -8.664 -3.08 6.281 1 85.38 149 TYR B O 1
ATOM 2895 N N . VAL B 1 150 ? -6.855 -2.227 7.051 1 67.25 150 VAL B N 1
ATOM 2896 C CA . VAL B 1 150 ? -7.125 -0.848 6.66 1 67.25 150 VAL B CA 1
ATOM 2897 C C . VAL B 1 150 ? -5.945 -0.292 5.871 1 67.25 150 VAL B C 1
ATOM 2899 O O . VAL B 1 150 ? -4.844 -0.137 6.41 1 67.25 150 VAL B O 1
ATOM 2902 N N . PRO B 1 151 ? -6.262 -0.38 4.488 1 61.56 151 PRO B N 1
ATOM 2903 C CA . PRO B 1 151 ? -5.133 0.087 3.678 1 61.56 151 PRO B CA 1
ATOM 2904 C C . PRO B 1 151 ? -4.539 1.396 4.191 1 61.56 151 PRO B C 1
ATOM 2906 O O . PRO B 1 151 ? -5.266 2.248 4.707 1 61.56 151 PRO B O 1
ATOM 2909 N N . LYS B 1 152 ? -3.404 1.142 4.348 1 50.81 152 LYS B N 1
ATOM 2910 C CA . LYS B 1 152 ? -2.752 2.4 4.699 1 50.81 152 LYS B CA 1
ATOM 2911 C C . LYS B 1 152 ? -2.9 3.428 3.582 1 50.81 152 LYS B C 1
ATOM 2913 O O . LYS B 1 152 ? -2.363 3.246 2.488 1 50.81 152 LYS B O 1
ATOM 2918 N N . ARG B 1 153 ? -4.246 3.463 3.068 1 45.16 153 ARG B N 1
ATOM 2919 C CA . ARG B 1 153 ? -4.305 4.52 2.064 1 45.16 153 ARG B CA 1
ATOM 2920 C C . ARG B 1 153 ? -3.135 5.488 2.223 1 45.16 153 ARG B C 1
ATOM 2922 O O . ARG B 1 153 ? -2.512 5.551 3.285 1 45.16 153 ARG B O 1
ATOM 2929 N N . GLY B 1 154 ? -2.666 6.023 1.176 1 45.25 154 GLY B N 1
ATOM 2930 C CA . GLY B 1 154 ? -1.914 7.195 1.602 1 45.25 154 GLY B CA 1
ATOM 2931 C C . GLY B 1 154 ? -2.324 7.699 2.971 1 45.25 154 GLY B C 1
ATOM 2932 O O . GLY B 1 154 ? -3.504 7.969 3.213 1 45.25 154 GLY B O 1
ATOM 2933 N N . GLN B 1 155 ? -1.863 6.887 4 1 45.44 155 GLN B N 1
ATOM 2934 C CA . GLN B 1 155 ? -2.01 6.926 5.453 1 45.44 155 GLN B CA 1
ATOM 2935 C C . GLN B 1 155 ? -2.541 8.281 5.91 1 45.44 155 GLN B C 1
ATOM 2937 O O . GLN B 1 155 ? -3.164 8.383 6.973 1 45.44 155 GLN B O 1
ATOM 2942 N N . LEU B 1 156 ? -2.203 9.195 5.285 1 47.62 156 LEU B N 1
ATOM 2943 C CA . LEU B 1 156 ? -2.408 10.516 5.879 1 47.62 156 LEU B CA 1
ATOM 2944 C C . LEU B 1 156 ? -3.879 10.914 5.832 1 47.62 156 LEU B C 1
ATOM 2946 O O . LEU B 1 156 ? -4.379 11.562 6.75 1 47.62 156 LEU B O 1
ATOM 2950 N N . VAL B 1 157 ? -4.629 10.367 4.824 1 47.78 157 VAL B N 1
ATOM 2951 C CA . VAL B 1 157 ? -6.023 10.781 4.711 1 47.78 157 VAL B CA 1
ATOM 2952 C C . VAL B 1 157 ? -6.855 10.086 5.785 1 47.78 157 VAL B C 1
ATOM 2954 O O . VAL B 1 157 ? -7.812 10.664 6.309 1 47.78 157 VAL B O 1
ATOM 2957 N N . ASP B 1 158 ? -6.543 8.883 5.98 1 51.41 158 ASP B N 1
ATOM 2958 C CA . ASP B 1 158 ? -7.305 8.164 6.996 1 51.41 158 ASP B CA 1
ATOM 2959 C C . ASP B 1 158 ? -7.18 8.844 8.359 1 51.41 158 ASP B C 1
ATOM 2961 O O . ASP B 1 158 ? -7.938 8.539 9.281 1 51.41 158 ASP B O 1
ATOM 2965 N N . LEU B 1 159 ? -6.328 9.75 8.32 1 57.16 159 LEU B N 1
ATOM 2966 C CA . LEU B 1 159 ? -6.066 10.438 9.578 1 57.16 159 LEU B CA 1
ATOM 2967 C C . LEU B 1 159 ? -7.02 11.617 9.766 1 57.16 159 LEU B C 1
ATOM 2969 O O . LEU B 1 159 ? -7.109 12.18 10.859 1 57.16 159 LEU B O 1
ATOM 2973 N N . LEU B 1 160 ? -7.777 11.867 8.594 1 67.94 160 LEU B N 1
ATOM 2974 C CA . LEU B 1 160 ? -8.656 13.031 8.68 1 67.94 160 LEU B CA 1
ATOM 2975 C C . LEU B 1 160 ? -10.117 12.602 8.734 1 67.94 160 LEU B C 1
ATOM 2977 O O . LEU B 1 160 ? -10.539 11.727 7.977 1 67.94 160 LEU B O 1
ATOM 2981 N N . THR B 1 161 ? -10.797 12.953 9.766 1 66.44 161 THR B N 1
ATOM 2982 C CA . THR B 1 161 ? -12.25 12.781 9.758 1 66.44 161 THR B CA 1
ATOM 2983 C C . THR B 1 161 ? -12.859 13.406 8.508 1 66.44 161 THR B C 1
ATOM 2985 O O . THR B 1 161 ? -12.195 14.18 7.805 1 66.44 161 THR B O 1
ATOM 2988 N N . GLU B 1 162 ? -14.117 13.086 8.219 1 71.44 162 GLU B N 1
ATOM 2989 C CA . GLU B 1 162 ? -14.82 13.656 7.074 1 71.44 162 GLU B CA 1
ATOM 2990 C C . GLU B 1 162 ? -14.805 15.18 7.117 1 71.44 162 GLU B C 1
ATOM 2992 O O . GLU B 1 162 ? -14.617 15.836 6.09 1 71.44 162 GLU B O 1
ATOM 2997 N N . ARG B 1 163 ? -15.07 15.664 8.312 1 76.5 163 ARG B N 1
ATOM 2998 C CA . ARG B 1 163 ? -15.094 17.109 8.484 1 76.5 163 ARG B CA 1
ATOM 2999 C C . ARG B 1 163 ? -13.719 17.719 8.227 1 76.5 163 ARG B C 1
ATOM 3001 O O . ARG B 1 163 ? -13.609 18.766 7.582 1 76.5 163 ARG B O 1
ATOM 3008 N N . GLN B 1 164 ? -12.742 17.031 8.672 1 79.06 164 GLN B N 1
ATOM 3009 C CA . GLN B 1 164 ? -11.375 17.5 8.477 1 79.06 164 GLN B CA 1
ATOM 3010 C C . GLN B 1 164 ? -10.977 17.438 7.004 1 79.06 164 GLN B C 1
ATOM 3012 O O . GLN B 1 164 ? -10.312 18.359 6.5 1 79.06 164 GLN B O 1
ATOM 3017 N N . ARG B 1 165 ? -11.469 16.484 6.445 1 81 165 ARG B N 1
ATOM 3018 C CA . ARG B 1 165 ? -11.164 16.312 5.027 1 81 165 ARG B CA 1
ATOM 3019 C C . ARG B 1 165 ? -11.766 17.438 4.199 1 81 165 ARG B C 1
ATOM 3021 O O . ARG B 1 165 ? -11.109 17.984 3.301 1 81 165 ARG B O 1
ATOM 3028 N N . THR B 1 166 ? -13.016 17.734 4.516 1 83.62 166 THR B N 1
ATOM 3029 C CA . THR B 1 166 ? -13.711 18.797 3.805 1 83.62 166 THR B CA 1
ATOM 3030 C C . THR B 1 166 ? -12.961 20.125 3.957 1 83.62 166 THR B C 1
ATOM 3032 O O . THR B 1 166 ? -12.766 20.844 2.977 1 83.62 166 THR B O 1
ATOM 3035 N N . VAL B 1 167 ? -12.586 20.422 5.125 1 89.56 167 VAL B N 1
ATOM 3036 C CA . VAL B 1 167 ? -11.867 21.656 5.41 1 89.56 167 VAL B CA 1
ATOM 3037 C C . VAL B 1 167 ? -10.516 21.625 4.703 1 89.56 167 VAL B C 1
ATOM 3039 O O . VAL B 1 167 ? -10.086 22.641 4.137 1 89.56 167 VAL B O 1
ATOM 3042 N N . PHE B 1 168 ? -9.852 20.484 4.738 1 89.25 168 PHE B N 1
ATOM 3043 C CA . PHE B 1 168 ? -8.539 20.344 4.129 1 89.25 168 PHE B CA 1
ATOM 3044 C C . PHE B 1 168 ? -8.609 20.547 2.619 1 89.25 168 PHE B C 1
ATOM 3046 O O . PHE B 1 168 ? -7.809 21.281 2.045 1 89.25 168 PHE B O 1
ATOM 3053 N N . GLU B 1 169 ? -9.57 19.906 2.02 1 86.62 169 GLU B N 1
ATOM 3054 C CA . GLU B 1 169 ? -9.766 20.031 0.578 1 86.62 169 GLU B CA 1
ATOM 3055 C C . GLU B 1 169 ? -10.039 21.484 0.182 1 86.62 169 GLU B C 1
ATOM 3057 O O . GLU B 1 169 ? -9.484 21.984 -0.799 1 86.62 169 GLU B O 1
ATOM 3062 N N . ALA B 1 170 ? -10.914 22.125 0.914 1 92.38 170 ALA B N 1
ATOM 3063 C CA . ALA B 1 170 ? -11.234 23.516 0.651 1 92.38 170 ALA B CA 1
ATOM 3064 C C . ALA B 1 170 ? -9.992 24.406 0.794 1 92.38 170 ALA B C 1
ATOM 3066 O O . ALA B 1 170 ? -9.773 25.312 -0.012 1 92.38 170 ALA B O 1
ATOM 3067 N N . ALA B 1 171 ? -9.234 24.203 1.83 1 93.5 171 ALA B N 1
ATOM 3068 C CA . ALA B 1 171 ? -8.023 24.969 2.076 1 93.5 171 ALA B CA 1
ATOM 3069 C C . ALA B 1 171 ? -7.043 24.844 0.913 1 93.5 171 ALA B C 1
ATOM 3071 O O . ALA B 1 171 ? -6.469 25.828 0.46 1 93.5 171 ALA B O 1
ATOM 3072 N N . VAL B 1 172 ? -6.887 23.594 0.439 1 88.56 172 VAL B N 1
ATOM 3073 C CA . VAL B 1 172 ? -5.957 23.328 -0.656 1 88.56 172 VAL B CA 1
ATOM 3074 C C . VAL B 1 172 ? -6.484 23.969 -1.941 1 88.56 172 VAL B C 1
ATOM 3076 O O . VAL B 1 172 ? -5.734 24.641 -2.664 1 88.56 172 VAL B O 1
ATOM 3079 N N . GLU B 1 173 ? -7.715 23.781 -2.219 1 88.81 173 GLU B N 1
ATOM 3080 C CA . GLU B 1 173 ? -8.336 24.281 -3.443 1 88.81 173 GLU B CA 1
ATOM 3081 C C . GLU B 1 173 ? -8.289 25.812 -3.504 1 88.81 173 GLU B C 1
ATOM 3083 O O . GLU B 1 173 ? -8.094 26.391 -4.574 1 88.81 173 GLU B O 1
ATOM 3088 N N . LEU B 1 174 ? -8.477 26.438 -2.348 1 93.75 174 LEU B N 1
ATOM 3089 C CA . LEU B 1 174 ? -8.531 27.891 -2.291 1 93.75 174 LEU B CA 1
ATOM 3090 C C . LEU B 1 174 ? -7.129 28.484 -2.23 1 93.75 174 LEU B C 1
ATOM 3092 O O . LEU B 1 174 ? -6.965 29.703 -2.289 1 93.75 174 LEU B O 1
ATOM 3096 N N . GLY B 1 175 ? -6.152 27.578 -2.123 1 91.81 175 GLY B N 1
ATOM 3097 C CA . GLY B 1 175 ? -4.77 28.031 -2.191 1 91.81 175 GLY B CA 1
ATOM 3098 C C . GLY B 1 175 ? -4.211 28.438 -0.842 1 91.81 175 GLY B C 1
ATOM 3099 O O . GLY B 1 175 ? -3.33 29.297 -0.762 1 91.81 175 GLY B O 1
ATOM 3100 N N . TYR B 1 176 ? -4.773 28 0.295 1 93.12 176 TYR B N 1
ATOM 3101 C CA . TYR B 1 176 ? -4.289 28.297 1.636 1 93.12 176 TYR B CA 1
ATOM 3102 C C . TYR B 1 176 ? -2.824 27.906 1.79 1 93.12 176 TYR B C 1
ATOM 3104 O O . TYR B 1 176 ? -2.068 28.578 2.5 1 93.12 176 TYR B O 1
ATOM 3112 N N . TYR B 1 177 ? -2.406 26.859 1.118 1 90.62 177 TYR B N 1
ATOM 3113 C CA . TYR B 1 177 ? -1.051 26.344 1.285 1 90.62 177 TYR B CA 1
ATOM 3114 C C . TYR B 1 177 ? -0.141 26.828 0.163 1 90.62 177 TYR B C 1
ATOM 3116 O O . TYR B 1 177 ? 1.021 26.422 0.078 1 90.62 177 TYR B O 1
ATOM 3124 N N . GLU B 1 178 ? -0.622 27.688 -0.614 1 87.69 178 GLU B N 1
ATOM 3125 C CA . GLU B 1 178 ? 0.223 28.281 -1.645 1 87.69 178 GLU B CA 1
ATOM 3126 C C . GLU B 1 178 ? 1.18 29.312 -1.047 1 87.69 178 GLU B C 1
ATOM 3128 O O . GLU B 1 178 ? 0.942 29.812 0.049 1 87.69 178 GLU B O 1
ATOM 3133 N N . VAL B 1 179 ? 2.285 29.547 -1.673 1 84.06 179 VAL B N 1
ATOM 3134 C CA . VAL B 1 179 ? 3.236 30.594 -1.304 1 84.06 179 VAL B CA 1
ATOM 3135 C C . VAL B 1 179 ? 3.395 31.578 -2.457 1 84.06 179 VAL B C 1
ATOM 3137 O O . VAL B 1 179 ? 3.994 31.25 -3.484 1 84.06 179 VAL B O 1
ATOM 3140 N N . PRO B 1 180 ? 2.908 32.812 -2.234 1 87.81 180 PRO B N 1
ATOM 3141 C CA . PRO B 1 180 ? 2.217 33.312 -1.042 1 87.81 180 PRO B CA 1
ATOM 3142 C C . PRO B 1 180 ? 0.815 32.719 -0.887 1 87.81 180 PRO B C 1
ATOM 3144 O O . PRO B 1 180 ? 0.268 32.156 -1.84 1 87.81 180 PRO B O 1
ATOM 3147 N N . ARG B 1 181 ? 0.301 32.719 0.475 1 88.75 181 ARG B N 1
ATOM 3148 C CA . ARG B 1 181 ? -1.021 32.188 0.792 1 88.75 181 ARG B CA 1
ATOM 3149 C C . ARG B 1 181 ? -2.105 32.906 -0.001 1 88.75 181 ARG B C 1
ATOM 3151 O O . ARG B 1 181 ? -2.121 34.156 -0.063 1 88.75 181 ARG B O 1
ATOM 3158 N N . GLU B 1 182 ? -3.006 32.188 -0.556 1 93 182 GLU B N 1
ATOM 3159 C CA . GLU B 1 182 ? -4.023 32.75 -1.429 1 93 182 GLU B CA 1
ATOM 3160 C C . GLU B 1 182 ? -5.398 32.75 -0.761 1 93 182 GLU B C 1
ATOM 3162 O O . GLU B 1 182 ? -6.367 33.25 -1.315 1 93 182 GLU B O 1
ATOM 3167 N N . ALA B 1 183 ? -5.523 32.156 0.35 1 93.81 183 ALA B N 1
ATOM 3168 C CA . ALA B 1 183 ? -6.805 32.062 1.047 1 93.81 183 ALA B CA 1
ATOM 3169 C C . ALA B 1 183 ? -6.625 32.281 2.549 1 93.81 183 ALA B C 1
ATOM 3171 O O . ALA B 1 183 ? -5.598 31.891 3.115 1 93.81 183 ALA B O 1
ATOM 3172 N N . THR B 1 184 ? -7.578 32.875 3.18 1 93.5 184 THR B N 1
ATOM 3173 C CA . THR B 1 184 ? -7.586 33.062 4.625 1 93.5 184 THR B CA 1
ATOM 3174 C C . THR B 1 184 ? -8.531 32.094 5.301 1 93.5 184 THR B C 1
ATOM 3176 O O . THR B 1 184 ? -9.289 31.391 4.625 1 93.5 184 THR B O 1
ATOM 3179 N N . HIS B 1 185 ? -8.352 31.969 6.609 1 93.56 185 HIS B N 1
ATOM 3180 C CA . HIS B 1 185 ? -9.258 31.125 7.379 1 93.56 185 HIS B CA 1
ATOM 3181 C C . HIS B 1 185 ? -10.711 31.516 7.148 1 93.56 185 HIS B C 1
ATOM 3183 O O . HIS B 1 185 ? -11.594 30.656 7.105 1 93.56 185 HIS B O 1
ATOM 3189 N N . GLU B 1 186 ? -10.945 32.875 7.031 1 94.94 186 GLU B N 1
ATOM 3190 C CA . GLU B 1 186 ? -12.297 33.375 6.824 1 94.94 186 GLU B CA 1
ATOM 3191 C C . GLU B 1 186 ? -12.875 32.875 5.5 1 94.94 186 GLU B C 1
ATOM 3193 O O . GLU B 1 186 ? -14.047 32.5 5.434 1 94.94 186 GLU B O 1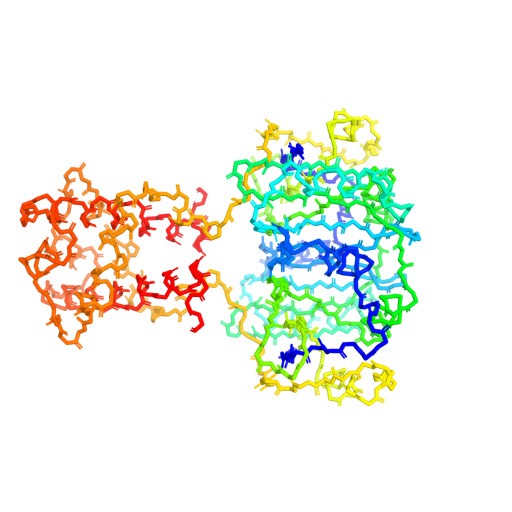
ATOM 3198 N N . GLU B 1 187 ? -12.109 32.906 4.5 1 95.88 187 GLU B N 1
ATOM 3199 C CA . GLU B 1 187 ? -12.547 32.469 3.182 1 95.88 187 GLU B CA 1
ATOM 3200 C C . GLU B 1 187 ? -12.828 30.969 3.172 1 95.88 187 GLU B C 1
ATOM 3202 O O . GLU B 1 187 ? -13.797 30.516 2.549 1 95.88 187 GLU B O 1
ATOM 3207 N N . ILE B 1 188 ? -11.984 30.203 3.854 1 95.12 188 ILE B N 1
ATOM 3208 C CA . ILE B 1 188 ? -12.188 28.766 3.939 1 95.12 188 ILE B CA 1
ATOM 3209 C C . ILE B 1 188 ? -13.461 28.469 4.73 1 95.12 188 ILE B C 1
ATOM 3211 O O . ILE B 1 188 ? -14.25 27.609 4.344 1 95.12 188 ILE B O 1
ATOM 3215 N N . ALA B 1 189 ? -13.617 29.219 5.816 1 94.94 189 ALA B N 1
ATOM 3216 C CA . ALA B 1 189 ? -14.805 29.078 6.66 1 94.94 189 ALA B CA 1
ATOM 3217 C C . ALA B 1 189 ? -16.078 29.312 5.855 1 94.94 189 ALA B C 1
ATOM 3219 O O . ALA B 1 189 ? -17.047 28.562 5.992 1 94.94 189 ALA B O 1
ATOM 3220 N N . ALA B 1 190 ? -16.047 30.344 5.105 1 95.12 190 ALA B N 1
ATOM 3221 C CA . ALA B 1 190 ? -17.203 30.672 4.262 1 95.12 190 ALA B CA 1
ATOM 3222 C C . ALA B 1 190 ? -17.484 29.547 3.266 1 95.12 190 ALA B C 1
ATOM 3224 O O . ALA B 1 190 ? -18.641 29.25 2.979 1 95.12 190 ALA B O 1
ATOM 3225 N N . ALA B 1 191 ? -16.438 28.969 2.709 1 93.75 191 ALA B N 1
ATOM 3226 C CA . ALA B 1 191 ? -16.562 27.938 1.688 1 93.75 191 ALA B CA 1
ATOM 3227 C C . ALA B 1 191 ? -17.156 26.656 2.277 1 93.75 191 ALA B C 1
ATOM 3229 O O . ALA B 1 191 ? -17.875 25.922 1.592 1 93.75 191 ALA B O 1
ATOM 3230 N N . VAL B 1 192 ? -16.859 26.312 3.518 1 92.69 192 VAL B N 1
ATOM 3231 C CA . VAL B 1 192 ? -17.266 25.031 4.07 1 92.69 192 VAL B CA 1
ATOM 3232 C C . VAL B 1 192 ? -18.406 25.234 5.07 1 92.69 192 VAL B C 1
ATOM 3234 O O . VAL B 1 192 ? -18.938 24.266 5.633 1 92.69 192 VAL B O 1
ATOM 3237 N N . GLY B 1 193 ? -18.812 26.547 5.344 1 92.56 193 GLY B N 1
ATOM 3238 C CA . GLY B 1 193 ? -19.922 26.859 6.23 1 92.56 193 GLY B CA 1
ATOM 3239 C C . GLY B 1 193 ? -19.594 26.656 7.695 1 92.56 193 GLY B C 1
ATOM 3240 O O . GLY B 1 193 ? -20.328 25.984 8.414 1 92.56 193 GLY B O 1
ATOM 3241 N N . ARG B 1 194 ? -18.484 27.141 8.109 1 90.75 194 ARG B N 1
ATOM 3242 C CA . ARG B 1 194 ? -18.031 27.031 9.492 1 90.75 194 ARG B CA 1
ATOM 3243 C C . ARG B 1 194 ? -17.469 28.375 9.984 1 90.75 194 ARG B C 1
ATOM 3245 O O . ARG B 1 194 ? -17.328 29.312 9.203 1 90.75 194 ARG B O 1
ATOM 3252 N N . ALA B 1 195 ? -17.312 28.5 11.234 1 92.88 195 ALA B N 1
ATOM 3253 C CA . ALA B 1 195 ? -16.688 29.688 11.805 1 92.88 195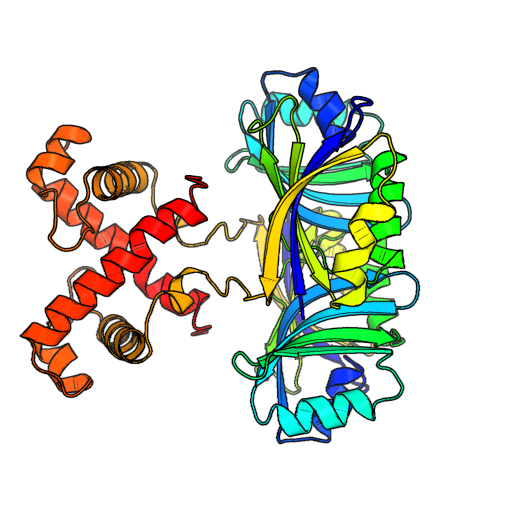 ALA B CA 1
ATOM 3254 C C . ALA B 1 195 ? -15.18 29.672 11.562 1 92.88 195 ALA B C 1
ATOM 3256 O O . ALA B 1 195 ? -14.547 28.609 11.594 1 92.88 195 ALA B O 1
ATOM 3257 N N . PRO B 1 196 ? -14.68 30.844 11.289 1 92.75 196 PRO B N 1
ATOM 3258 C CA . PRO B 1 196 ? -13.234 30.938 11.039 1 92.75 196 PRO B CA 1
ATOM 3259 C C . PRO B 1 196 ? -12.406 30.312 12.148 1 92.75 196 PRO B C 1
ATOM 3261 O O . PRO B 1 196 ? -11.391 29.672 11.875 1 92.75 196 PRO B O 1
ATOM 3264 N N . ALA B 1 197 ? -12.75 30.484 13.406 1 91.06 197 ALA B N 1
ATOM 3265 C CA . ALA B 1 197 ? -12.016 29.906 14.531 1 91.06 197 ALA B CA 1
ATOM 3266 C C . ALA B 1 197 ? -11.977 28.391 14.445 1 91.06 197 ALA B C 1
ATOM 3268 O O . ALA B 1 197 ? -10.961 27.766 14.766 1 91.06 197 ALA B O 1
ATOM 3269 N N . THR B 1 198 ? -13.047 27.797 14.047 1 89.94 198 THR B N 1
ATOM 3270 C CA . THR B 1 198 ? -13.156 26.344 13.891 1 89.94 198 THR B CA 1
ATOM 3271 C C . THR B 1 198 ? -12.25 25.859 12.766 1 89.94 198 THR B C 1
ATOM 3273 O O . THR B 1 198 ? -11.602 24.812 12.898 1 89.94 198 THR B O 1
ATOM 3276 N N . VAL B 1 199 ? -12.234 26.594 11.695 1 92.38 199 VAL B N 1
ATOM 3277 C CA . VAL B 1 199 ? -11.414 26.234 10.539 1 92.38 199 VAL B CA 1
ATOM 3278 C C . VAL B 1 199 ? -9.938 26.266 10.938 1 92.38 199 VAL B C 1
ATOM 3280 O O . VAL B 1 199 ? -9.18 25.359 10.57 1 92.38 199 VAL B O 1
ATOM 3283 N N . SER B 1 200 ? -9.586 27.328 11.625 1 90.69 200 SER B N 1
ATOM 3284 C CA . SER B 1 200 ? -8.203 27.438 12.078 1 90.69 200 SER B CA 1
ATOM 3285 C C . SER B 1 200 ? -7.801 26.234 12.922 1 90.69 200 SER B C 1
ATOM 3287 O O . SER B 1 200 ? -6.742 25.641 12.703 1 90.69 200 SER B O 1
ATOM 3289 N N . GLU B 1 201 ? -8.625 25.953 13.859 1 90.19 201 GLU B N 1
ATOM 3290 C CA . GLU B 1 201 ? -8.367 24.812 14.734 1 90.19 201 GLU B CA 1
ATOM 3291 C C . GLU B 1 201 ? -8.297 23.516 13.938 1 90.19 201 GLU B C 1
ATOM 3293 O O . GLU B 1 201 ? -7.438 22.672 14.195 1 90.19 201 GLU B O 1
ATOM 3298 N N . GLN B 1 202 ? -9.141 23.344 13.039 1 90.38 202 GLN B N 1
ATOM 3299 C CA . GLN B 1 202 ? -9.203 22.125 12.242 1 90.38 202 GLN B CA 1
ATOM 3300 C C . GLN B 1 202 ? -7.961 21.969 11.367 1 90.38 202 GLN B C 1
ATOM 3302 O O . GLN B 1 202 ? -7.422 20.875 11.219 1 90.38 202 GLN B O 1
ATOM 3307 N N . LEU B 1 203 ? -7.535 23.047 10.75 1 91.06 203 LEU B N 1
ATOM 3308 C CA . LEU B 1 203 ? -6.34 23 9.914 1 91.06 203 LEU B CA 1
ATOM 3309 C C . LEU B 1 203 ? -5.117 22.609 10.742 1 91.06 203 LEU B C 1
ATOM 3311 O O . LEU B 1 203 ? -4.277 21.828 10.281 1 91.06 203 LEU B O 1
ATOM 3315 N N . GLN B 1 204 ? -5.055 23.234 11.906 1 88.12 204 GLN B N 1
ATOM 3316 C CA . GLN B 1 204 ? -3.955 22.859 12.797 1 88.12 204 GLN B CA 1
ATOM 3317 C C . GLN B 1 204 ? -3.98 21.375 13.117 1 88.12 204 GLN B C 1
ATOM 3319 O O . GLN B 1 204 ? -2.938 20.719 13.125 1 88.12 204 GLN B O 1
ATOM 3324 N N . ARG B 1 205 ? -5.094 20.891 13.367 1 86.81 205 ARG B N 1
ATOM 3325 C CA . ARG B 1 205 ? -5.234 19.484 13.695 1 86.81 205 ARG B CA 1
ATOM 3326 C C . ARG B 1 205 ? -4.91 18.594 12.5 1 86.81 205 ARG B C 1
ATOM 3328 O O . ARG B 1 205 ? -4.32 17.531 12.648 1 86.81 205 ARG B O 1
ATOM 3335 N N . ILE B 1 206 ? -5.34 19.016 11.414 1 85.94 206 ILE B N 1
ATOM 3336 C CA . ILE B 1 206 ? -5.047 18.297 10.18 1 85.94 206 ILE B CA 1
ATOM 3337 C C . ILE B 1 206 ? -3.535 18.219 9.984 1 85.94 206 ILE B C 1
ATOM 3339 O O . ILE B 1 206 ? -2.996 17.141 9.711 1 85.94 206 ILE B O 1
ATOM 3343 N N . GLU B 1 207 ? -2.889 19.344 10.102 1 87.25 207 GLU B N 1
ATOM 3344 C CA . GLU B 1 207 ? -1.438 19.391 9.953 1 87.25 207 GLU B CA 1
ATOM 3345 C C . GLU B 1 207 ? -0.744 18.531 11 1 87.25 207 GLU B C 1
ATOM 3347 O O . GLU B 1 207 ? 0.214 17.828 10.695 1 87.25 207 GLU B O 1
ATOM 3352 N N . ALA B 1 208 ? -1.301 18.609 12.172 1 85.19 208 ALA B N 1
ATOM 3353 C CA . ALA B 1 208 ? -0.754 17.828 13.273 1 85.19 208 ALA B CA 1
ATOM 3354 C C . ALA B 1 208 ? -0.888 16.328 13.008 1 85.19 208 ALA B C 1
ATOM 3356 O O . ALA B 1 208 ? -0.039 15.539 13.422 1 85.19 208 ALA B O 1
ATOM 3357 N N . ASN B 1 209 ? -1.873 16.016 12.398 1 77.69 209 ASN B N 1
ATOM 3358 C CA . ASN B 1 209 ? -2.139 14.617 12.102 1 77.69 209 ASN B CA 1
ATOM 3359 C C . ASN B 1 209 ? -1.347 14.141 10.891 1 77.69 209 ASN B C 1
ATOM 3361 O O . ASN B 1 209 ? -0.907 12.984 10.844 1 77.69 209 ASN B O 1
ATOM 3365 N N . LEU B 1 210 ? -1.196 14.977 9.945 1 77.06 210 LEU B N 1
ATOM 3366 C CA . LEU B 1 210 ? -0.666 14.57 8.648 1 77.06 210 LEU B CA 1
ATOM 3367 C C . LEU B 1 210 ? 0.854 14.68 8.625 1 77.06 210 LEU B C 1
ATOM 3369 O O . LEU B 1 210 ? 1.545 13.75 8.203 1 77.06 210 LEU B O 1
ATOM 3373 N N . LEU B 1 211 ? 1.375 15.773 9.109 1 80.69 211 LEU B N 1
ATOM 3374 C CA . LEU B 1 211 ? 2.756 16.141 8.805 1 80.69 211 LEU B CA 1
ATOM 3375 C C . LEU B 1 211 ? 3.73 15.25 9.578 1 80.69 211 LEU B C 1
ATOM 3377 O O . LEU B 1 211 ? 4.684 14.719 9 1 80.69 211 LEU B O 1
ATOM 3381 N N . PRO B 1 212 ? 3.439 14.977 10.883 1 73.5 212 PRO B N 1
ATOM 3382 C CA . PRO B 1 212 ? 4.352 14.039 11.547 1 73.5 212 PRO B CA 1
ATOM 3383 C C . PRO B 1 212 ? 4.309 12.641 10.945 1 73.5 212 PRO B C 1
ATOM 3385 O O . PRO B 1 212 ? 5.344 11.977 10.844 1 73.5 212 PRO B O 1
ATOM 3388 N N . ARG B 1 213 ? 3.164 12.258 10.594 1 67.88 213 ARG B N 1
ATOM 3389 C CA . ARG B 1 213 ? 3 10.914 10.055 1 67.88 213 ARG B CA 1
ATOM 3390 C C . ARG B 1 213 ? 3.656 10.789 8.68 1 67.88 213 ARG B C 1
ATOM 3392 O O . ARG B 1 213 ? 4.156 9.727 8.32 1 67.88 213 ARG B O 1
ATOM 3399 N N . TYR B 1 214 ? 3.49 11.945 8.078 1 66.31 214 TYR B N 1
ATOM 3400 C CA . TYR B 1 214 ? 4.199 11.992 6.801 1 66.31 214 TYR B CA 1
ATOM 3401 C C . TYR B 1 214 ? 5.684 11.68 6.992 1 66.31 214 TYR B C 1
ATOM 3403 O O . TYR B 1 214 ? 6.281 10.961 6.195 1 66.31 214 TYR B O 1
ATOM 3411 N N . LEU B 1 215 ? 6.219 12.312 7.98 1 62.44 215 LEU B N 1
ATOM 3412 C CA . LEU B 1 215 ? 7.633 12.102 8.273 1 62.44 215 LEU B CA 1
ATOM 3413 C C . LEU B 1 215 ? 7.887 10.656 8.695 1 62.44 215 LEU B C 1
ATOM 3415 O O . LEU B 1 215 ? 8.898 10.062 8.32 1 62.44 215 LEU B O 1
ATOM 3419 N N . ASP B 1 216 ? 6.898 10.172 9.43 1 60.38 216 ASP B N 1
ATOM 3420 C CA . ASP B 1 216 ? 7.043 8.797 9.906 1 60.38 216 ASP B CA 1
ATOM 3421 C C . ASP B 1 216 ? 6.98 7.805 8.75 1 60.38 216 ASP B C 1
ATOM 3423 O O . ASP B 1 216 ? 7.738 6.832 8.719 1 60.38 216 ASP B O 1
ATOM 3427 N N . THR B 1 217 ? 5.969 8.039 7.957 1 54.56 217 THR B N 1
ATOM 3428 C CA . THR B 1 217 ? 5.746 7.113 6.848 1 54.56 217 THR B CA 1
ATOM 3429 C C . THR B 1 217 ? 6.891 7.191 5.844 1 54.56 217 THR B C 1
ATOM 3431 O O . THR B 1 217 ? 7.293 6.176 5.273 1 54.56 217 THR B O 1
ATOM 3434 N N . GLU B 1 218 ? 7.227 8.383 5.672 1 50.19 218 GLU B N 1
ATOM 3435 C CA . GLU B 1 218 ? 8.219 8.578 4.621 1 50.19 218 GLU B CA 1
ATOM 3436 C C . GLU B 1 218 ? 9.633 8.352 5.148 1 50.19 218 GLU B C 1
ATOM 3438 O O . GLU B 1 218 ? 10.516 7.91 4.41 1 50.19 218 GLU B O 1
ATOM 3443 N N . PHE B 1 219 ? 9.789 8.836 6.367 1 45.06 219 PHE B N 1
ATOM 3444 C CA . PHE B 1 219 ? 11.156 8.703 6.859 1 45.06 219 PHE B CA 1
ATOM 3445 C C . PHE B 1 219 ? 11.273 7.535 7.832 1 45.06 219 PHE B C 1
ATOM 3447 O O . PHE B 1 219 ? 12.328 7.324 8.438 1 45.06 219 PHE B O 1
ATOM 3454 N N . GLY B 1 220 ? 10.383 6.535 7.582 1 40.44 220 GLY B N 1
ATOM 3455 C CA . GLY B 1 220 ? 10.531 5.352 8.406 1 40.44 220 GLY B CA 1
ATOM 3456 C C . GLY B 1 220 ? 10.688 5.668 9.883 1 40.44 220 GLY B C 1
ATOM 3457 O O . GLY B 1 220 ? 11.328 4.922 10.625 1 40.44 220 GLY B O 1
ATOM 3458 N N . ARG B 1 221 ? 10.516 6.867 10.406 1 33.94 221 ARG B N 1
ATOM 3459 C CA . ARG B 1 221 ? 10.773 6.918 11.844 1 33.94 221 ARG B CA 1
ATOM 3460 C C . ARG B 1 221 ? 9.891 5.914 12.586 1 33.94 221 ARG B C 1
ATOM 3462 O O . ARG B 1 221 ? 8.664 5.992 12.523 1 33.94 221 ARG B O 1
ATOM 3469 N N . ILE B 1 222 ? 10.086 4.637 12.469 1 25.97 222 ILE B N 1
ATOM 3470 C CA . ILE B 1 222 ? 9.641 3.635 13.43 1 25.97 222 ILE B CA 1
ATOM 3471 C C . ILE B 1 222 ? 9.883 4.141 14.852 1 25.97 222 ILE B C 1
ATOM 3473 O O . ILE B 1 222 ? 10.992 4.562 15.188 1 25.97 222 ILE B O 1
#